Protein AF-A0A1W9UGE3-F1 (afdb_monomer_lite)

Radius of gyration: 29.1 Å; chains: 1; bounding box: 67×54×89 Å

pLDDT: mean 81.11, std 14.68, range [35.31, 98.5]

Sequence (511 aa):
MTEKWYEILIDVPVAAADLLCYHLNDLGSVGVVVEERDLDTFIPPDPDETDGDSFTVKAYFAAGVNMPMLRLQIMDCLRGMSYEFPQLDKVDIRVGEIGQQDWAEDWKQHFSTTHIGSRLIIKPSWEEYTPKADDVVVTLDPGMAFGTGTHGTTHLCLQMLAQLFVAEAGCAAPRRVLDVGTGSGILAIAAAALGAQEVVACDIDPQACVTARENIIQNGCEEVISVTDSLLEELGYDFDVILANILAEENIRLAVPLLERLQSLLCQVAVGDEIILPKEVRHHVKTVLRLAKGSELLLGDGQGSCCRCSLARLDGDVVAVVNECSFNEQTALPVELFQGLPGGDKFELVLQKNTELGVSRFYPLVTERSQFKVPGHKLDRKMERWQRIVNEAARQSQRAWLPCVERPAAVAHGLAQSNAELKLLLWEQGTRPLKTVLPSNTPAGVAVFIGPEGGLTSAEVDVAQKSGFIPVSMGPRILRTETAGLTIAAILQFQYGDFDLLPEHHLTPPI

Foldseek 3Di:
DWKKKKKKKWWAQPVCQVVLQVQLVVLPFPDKDKDDDPDPPPDDDDPPPPPRGTIIIITMGTRPDPVVVSVVSSLVSLVVCCVVPVVSPDIDIDMDIDTPVCVVCVVVVPFAWDDQADAEIEHEPPDDDDHDPRHQYQYDHDDPWPDSCPPPLSSVLLNVLLVQLDPPAFADRWQEEEEEQCTQVPNVLSNVSSPHNAYEYEHLDVVSLVNNVVSCVVSVNVNRYDYDNDDLQPDDAATCYYHYSDDPVVCVVCVVSNVVRHDQSLVRHDQFTKDFDDPVVLCCCCPVVNDDFQDWFWAASLQFKIFIWTFHDNPPTTITGTHDIDGHDAQFAAEEEEAAAAPDCLVLLLLLLLLLLSHAEYAHEPAPPHPDDDPPVCQVVVLVVSQVSQVVSCLVSLPNHGHYYDRYDHLLVRLLPDPWPAAAEEALPQPAAPVVRDDLDATNHYYYHFHYQRTHDPVSVVSNVVSVHHYHYHDDDDDHRSRVSNVVSNVSCVRHGCPPPDDDPDDNRHD

Secondary structure (DSSP, 8-state):
-PPEEEEEEEEEEHHHHHHHHHHHHHTT-SEEEEE-----TTSPPPTT----PEEEEEEEE-TT--HHHHHHHHHHHHHHHTTT-GGGGG--EEEEEEEHHHHHHHHHHH---EEETTTEEEE-TTS-----TT-EEEE----SSS--S-SHHHHHHHHHHHHHTS--TT-PPPSEEEEET-TTSHHHHHHHHHT-SEEEEE-S-HHHHHHHHHHHHHTT-TTTEEEE-S-GGG----BSEEEE-S-HHHHHHHHHHHHHTBPPGGGGPPTTPEEEPPHHHHHIIIIIS-PPTT-EEEEE-SBSEEEEEEEEE-SSS-EEEEEEEEE----S--EEEEEEPPSTTHHHHHHHHHHHTT--EEEEEE-TT------GGGHHHHHHHHHHHHHHHHHHHT-SBPPEEPPPEEHHHHHHT---SEEEEE-TT--EEGGGTS-SSPPS-EEEEE--TT---HHHHHHHHHTTPEEEE-SSS---HHHHHHHHHHHHHHHHSSTTSPPPS-PPPP-

Structure (mmCIF, N/CA/C/O backbone):
data_AF-A0A1W9UGE3-F1
#
_entry.id   AF-A0A1W9UGE3-F1
#
loop_
_atom_site.group_PDB
_atom_site.id
_atom_site.type_symbol
_atom_site.label_atom_id
_atom_site.label_alt_id
_atom_site.label_comp_id
_atom_site.label_asym_id
_atom_site.label_entity_id
_atom_site.label_seq_id
_atom_site.pdbx_PDB_ins_code
_atom_site.Cartn_x
_atom_site.Cartn_y
_atom_site.Cartn_z
_atom_site.occupancy
_atom_site.B_iso_or_equiv
_atom_site.auth_seq_id
_atom_site.auth_comp_id
_atom_site.auth_asym_id
_atom_site.auth_atom_id
_atom_site.pdbx_PDB_model_num
ATOM 1 N N . MET A 1 1 ? 18.060 -26.368 52.704 1.00 38.31 1 MET A N 1
ATOM 2 C CA . MET A 1 1 ? 19.280 -25.788 52.112 1.00 38.31 1 MET A CA 1
ATOM 3 C C . MET A 1 1 ? 18.790 -24.930 50.970 1.00 38.31 1 MET A C 1
ATOM 5 O O . MET A 1 1 ? 18.094 -25.468 50.127 1.00 38.31 1 MET A O 1
ATOM 9 N N . THR A 1 2 ? 18.986 -23.619 51.044 1.00 45.47 2 THR A N 1
ATOM 10 C CA . THR A 1 2 ? 18.568 -22.669 50.007 1.00 45.47 2 THR A CA 1
ATOM 11 C C . THR A 1 2 ? 19.357 -22.956 48.732 1.00 45.47 2 THR A C 1
ATOM 13 O O . THR A 1 2 ? 20.588 -22.982 48.778 1.00 45.47 2 THR A O 1
ATOM 16 N N . GLU A 1 3 ? 18.676 -23.243 47.622 1.00 54.66 3 GLU A N 1
ATOM 17 C CA . GLU A 1 3 ? 19.348 -23.401 46.331 1.00 54.66 3 GLU A CA 1
ATOM 18 C C . GLU A 1 3 ? 19.877 -22.025 45.900 1.00 54.66 3 GLU A C 1
ATOM 20 O O . GLU A 1 3 ? 19.159 -21.026 45.933 1.00 54.66 3 GLU A O 1
ATOM 25 N N . LYS A 1 4 ? 21.173 -21.947 45.592 1.00 65.12 4 LYS A N 1
ATOM 26 C CA . LYS A 1 4 ? 21.853 -20.712 45.187 1.00 65.12 4 LYS A CA 1
ATOM 27 C C . LYS A 1 4 ? 22.042 -20.710 43.679 1.00 65.12 4 LYS A C 1
ATOM 29 O O . LYS A 1 4 ? 22.638 -21.645 43.156 1.00 65.12 4 LYS A O 1
ATOM 34 N N . TRP A 1 5 ? 21.577 -19.669 43.010 1.00 75.50 5 TRP A N 1
ATOM 35 C CA . TRP A 1 5 ? 21.756 -19.475 41.576 1.00 75.50 5 TRP A CA 1
ATOM 36 C C . TRP A 1 5 ? 22.979 -18.603 41.308 1.00 75.50 5 TRP A C 1
ATOM 38 O O . TRP A 1 5 ? 23.393 -17.823 42.169 1.00 75.50 5 TRP A O 1
ATOM 48 N N . TYR A 1 6 ? 23.557 -18.739 40.119 1.00 81.31 6 TYR A N 1
ATOM 49 C CA . TYR A 1 6 ? 24.678 -17.916 39.679 1.00 81.31 6 TYR A CA 1
ATOM 50 C C . TYR A 1 6 ? 24.238 -16.997 38.545 1.00 81.31 6 TYR A C 1
ATOM 52 O O . TYR A 1 6 ? 23.693 -17.467 37.549 1.00 81.31 6 TYR A O 1
ATOM 60 N N . GLU A 1 7 ? 24.506 -15.705 38.692 1.00 85.50 7 GLU A N 1
ATOM 61 C CA . GLU A 1 7 ? 24.389 -14.713 37.625 1.00 85.50 7 GLU A CA 1
ATOM 62 C C . GLU A 1 7 ? 25.773 -14.446 37.045 1.00 85.50 7 GLU A C 1
ATOM 64 O O . GLU A 1 7 ? 26.733 -14.223 37.783 1.00 85.50 7 GLU A O 1
ATOM 69 N N . ILE A 1 8 ? 25.883 -14.474 35.723 1.00 85.06 8 ILE A N 1
ATOM 70 C CA . ILE A 1 8 ? 27.108 -14.161 34.998 1.00 85.06 8 ILE A CA 1
ATOM 71 C C . ILE A 1 8 ? 26.844 -12.949 34.116 1.00 85.06 8 ILE A C 1
ATOM 73 O O . ILE A 1 8 ? 25.938 -12.992 33.291 1.00 85.06 8 ILE A O 1
ATOM 77 N N . LEU A 1 9 ? 27.650 -11.896 34.269 1.00 86.81 9 LEU A N 1
ATOM 78 C CA . LEU A 1 9 ? 27.569 -10.682 33.460 1.00 86.81 9 LEU A CA 1
ATOM 79 C C . LEU A 1 9 ? 28.826 -10.528 32.606 1.00 86.81 9 LEU A C 1
ATOM 81 O O . LEU A 1 9 ? 29.947 -10.603 33.128 1.00 86.81 9 LEU A O 1
ATOM 85 N N . ILE A 1 10 ? 28.627 -10.282 31.313 1.00 87.62 10 ILE A N 1
ATOM 86 C CA . ILE A 1 10 ? 29.692 -10.165 30.316 1.00 87.62 10 ILE A CA 1
ATOM 87 C C . ILE A 1 10 ? 29.394 -8.968 29.413 1.00 87.62 10 ILE A C 1
ATOM 89 O O . ILE A 1 10 ? 28.358 -8.935 28.752 1.00 87.62 10 ILE A O 1
ATOM 93 N N . ASP A 1 11 ? 30.315 -8.006 29.373 1.00 86.12 11 ASP A N 1
ATOM 94 C CA . ASP A 1 11 ? 30.213 -6.849 28.481 1.00 86.12 11 ASP A CA 1
ATOM 95 C C . ASP A 1 11 ? 30.792 -7.220 27.112 1.00 86.12 11 ASP A C 1
ATOM 97 O O . ASP A 1 11 ? 31.959 -7.610 27.009 1.00 86.12 11 ASP A O 1
ATOM 101 N N . VAL A 1 12 ? 29.983 -7.121 26.058 1.00 84.06 12 VAL A N 1
ATOM 102 C CA . VAL A 1 12 ? 30.360 -7.521 24.696 1.00 84.06 12 VAL A CA 1
ATOM 103 C C . VAL A 1 12 ? 29.937 -6.487 23.659 1.00 84.06 12 VAL A C 1
ATOM 105 O O . VAL A 1 12 ? 28.978 -5.755 23.884 1.00 84.06 12 VAL A O 1
ATOM 108 N N . PRO A 1 13 ? 30.612 -6.413 22.500 1.00 82.56 13 PRO A N 1
ATOM 109 C CA . PRO A 1 13 ? 30.131 -5.614 21.375 1.00 82.56 13 PRO A CA 1
ATOM 110 C C . PRO A 1 13 ? 28.727 -6.057 20.952 1.00 82.56 13 PRO A C 1
ATOM 112 O O . PRO A 1 13 ? 28.453 -7.257 20.967 1.00 82.56 13 PRO A O 1
ATOM 115 N N . VAL A 1 14 ? 27.886 -5.120 20.498 1.00 76.12 14 VAL A N 1
ATOM 116 C CA . VAL A 1 14 ? 26.524 -5.407 19.993 1.00 76.12 14 VAL A CA 1
ATOM 117 C C . VAL A 1 14 ? 26.505 -6.603 19.039 1.00 76.12 14 VAL A C 1
ATOM 119 O O . VAL A 1 14 ? 25.786 -7.571 19.259 1.00 76.12 14 VAL A O 1
ATOM 122 N N . ALA A 1 15 ? 27.386 -6.591 18.036 1.00 77.62 15 ALA A N 1
ATOM 123 C CA . ALA A 1 15 ? 27.473 -7.639 17.019 1.00 77.62 15 ALA A CA 1
ATOM 124 C C . ALA A 1 15 ? 27.860 -9.035 17.558 1.00 77.62 15 ALA A C 1
ATOM 126 O O . ALA A 1 15 ? 27.727 -10.023 16.841 1.00 77.62 15 ALA A O 1
ATOM 127 N N . ALA A 1 16 ? 28.353 -9.128 18.796 1.00 79.44 16 ALA A N 1
ATOM 128 C CA . ALA A 1 16 ? 28.727 -10.382 19.445 1.00 79.44 16 ALA A CA 1
ATOM 129 C C . ALA A 1 16 ? 27.695 -10.865 20.483 1.00 79.44 16 ALA A C 1
ATOM 131 O O . ALA A 1 16 ? 27.837 -11.981 20.990 1.00 79.44 16 ALA A O 1
ATOM 132 N N . ALA A 1 17 ? 26.684 -10.051 20.815 1.00 79.81 17 ALA A N 1
ATOM 133 C CA . ALA A 1 17 ? 25.736 -10.332 21.892 1.00 79.81 17 ALA A CA 1
ATOM 134 C C . ALA A 1 17 ? 24.891 -11.584 21.615 1.00 79.81 17 ALA A C 1
ATOM 136 O O . ALA A 1 17 ? 24.880 -12.497 22.442 1.00 79.81 17 ALA A O 1
ATOM 137 N N . ASP A 1 18 ? 24.271 -11.683 20.438 1.00 74.62 18 ASP A N 1
ATOM 138 C CA . ASP A 1 18 ? 23.416 -12.823 20.070 1.00 74.62 18 ASP A CA 1
ATOM 139 C C . ASP A 1 18 ? 24.187 -14.145 20.046 1.00 74.62 18 ASP A C 1
ATOM 141 O O . ASP A 1 18 ? 23.739 -15.164 20.579 1.00 74.62 18 ASP A O 1
ATOM 145 N N . LEU A 1 19 ? 25.395 -14.120 19.475 1.00 79.75 19 LEU A N 1
ATOM 146 C CA . LEU A 1 19 ? 26.259 -15.294 19.400 1.00 79.75 19 LEU A CA 1
ATOM 147 C C . LEU A 1 19 ? 26.691 -15.756 20.799 1.00 79.75 19 LEU A C 1
ATOM 149 O O . LEU A 1 19 ? 26.688 -16.955 21.085 1.00 79.75 19 LEU A O 1
ATOM 153 N N . LEU A 1 20 ? 27.012 -14.819 21.699 1.00 82.38 20 LEU A N 1
ATOM 154 C CA . LEU A 1 20 ? 27.310 -15.150 23.089 1.00 82.38 20 LEU A CA 1
ATOM 155 C C . LEU A 1 20 ? 26.083 -15.742 23.802 1.00 82.38 20 LEU A C 1
ATOM 157 O O . LEU A 1 20 ? 26.227 -16.729 24.522 1.00 82.38 20 LEU A O 1
ATOM 161 N N . CYS A 1 21 ? 24.886 -15.187 23.589 1.00 75.12 21 CYS A N 1
ATOM 162 C CA . CYS A 1 21 ? 23.649 -15.708 24.179 1.00 75.12 21 CYS A CA 1
ATOM 163 C C . CYS A 1 21 ? 23.404 -17.167 23.779 1.00 75.12 21 CYS A C 1
ATOM 165 O O . CYS A 1 21 ? 23.112 -18.004 24.637 1.00 75.12 21 CYS A O 1
ATOM 167 N N . TYR A 1 22 ? 23.596 -17.490 22.496 1.00 74.75 22 TYR A N 1
ATOM 168 C CA . TYR A 1 22 ? 23.497 -18.859 21.990 1.00 74.75 22 TYR A CA 1
ATOM 169 C C . TYR A 1 22 ? 24.460 -19.809 22.716 1.00 74.75 22 TYR A C 1
ATOM 171 O O . TYR A 1 22 ? 24.052 -20.864 23.204 1.00 74.75 22 TYR A O 1
ATOM 179 N N . HIS A 1 23 ? 25.729 -19.421 22.852 1.00 79.81 23 HIS A N 1
ATOM 180 C CA . HIS A 1 23 ? 26.723 -20.245 23.538 1.00 79.81 23 HIS A CA 1
ATOM 181 C C . HIS A 1 23 ? 26.452 -20.399 25.038 1.00 79.81 23 HIS A C 1
ATOM 183 O O . HIS A 1 23 ? 26.661 -21.478 25.588 1.00 79.81 23 HIS A O 1
ATOM 189 N N . LEU A 1 24 ? 25.969 -19.354 25.713 1.00 77.56 24 LEU A N 1
ATOM 190 C CA . LEU A 1 24 ? 25.609 -19.433 27.131 1.00 77.56 24 LEU A CA 1
ATOM 191 C C . LEU A 1 24 ? 24.415 -20.372 27.354 1.00 77.56 24 LEU A C 1
ATOM 193 O O . LEU A 1 24 ? 24.424 -21.133 28.323 1.00 77.56 24 LEU A O 1
ATOM 197 N N . ASN A 1 25 ? 23.443 -20.388 26.439 1.00 71.81 25 ASN A N 1
ATOM 198 C CA . ASN A 1 25 ? 22.359 -21.372 26.446 1.00 71.81 25 ASN A CA 1
ATOM 199 C C . ASN A 1 25 ? 22.875 -22.807 26.242 1.00 71.81 25 ASN A C 1
ATOM 201 O O . ASN A 1 25 ? 22.500 -23.692 27.008 1.00 71.81 25 ASN A O 1
ATOM 205 N N . ASP A 1 26 ? 23.781 -23.040 25.287 1.00 76.38 26 ASP A N 1
ATOM 206 C CA . ASP A 1 26 ? 24.379 -24.369 25.043 1.00 76.38 26 ASP A CA 1
ATOM 207 C C . ASP A 1 26 ? 25.198 -24.880 26.247 1.00 76.38 26 ASP A C 1
ATOM 209 O O . ASP A 1 26 ? 25.223 -26.072 26.554 1.00 76.38 26 ASP A O 1
ATOM 213 N N . LEU A 1 27 ? 25.802 -23.962 27.009 1.00 81.88 27 LEU A N 1
ATOM 214 C CA . LEU A 1 27 ? 26.495 -24.260 28.267 1.00 81.88 27 LEU A CA 1
ATOM 215 C C . LEU A 1 27 ? 25.550 -24.544 29.450 1.00 81.88 27 LEU A C 1
ATOM 217 O O . LEU A 1 27 ? 26.024 -24.825 30.555 1.00 81.88 27 LEU A O 1
ATOM 221 N N . GLY A 1 28 ? 24.233 -24.514 29.233 1.00 76.12 28 GLY A N 1
ATOM 222 C CA . GLY A 1 28 ? 23.220 -24.859 30.228 1.00 76.12 28 GLY A CA 1
ATOM 223 C C . GLY A 1 28 ? 22.688 -23.673 31.031 1.00 76.12 28 GLY A C 1
ATOM 224 O O . GLY A 1 28 ? 22.269 -23.864 32.176 1.00 76.12 28 GLY A O 1
ATOM 225 N N . SER A 1 29 ? 22.722 -22.460 30.466 1.00 76.75 29 SER A N 1
ATOM 226 C CA . SER A 1 29 ? 22.004 -21.315 31.034 1.00 76.75 29 SER A CA 1
ATOM 227 C C . SER A 1 29 ? 20.495 -21.578 31.034 1.00 76.75 29 SER A C 1
ATOM 229 O O . SER A 1 29 ? 19.947 -22.150 30.094 1.00 76.75 29 SER A O 1
ATOM 231 N N . VAL A 1 30 ? 19.818 -21.156 32.098 1.00 67.50 30 VAL A N 1
ATOM 232 C CA . VAL A 1 30 ? 18.358 -21.263 32.259 1.00 67.50 30 VAL A CA 1
ATOM 233 C C . VAL A 1 30 ? 17.646 -20.020 31.710 1.00 67.50 30 VAL A C 1
ATOM 235 O O . VAL A 1 30 ? 16.450 -20.059 31.440 1.00 67.50 30 VAL A O 1
ATOM 238 N N . GLY A 1 31 ? 18.379 -18.924 31.505 1.00 63.72 31 GLY A N 1
ATOM 239 C CA . GLY A 1 31 ? 17.872 -17.707 30.881 1.00 63.72 31 GLY A CA 1
ATOM 240 C C . GLY A 1 31 ? 19.001 -16.734 30.567 1.00 63.72 31 GLY A C 1
ATOM 241 O O . GLY A 1 31 ? 20.010 -16.698 31.276 1.00 63.72 31 GLY A O 1
ATOM 242 N N . VAL A 1 32 ? 18.843 -15.958 29.497 1.00 67.88 32 VAL A N 1
ATOM 243 C CA . VAL A 1 32 ? 19.809 -14.937 29.081 1.00 67.88 32 VAL A CA 1
ATOM 244 C C . VAL A 1 32 ? 19.067 -13.635 28.799 1.00 67.88 32 VAL A C 1
ATOM 246 O O . VAL A 1 32 ? 18.013 -13.652 28.169 1.00 67.88 32 VAL A O 1
ATOM 249 N N . VAL A 1 33 ? 19.602 -12.521 29.291 1.00 70.75 33 VAL A N 1
ATOM 250 C CA . VAL A 1 33 ? 19.056 -11.169 29.124 1.00 70.75 33 VAL A CA 1
ATOM 251 C C . VAL A 1 33 ? 20.155 -10.273 28.568 1.00 70.75 33 VAL A C 1
ATOM 253 O O . VAL A 1 33 ? 21.281 -10.295 29.065 1.00 70.75 33 VAL A O 1
ATOM 256 N N . VAL A 1 34 ? 19.832 -9.477 27.554 1.00 72.31 34 VAL A N 1
ATOM 257 C CA . VAL A 1 34 ? 20.724 -8.449 27.009 1.00 72.31 34 VAL A CA 1
ATOM 258 C C . VAL A 1 34 ? 20.207 -7.097 27.489 1.00 72.31 34 VAL A C 1
ATOM 260 O O . VAL A 1 34 ? 19.076 -6.732 27.185 1.00 72.31 34 VAL A O 1
ATOM 263 N N . GLU A 1 35 ? 20.998 -6.375 28.283 1.00 68.69 35 GLU A N 1
ATOM 264 C CA . GLU A 1 35 ? 20.657 -5.001 28.663 1.00 68.69 35 GLU A CA 1
ATOM 265 C C . GLU A 1 35 ? 21.129 -4.031 27.577 1.00 68.69 35 GLU A C 1
ATOM 267 O O . GLU A 1 35 ? 22.333 -3.807 27.401 1.00 68.69 35 GLU A O 1
ATOM 272 N N . GLU A 1 36 ? 20.161 -3.468 26.857 1.00 60.91 36 GLU A N 1
ATOM 273 C CA . GLU A 1 36 ? 20.351 -2.355 25.927 1.00 60.91 36 GLU A CA 1
ATOM 274 C C . GLU A 1 36 ? 20.434 -1.022 26.698 1.00 60.91 36 GLU A C 1
ATOM 276 O O . GLU A 1 36 ? 19.903 -0.888 27.804 1.00 60.91 36 GLU A O 1
ATOM 281 N N . ARG A 1 37 ? 21.117 -0.014 26.137 1.00 53.97 37 ARG A N 1
ATOM 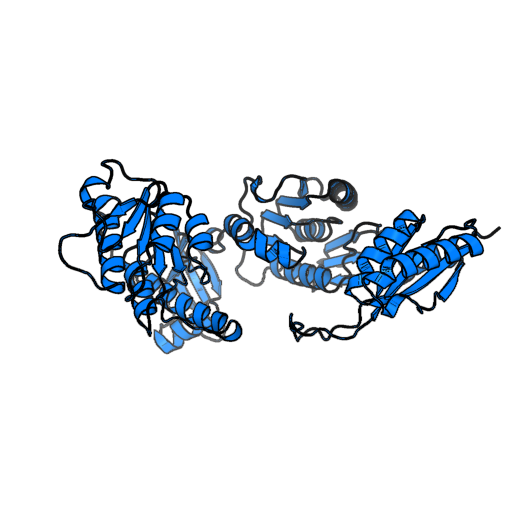282 C CA . ARG A 1 37 ? 21.082 1.353 26.688 1.00 53.97 37 ARG A CA 1
ATOM 283 C C . ARG A 1 37 ? 19.675 1.941 26.562 1.00 53.97 37 ARG A C 1
ATOM 285 O O . ARG A 1 37 ? 18.964 1.643 25.608 1.00 53.97 37 ARG A O 1
ATOM 292 N N . ASP A 1 38 ? 19.339 2.871 27.458 1.00 45.34 38 ASP A N 1
ATOM 293 C CA . ASP A 1 38 ? 18.195 3.771 27.285 1.00 45.34 38 ASP A CA 1
ATOM 294 C C . ASP A 1 38 ? 18.357 4.564 25.974 1.00 45.34 38 ASP A C 1
ATOM 296 O O . ASP A 1 38 ? 19.123 5.528 25.899 1.00 45.34 38 ASP A O 1
ATOM 300 N N . LEU A 1 39 ? 17.659 4.135 24.921 1.00 44.12 39 LEU A N 1
ATOM 301 C CA . LEU A 1 39 ? 17.556 4.856 23.656 1.00 44.12 39 LEU A CA 1
ATOM 302 C C . LEU A 1 39 ? 16.665 6.091 23.843 1.00 44.12 39 LEU A C 1
ATOM 304 O O . LEU A 1 39 ? 15.526 5.995 24.310 1.00 44.12 39 LEU A O 1
ATOM 308 N N . ASP A 1 40 ? 17.164 7.259 23.435 1.00 39.75 40 ASP A N 1
ATOM 309 C CA . ASP A 1 40 ? 16.354 8.474 23.376 1.00 39.75 40 ASP A CA 1
ATOM 310 C C . ASP A 1 40 ? 15.322 8.321 22.241 1.00 39.75 40 ASP A C 1
ATOM 312 O O . ASP A 1 40 ? 15.657 8.163 21.066 1.00 39.75 40 ASP A O 1
ATOM 316 N N . THR A 1 41 ? 14.039 8.307 22.597 1.00 47.22 41 THR A N 1
ATOM 317 C CA . THR A 1 41 ? 12.939 7.650 21.856 1.00 47.22 41 THR A CA 1
ATOM 318 C C . THR A 1 41 ? 12.498 8.359 20.565 1.00 47.22 41 THR A C 1
ATOM 320 O O . THR A 1 41 ? 11.482 8.002 19.971 1.00 47.22 41 THR A O 1
ATOM 323 N N . PHE A 1 42 ? 13.225 9.390 20.126 1.00 43.81 42 PHE A N 1
ATOM 324 C CA . PHE A 1 42 ? 12.792 10.312 19.068 1.00 43.81 42 PHE A CA 1
ATOM 325 C C . PHE A 1 42 ? 13.793 10.508 17.927 1.00 43.81 42 PHE A C 1
ATOM 327 O O . PHE A 1 42 ? 13.517 11.285 17.009 1.00 43.81 42 PHE A O 1
ATOM 334 N N . ILE A 1 43 ? 14.927 9.809 17.945 1.00 44.38 43 ILE A N 1
ATOM 335 C CA . ILE A 1 43 ? 15.901 9.837 16.853 1.00 44.38 43 ILE A CA 1
ATOM 336 C C . ILE A 1 43 ? 16.125 8.388 16.412 1.00 44.38 43 ILE A C 1
ATOM 338 O O . ILE A 1 43 ? 16.688 7.612 17.179 1.00 44.38 43 ILE A O 1
ATOM 342 N N . PRO A 1 44 ? 15.660 7.990 15.213 1.00 42.72 44 PRO A N 1
ATOM 343 C CA . PRO A 1 44 ? 16.033 6.703 14.642 1.00 42.72 44 PRO A CA 1
ATOM 344 C C . PRO A 1 44 ? 17.564 6.648 14.536 1.00 42.72 44 PRO A C 1
ATOM 346 O O . PRO A 1 44 ? 18.129 7.601 13.989 1.00 42.72 44 PRO A O 1
ATOM 349 N N . PRO A 1 45 ? 18.227 5.596 15.047 1.00 44.06 45 PRO A N 1
ATOM 350 C CA . PRO A 1 45 ? 19.671 5.462 14.902 1.00 44.06 45 PRO A CA 1
ATOM 351 C C . PRO A 1 45 ? 20.044 5.446 13.415 1.00 44.06 45 PRO A C 1
ATOM 353 O O . PRO A 1 45 ? 19.314 4.883 12.589 1.00 44.06 45 PRO A O 1
ATOM 356 N N . ASP A 1 46 ? 21.145 6.110 13.060 1.00 48.50 46 ASP A N 1
ATOM 357 C CA . ASP A 1 46 ? 21.661 6.082 11.693 1.00 48.50 46 ASP A CA 1
ATOM 358 C C . ASP A 1 46 ? 22.135 4.645 11.388 1.00 48.50 46 ASP A C 1
ATOM 360 O O . ASP A 1 46 ? 22.948 4.108 12.138 1.00 48.50 46 ASP A O 1
ATOM 364 N N . PRO A 1 47 ? 21.655 3.978 10.322 1.00 45.00 47 PRO A N 1
ATOM 365 C CA . PRO A 1 47 ? 22.104 2.627 9.977 1.00 45.00 47 PRO A CA 1
ATOM 366 C C . PRO A 1 47 ? 23.609 2.536 9.661 1.00 45.00 47 PRO A C 1
ATOM 368 O O . PRO A 1 47 ? 24.151 1.432 9.658 1.00 45.00 47 PRO A O 1
ATOM 371 N N . ASP A 1 48 ? 24.278 3.670 9.410 1.00 44.12 48 ASP A N 1
ATOM 372 C CA . ASP A 1 48 ? 25.732 3.762 9.237 1.00 44.12 48 ASP A CA 1
ATOM 373 C C . ASP A 1 48 ? 26.474 4.245 10.511 1.00 44.12 48 ASP A C 1
ATOM 375 O O . ASP A 1 48 ? 27.711 4.295 10.519 1.00 44.12 48 ASP A O 1
ATOM 379 N N . GLU A 1 49 ? 25.770 4.580 11.605 1.00 46.47 49 GLU A N 1
ATOM 380 C CA . GLU A 1 49 ? 26.395 4.801 12.917 1.00 46.47 49 GLU A CA 1
ATOM 381 C C . GLU A 1 49 ? 26.808 3.451 13.510 1.00 46.47 49 GLU A C 1
ATOM 383 O O . GLU A 1 49 ? 26.034 2.731 14.136 1.00 46.47 49 GLU A O 1
ATOM 388 N N . THR A 1 50 ? 28.087 3.103 13.362 1.00 45.53 50 THR A N 1
ATOM 389 C CA . THR A 1 50 ? 28.718 2.136 14.263 1.00 45.53 50 THR A CA 1
ATOM 390 C C . THR A 1 50 ? 28.948 2.823 15.604 1.00 45.53 50 THR A C 1
ATOM 392 O O . THR A 1 50 ? 30.066 3.266 15.892 1.00 45.53 50 THR A O 1
ATOM 395 N N . ASP A 1 51 ? 27.891 2.960 16.402 1.00 47.66 51 ASP A N 1
ATOM 396 C CA . ASP A 1 51 ? 28.039 3.330 17.802 1.00 47.66 51 ASP A CA 1
ATOM 397 C C . ASP A 1 51 ? 28.936 2.284 18.466 1.00 47.66 51 ASP A C 1
ATOM 399 O O . ASP A 1 51 ? 28.688 1.077 18.431 1.00 47.66 51 ASP A O 1
ATOM 403 N N . GLY A 1 52 ? 30.054 2.748 19.018 1.00 52.75 52 GLY A N 1
ATOM 404 C CA . GLY A 1 52 ? 31.002 1.924 19.758 1.00 52.75 52 GLY A CA 1
ATOM 405 C C . GLY A 1 52 ? 30.460 1.541 21.132 1.00 52.75 52 GLY A C 1
ATOM 406 O O . GLY A 1 52 ? 31.137 1.788 22.127 1.00 52.75 52 GLY A O 1
ATOM 407 N N . ASP A 1 53 ? 29.259 0.971 21.188 1.00 62.75 53 ASP A N 1
ATOM 408 C CA . ASP A 1 53 ? 28.588 0.596 22.423 1.00 62.75 53 ASP A CA 1
ATOM 409 C C . ASP A 1 53 ? 28.662 -0.919 22.659 1.00 62.75 53 ASP A C 1
ATOM 411 O O . ASP A 1 53 ? 28.563 -1.752 21.758 1.00 62.75 53 ASP A O 1
ATOM 415 N N . SER A 1 54 ? 28.916 -1.281 23.912 1.00 70.31 54 SER A N 1
ATOM 416 C CA . SER A 1 54 ? 28.917 -2.656 24.398 1.00 70.31 54 SER A CA 1
ATOM 417 C C . SER A 1 54 ? 27.594 -2.947 25.099 1.00 70.31 54 SER A C 1
ATOM 419 O O . SER A 1 54 ? 27.179 -2.160 25.952 1.00 70.31 54 SER A O 1
ATOM 421 N N . PHE A 1 55 ? 26.976 -4.086 24.813 1.00 78.94 55 PHE A N 1
ATOM 422 C CA . PHE A 1 55 ? 25.859 -4.612 25.591 1.00 78.94 55 PHE A CA 1
ATOM 423 C C . PHE A 1 55 ? 26.361 -5.403 26.796 1.00 78.94 55 PHE A C 1
ATOM 425 O O . PHE A 1 55 ? 27.439 -5.998 26.756 1.00 78.94 55 PHE A O 1
ATOM 432 N N . THR A 1 56 ? 25.564 -5.428 27.866 1.00 80.50 56 THR A N 1
ATOM 433 C CA . THR A 1 56 ? 25.797 -6.331 29.000 1.00 80.50 56 THR A CA 1
ATOM 434 C C . THR A 1 56 ? 24.910 -7.559 28.832 1.00 80.50 56 THR A C 1
ATOM 436 O O . THR A 1 56 ? 23.689 -7.464 28.934 1.00 80.50 56 THR A O 1
ATOM 439 N N . VAL A 1 57 ? 25.515 -8.721 28.589 1.00 79.31 57 VAL A N 1
ATOM 440 C CA . VAL A 1 57 ? 24.808 -10.008 28.555 1.00 79.31 57 VAL A CA 1
ATOM 441 C C . VAL A 1 57 ? 24.797 -10.601 29.961 1.00 79.31 57 VAL A C 1
ATOM 443 O O . VAL A 1 57 ? 25.856 -10.816 30.555 1.00 79.31 57 VAL A O 1
ATOM 446 N N . LYS A 1 58 ? 23.603 -10.879 30.487 1.00 82.56 58 LYS A N 1
ATOM 447 C CA . LYS A 1 58 ? 23.359 -11.540 31.774 1.00 82.56 58 LYS A CA 1
ATOM 448 C C . LYS A 1 58 ? 22.866 -12.961 31.537 1.00 82.56 58 LYS A C 1
ATOM 450 O O . LYS A 1 58 ? 21.876 -13.148 30.842 1.00 82.56 58 LYS A O 1
ATOM 455 N N . ALA A 1 59 ? 23.522 -13.957 32.120 1.00 79.94 59 ALA A N 1
ATOM 456 C CA . ALA A 1 59 ? 23.112 -15.358 32.038 1.00 79.94 59 ALA A CA 1
ATOM 457 C C . ALA A 1 59 ? 22.963 -15.989 33.423 1.00 79.94 59 ALA A C 1
ATOM 459 O O . ALA A 1 59 ? 23.751 -15.708 34.331 1.00 79.94 59 ALA A O 1
ATOM 460 N N . TYR A 1 60 ? 21.975 -16.870 33.565 1.00 79.31 60 TYR A N 1
ATOM 461 C CA . TYR A 1 60 ? 21.582 -17.456 34.844 1.00 79.31 60 TYR A CA 1
ATOM 462 C C . TYR A 1 60 ? 21.793 -18.970 34.860 1.00 79.31 60 TYR A C 1
ATOM 464 O O . TYR A 1 60 ? 21.270 -19.690 34.014 1.00 79.31 60 TYR A O 1
ATOM 472 N N . PHE A 1 61 ? 22.509 -19.474 35.865 1.00 80.75 61 PHE A N 1
ATOM 473 C CA . PHE A 1 61 ? 22.817 -20.898 36.017 1.00 80.75 61 PHE A CA 1
ATOM 474 C C . PHE A 1 61 ? 22.281 -21.460 37.336 1.00 80.75 61 PHE A C 1
ATOM 476 O O . PHE A 1 61 ? 22.356 -20.818 38.388 1.00 80.75 61 PHE A O 1
ATOM 483 N N . ALA A 1 62 ? 21.764 -22.689 37.271 1.00 77.62 62 ALA A N 1
ATOM 484 C CA . ALA A 1 62 ? 21.170 -23.383 38.408 1.00 77.62 62 ALA A CA 1
ATOM 485 C C . ALA A 1 62 ? 22.187 -23.746 39.505 1.00 77.62 62 ALA A C 1
ATOM 487 O O . ALA A 1 62 ? 23.390 -23.908 39.271 1.00 77.62 62 ALA A O 1
ATOM 488 N N . ALA A 1 63 ? 21.673 -23.946 40.720 1.00 66.56 63 ALA A N 1
ATOM 489 C CA . ALA A 1 63 ? 22.451 -24.430 41.853 1.00 66.56 63 ALA A CA 1
ATOM 490 C C . ALA A 1 63 ? 23.049 -25.818 41.559 1.00 66.56 63 ALA A C 1
ATOM 492 O O . ALA A 1 63 ? 22.322 -26.771 41.290 1.00 66.56 63 ALA A O 1
ATOM 493 N N . GLY A 1 64 ? 24.378 -25.947 41.636 1.00 71.44 64 GLY A N 1
ATOM 494 C CA . GLY A 1 64 ? 25.091 -27.216 41.423 1.00 71.44 64 GLY A CA 1
ATOM 495 C C . GLY A 1 64 ? 26.020 -27.246 40.209 1.00 71.44 64 GLY A C 1
ATOM 496 O O . GLY A 1 64 ? 26.778 -28.205 40.053 1.00 71.44 64 GLY A O 1
ATOM 497 N N . VAL A 1 65 ? 26.027 -26.193 39.385 1.00 78.38 65 VAL A N 1
ATOM 498 C CA . VAL A 1 65 ? 27.007 -26.058 38.301 1.00 78.38 65 VAL A CA 1
ATOM 499 C C . VAL A 1 65 ? 28.412 -25.847 38.876 1.00 78.38 65 VAL A C 1
ATOM 501 O O . VAL A 1 65 ? 28.625 -25.103 39.836 1.00 78.38 65 VAL A O 1
ATOM 504 N N . ASN A 1 66 ? 29.404 -26.522 38.291 1.00 84.19 66 ASN A N 1
ATOM 505 C CA . ASN A 1 66 ? 30.805 -26.349 38.662 1.00 84.19 66 ASN A CA 1
ATOM 506 C C . ASN A 1 66 ? 31.320 -25.011 38.108 1.00 84.19 66 ASN A C 1
ATOM 508 O O . ASN A 1 66 ? 31.828 -24.953 36.991 1.00 84.19 66 ASN A O 1
ATOM 512 N N . MET A 1 67 ? 31.186 -23.942 38.896 1.00 82.25 67 MET A N 1
ATOM 513 C CA . MET A 1 67 ? 31.534 -22.577 38.483 1.00 82.25 67 MET A CA 1
ATOM 514 C C . MET A 1 67 ? 32.968 -22.404 37.958 1.00 82.25 67 MET A C 1
ATOM 516 O O . MET A 1 67 ? 33.134 -21.737 36.938 1.00 82.25 67 MET A O 1
ATOM 520 N N . PRO A 1 68 ? 34.014 -23.004 38.565 1.00 84.62 68 PRO A N 1
ATOM 521 C CA . PRO A 1 68 ? 35.351 -22.997 37.975 1.00 84.62 68 PRO A CA 1
ATOM 522 C C . PRO A 1 68 ? 35.406 -23.581 36.559 1.00 84.62 68 PRO A C 1
ATOM 524 O O . PRO A 1 68 ? 36.076 -23.015 35.699 1.00 84.62 68 PRO A O 1
ATOM 527 N N . MET A 1 69 ? 34.701 -24.689 36.308 1.00 84.88 69 MET A N 1
ATOM 528 C CA . MET A 1 69 ? 34.648 -25.314 34.983 1.00 84.88 69 MET A CA 1
ATOM 529 C C . MET A 1 69 ? 33.843 -24.464 33.996 1.00 84.88 69 MET A C 1
ATOM 531 O O . MET A 1 69 ? 34.330 -24.176 32.907 1.00 84.88 69 MET A O 1
ATOM 535 N N . LEU A 1 70 ? 32.662 -23.996 34.405 1.00 86.25 70 LEU A N 1
ATOM 536 C CA . LEU A 1 70 ? 31.802 -23.148 33.582 1.00 86.25 70 LEU A CA 1
ATOM 537 C C . LEU A 1 70 ? 32.528 -21.863 33.167 1.00 86.25 70 LEU A C 1
ATOM 539 O O . LEU A 1 70 ? 32.508 -21.486 32.000 1.00 86.25 70 LEU A O 1
ATOM 543 N N . ARG A 1 71 ? 33.248 -21.222 34.097 1.00 86.94 71 ARG A N 1
ATOM 544 C CA . ARG A 1 71 ? 34.052 -20.033 33.795 1.00 86.94 71 ARG A CA 1
ATOM 545 C C . ARG A 1 71 ? 35.111 -20.320 32.730 1.00 86.94 71 ARG A C 1
ATOM 547 O O . ARG A 1 71 ? 35.300 -19.490 31.849 1.00 86.94 71 ARG A O 1
ATOM 554 N N . LEU A 1 72 ? 35.790 -21.469 32.793 1.00 86.25 72 LEU A N 1
ATOM 555 C CA . LEU A 1 72 ? 36.765 -21.862 31.769 1.00 86.25 72 LEU A CA 1
ATOM 556 C C . LEU A 1 72 ? 36.097 -22.081 30.406 1.00 86.25 72 LEU A C 1
ATOM 558 O O . LEU A 1 72 ? 36.620 -21.604 29.406 1.00 86.25 72 LEU A O 1
ATOM 562 N N . GLN A 1 73 ? 34.928 -22.725 30.371 1.00 88.75 73 GLN A N 1
ATOM 563 C CA . GLN A 1 73 ? 34.174 -22.948 29.133 1.00 88.75 73 GLN A CA 1
ATOM 564 C C . GLN A 1 73 ? 33.707 -21.633 28.494 1.00 88.75 73 GLN A C 1
ATOM 566 O O . GLN A 1 73 ? 33.851 -21.453 27.288 1.00 88.75 73 GLN A O 1
ATOM 571 N N . ILE A 1 74 ? 33.222 -20.685 29.302 1.00 88.88 74 ILE A N 1
ATOM 572 C CA . ILE A 1 74 ? 32.851 -19.343 28.833 1.00 88.88 74 ILE A CA 1
ATOM 573 C C . ILE A 1 74 ? 34.088 -18.593 28.320 1.00 88.88 74 ILE A C 1
ATOM 575 O O . ILE A 1 74 ? 34.034 -17.972 27.264 1.00 88.88 74 ILE A O 1
ATOM 579 N N . MET A 1 75 ? 35.227 -18.676 29.017 1.00 87.31 75 MET A N 1
ATOM 580 C CA . MET A 1 75 ? 36.475 -18.056 28.554 1.00 87.31 75 MET A CA 1
ATOM 581 C C . MET A 1 75 ? 36.966 -18.644 27.226 1.00 87.31 75 MET A C 1
ATOM 583 O O . MET A 1 75 ? 37.423 -17.895 26.365 1.00 87.31 75 MET A O 1
ATOM 587 N N . ASP A 1 76 ? 36.879 -19.962 27.046 1.00 86.44 76 ASP A N 1
ATOM 588 C CA . ASP A 1 76 ? 37.255 -20.608 25.786 1.00 86.44 76 ASP A CA 1
ATOM 589 C C . ASP A 1 76 ? 36.286 -20.243 24.652 1.00 86.44 76 ASP A C 1
ATOM 591 O O . ASP A 1 76 ? 36.733 -20.007 23.530 1.00 86.44 76 ASP A O 1
ATOM 595 N N . CYS A 1 77 ? 34.990 -20.091 24.947 1.00 85.94 77 CYS A N 1
ATOM 596 C CA . CYS A 1 77 ? 34.007 -19.556 24.004 1.00 85.94 77 CYS A CA 1
ATOM 597 C C . CYS A 1 77 ? 34.363 -18.128 23.560 1.00 85.94 77 CYS A C 1
ATOM 599 O O . CYS A 1 77 ? 34.469 -17.858 22.365 1.00 85.94 77 CYS A O 1
ATOM 601 N N . LEU A 1 78 ? 34.622 -17.227 24.513 1.00 87.25 78 LEU A N 1
ATOM 602 C CA . LEU A 1 78 ? 34.993 -15.837 24.228 1.00 87.25 78 LEU A CA 1
ATOM 603 C C . LEU A 1 78 ? 36.291 -15.739 23.411 1.00 87.25 78 LEU A C 1
ATOM 605 O O . LEU A 1 78 ? 36.383 -14.922 22.497 1.00 87.25 78 LEU A O 1
ATOM 609 N N . ARG A 1 79 ? 37.274 -16.611 23.675 1.00 85.62 79 ARG A N 1
ATOM 610 C CA . ARG A 1 79 ? 38.488 -16.733 22.846 1.00 85.62 79 ARG A CA 1
ATOM 611 C C . ARG A 1 79 ? 38.207 -17.276 21.450 1.00 85.62 79 ARG A C 1
ATOM 613 O O . ARG A 1 79 ? 38.851 -16.856 20.498 1.00 85.62 79 ARG A O 1
ATOM 620 N N . GLY A 1 80 ? 37.271 -18.211 21.304 1.00 84.19 80 GLY A N 1
ATOM 621 C CA . GLY A 1 80 ? 36.836 -18.678 19.987 1.00 84.19 80 GLY A CA 1
ATOM 622 C C . GLY A 1 80 ? 36.253 -17.535 19.154 1.00 84.19 80 GLY A C 1
ATOM 623 O O . GLY A 1 80 ? 36.573 -17.390 17.977 1.00 84.19 80 GLY A O 1
ATOM 624 N N . MET A 1 81 ? 35.476 -16.669 19.805 1.00 84.12 81 MET A N 1
ATOM 625 C CA . MET A 1 81 ? 34.861 -15.490 19.195 1.00 84.12 81 MET A CA 1
ATOM 626 C C . MET A 1 81 ? 35.854 -14.339 18.967 1.00 84.12 81 MET A C 1
ATOM 628 O O . MET A 1 81 ? 35.591 -13.454 18.153 1.00 84.12 81 MET A O 1
ATOM 632 N N . SER A 1 82 ? 37.018 -14.336 19.628 1.00 84.31 82 SER A N 1
ATOM 633 C CA . SER A 1 82 ? 37.977 -13.229 19.531 1.00 84.31 82 SER A CA 1
ATOM 634 C C . SER A 1 82 ? 38.653 -13.102 18.162 1.00 84.31 82 SER A C 1
ATOM 636 O O . SER A 1 82 ? 39.271 -12.075 17.885 1.00 84.31 82 SER A O 1
ATOM 638 N N . TYR A 1 83 ? 38.548 -14.124 17.303 1.00 79.50 83 TYR A N 1
ATOM 639 C CA . TYR A 1 83 ? 38.998 -14.048 15.909 1.00 79.50 83 TYR A CA 1
ATOM 640 C C . TYR A 1 83 ? 38.175 -13.037 15.098 1.00 79.50 83 TYR A C 1
ATOM 642 O O . TYR A 1 83 ? 38.741 -12.263 14.328 1.00 79.50 83 TYR A O 1
ATOM 650 N N . GLU A 1 84 ? 36.856 -13.022 15.301 1.00 77.62 84 GLU A N 1
ATOM 651 C CA . GLU A 1 84 ? 35.930 -12.096 14.635 1.00 77.62 84 GLU A CA 1
ATOM 652 C C . GLU A 1 84 ? 35.742 -10.808 15.447 1.00 77.62 84 GLU A C 1
ATOM 654 O O . GLU A 1 84 ? 35.599 -9.727 14.875 1.00 77.62 84 GLU A O 1
ATOM 659 N N . PHE A 1 85 ? 35.847 -10.898 16.777 1.00 82.12 85 PHE A N 1
ATOM 660 C CA . PHE A 1 85 ? 35.667 -9.780 17.702 1.00 82.12 85 PHE A CA 1
ATOM 661 C C . PHE A 1 85 ? 36.889 -9.611 18.623 1.00 82.12 85 PHE A C 1
ATOM 663 O O . PHE A 1 85 ? 36.866 -10.054 19.774 1.00 82.12 85 PHE A O 1
ATOM 670 N N . PRO A 1 86 ? 37.961 -8.919 18.184 1.00 80.25 86 PRO A N 1
ATOM 671 C CA . PRO A 1 86 ? 39.219 -8.812 18.938 1.00 80.25 86 PRO A CA 1
ATOM 672 C C . PRO A 1 86 ? 39.085 -8.246 20.361 1.00 80.25 86 PRO A C 1
ATOM 674 O O . PRO A 1 86 ? 39.943 -8.471 21.211 1.00 80.25 86 PRO A O 1
ATOM 677 N N . GLN A 1 87 ? 38.002 -7.512 20.626 1.00 77.75 87 GLN A N 1
ATOM 678 C CA . GLN A 1 87 ? 37.681 -6.911 21.922 1.00 77.75 87 GLN A CA 1
ATOM 679 C C . GLN A 1 87 ? 37.351 -7.967 22.995 1.00 77.75 87 GLN A C 1
ATOM 681 O O . GLN A 1 87 ? 37.500 -7.687 24.182 1.00 77.75 87 GLN A O 1
ATOM 686 N N . LEU A 1 88 ? 36.981 -9.190 22.590 1.00 80.12 88 LEU A N 1
ATOM 687 C CA . LEU A 1 88 ? 36.606 -10.287 23.488 1.00 80.12 88 LEU A CA 1
ATOM 688 C C . LEU A 1 88 ? 37.797 -11.012 24.138 1.00 80.12 88 LEU A C 1
ATOM 690 O O . LEU A 1 88 ? 37.611 -11.733 25.115 1.00 80.12 88 LEU A O 1
ATOM 694 N N . ASP A 1 89 ? 39.029 -10.795 23.657 1.00 75.00 89 ASP A N 1
ATOM 695 C CA . ASP A 1 89 ? 40.237 -11.474 24.166 1.00 75.00 89 ASP A CA 1
ATOM 696 C C . ASP A 1 89 ? 40.542 -11.139 25.644 1.00 75.00 89 ASP A C 1
ATOM 698 O O . ASP A 1 89 ? 41.218 -11.893 26.348 1.00 75.00 89 ASP A O 1
ATOM 702 N N . LYS A 1 90 ? 40.029 -10.003 26.143 1.00 71.38 90 LYS A N 1
ATOM 703 C CA . LYS A 1 90 ? 40.248 -9.513 27.517 1.00 71.38 90 LYS A CA 1
ATOM 704 C C . LYS A 1 90 ? 38.971 -9.015 28.195 1.00 71.38 90 LYS A C 1
ATOM 706 O O . LYS A 1 90 ? 39.001 -7.993 28.875 1.00 71.38 90 LYS A O 1
ATOM 711 N N . VAL A 1 91 ? 37.860 -9.718 28.007 1.00 81.12 91 VAL A N 1
ATOM 712 C CA . VAL A 1 91 ? 36.603 -9.374 28.686 1.00 81.12 91 VAL A CA 1
ATOM 713 C C . VAL A 1 91 ? 36.571 -9.946 30.101 1.00 81.12 91 VAL A C 1
ATOM 715 O O . VAL A 1 91 ? 36.891 -11.116 30.333 1.00 81.12 91 VAL A O 1
ATOM 718 N N . ASP A 1 92 ? 36.164 -9.110 31.053 1.00 81.38 92 ASP A N 1
ATOM 719 C CA . ASP A 1 92 ? 35.966 -9.513 32.438 1.00 81.38 92 ASP A CA 1
ATOM 720 C C . ASP A 1 92 ? 34.608 -10.202 32.616 1.00 81.38 92 ASP A C 1
ATOM 722 O O . ASP A 1 92 ? 33.551 -9.625 32.378 1.00 81.38 92 ASP A O 1
ATOM 726 N N . ILE A 1 93 ? 34.640 -11.445 33.097 1.00 87.06 93 ILE A N 1
ATOM 727 C CA . ILE A 1 93 ? 33.438 -12.192 33.483 1.00 87.06 93 ILE A CA 1
ATOM 728 C C . ILE A 1 93 ? 33.133 -11.886 34.951 1.00 87.06 93 ILE A C 1
ATOM 730 O O . ILE A 1 93 ? 33.881 -12.321 35.843 1.00 87.06 93 ILE A O 1
ATOM 734 N N . ARG A 1 94 ? 32.031 -11.175 35.205 1.00 88.94 94 ARG A N 1
ATOM 735 C CA . ARG A 1 94 ? 31.521 -10.880 36.553 1.00 88.94 94 ARG A CA 1
ATOM 736 C C . ARG A 1 94 ? 30.537 -11.968 36.977 1.00 88.94 94 ARG A C 1
ATOM 738 O O . ARG A 1 94 ? 29.756 -12.432 36.157 1.00 88.94 94 ARG A O 1
ATOM 745 N N . VAL A 1 95 ? 30.599 -12.394 38.239 1.00 83.94 95 VAL A N 1
ATOM 746 C CA . VAL A 1 95 ? 29.752 -13.469 38.781 1.00 83.94 95 VAL A CA 1
ATOM 747 C C . VAL A 1 95 ? 29.087 -12.999 40.072 1.00 83.94 95 VAL A C 1
ATOM 749 O O . VAL A 1 95 ? 29.790 -12.591 40.997 1.00 83.94 95 VAL A O 1
ATOM 752 N N . GLY A 1 96 ? 27.760 -13.083 40.133 1.00 80.94 96 GLY A N 1
ATOM 753 C CA . GLY A 1 96 ? 26.935 -12.855 41.321 1.00 80.94 96 GLY A CA 1
ATOM 754 C C . GLY A 1 96 ? 26.287 -14.150 41.829 1.00 80.94 96 GLY A C 1
ATOM 755 O O . GLY A 1 96 ? 26.037 -15.071 41.053 1.00 80.94 96 GLY A O 1
ATOM 756 N N . GLU A 1 97 ? 26.024 -14.239 43.136 1.00 76.56 97 GLU A N 1
ATOM 757 C CA . GLU A 1 97 ? 25.168 -15.287 43.720 1.00 76.56 97 GLU A CA 1
ATOM 758 C C . GLU A 1 97 ? 23.774 -14.704 43.976 1.00 76.56 97 GLU A C 1
ATOM 760 O O . GLU A 1 97 ? 23.661 -13.687 44.659 1.00 76.56 97 GLU A O 1
ATOM 765 N N . ILE A 1 98 ? 22.727 -15.367 43.480 1.00 67.75 98 ILE A N 1
ATOM 766 C CA . ILE A 1 98 ? 21.323 -14.979 43.682 1.00 67.75 98 ILE A CA 1
ATOM 767 C C . ILE A 1 98 ? 20.627 -16.032 44.557 1.00 67.75 98 ILE A C 1
ATOM 769 O O . ILE A 1 98 ? 20.768 -17.242 44.343 1.00 67.75 98 ILE A O 1
ATOM 773 N N . GLY A 1 99 ? 19.885 -15.595 45.576 1.00 57.97 99 GLY A N 1
ATOM 774 C CA . GLY A 1 99 ? 19.076 -16.483 46.413 1.00 57.97 99 GLY A CA 1
ATOM 775 C C . GLY A 1 99 ? 17.757 -16.878 45.738 1.00 57.97 99 GLY A C 1
ATOM 776 O O . GLY A 1 99 ? 17.105 -16.053 45.111 1.00 57.97 99 GLY A O 1
ATOM 777 N N . GLN A 1 100 ? 17.303 -18.125 45.913 1.00 46.16 100 GLN A N 1
ATOM 778 C CA . GLN A 1 100 ? 16.016 -18.616 45.379 1.00 46.16 100 GLN A CA 1
ATOM 779 C C . GLN A 1 100 ? 14.782 -17.819 45.860 1.00 46.16 100 GLN A C 1
ATOM 781 O O . GLN A 1 100 ? 13.764 -17.811 45.174 1.00 46.16 100 GLN A O 1
ATOM 786 N N . GLN A 1 101 ? 14.864 -17.154 47.022 1.00 43.88 101 GLN A N 1
ATOM 787 C CA . GLN A 1 101 ? 13.798 -16.268 47.516 1.00 43.88 101 GLN A CA 1
ATOM 788 C C . GLN A 1 101 ? 13.730 -14.938 46.756 1.00 43.88 101 GLN A C 1
ATOM 790 O O . GLN A 1 101 ? 12.625 -14.452 46.555 1.00 43.88 101 GLN A O 1
ATOM 795 N N . ASP A 1 102 ? 14.855 -14.426 46.249 1.00 44.38 102 ASP A N 1
ATOM 796 C CA . ASP A 1 102 ? 14.858 -13.254 45.366 1.00 44.38 102 ASP A CA 1
ATOM 797 C C . ASP A 1 102 ? 14.384 -13.652 43.963 1.00 44.38 102 ASP A C 1
ATOM 799 O O . ASP A 1 102 ? 13.583 -12.958 43.363 1.00 44.38 102 ASP A O 1
ATOM 803 N N . TRP A 1 103 ? 14.738 -14.836 43.450 1.00 40.34 103 TRP A N 1
ATOM 804 C CA . TRP A 1 103 ? 14.364 -15.217 42.077 1.00 40.34 103 TRP A CA 1
ATOM 805 C C . TRP A 1 103 ? 12.861 -15.470 41.858 1.00 40.34 103 TRP A C 1
ATOM 807 O O . TRP A 1 103 ? 12.355 -15.214 40.773 1.00 40.34 103 TRP A O 1
ATOM 817 N N . ALA A 1 104 ? 12.124 -15.978 42.854 1.00 40.31 104 ALA A N 1
ATOM 818 C CA . ALA A 1 104 ? 10.681 -16.230 42.724 1.00 40.31 104 ALA A CA 1
ATOM 819 C C . ALA A 1 104 ? 9.797 -15.040 43.155 1.00 40.31 104 ALA A C 1
ATOM 821 O O . ALA A 1 104 ? 8.612 -15.015 42.808 1.00 40.31 104 ALA A O 1
ATOM 822 N N . GLU A 1 105 ? 10.349 -14.082 43.910 1.00 43.34 105 GLU A N 1
ATOM 823 C CA . GLU A 1 105 ? 9.639 -12.877 44.353 1.00 43.34 105 GLU A CA 1
ATOM 824 C C . GLU A 1 105 ? 10.055 -11.601 43.599 1.00 43.34 105 GLU A C 1
ATOM 826 O O . GLU A 1 105 ? 9.187 -10.757 43.390 1.00 43.34 105 GLU A O 1
ATOM 831 N N . ASP A 1 106 ? 11.289 -11.455 43.097 1.00 41.47 106 ASP A N 1
ATOM 832 C CA . ASP A 1 106 ? 11.752 -10.204 42.461 1.00 41.47 106 ASP A CA 1
ATOM 833 C C . ASP A 1 106 ? 11.003 -9.871 41.169 1.00 41.47 106 ASP A C 1
ATOM 835 O O . ASP A 1 106 ? 10.711 -8.702 40.920 1.00 41.47 106 ASP A O 1
ATOM 839 N N . TRP A 1 107 ? 10.610 -10.857 40.354 1.00 46.62 107 TRP A N 1
ATOM 840 C CA . TRP A 1 107 ? 9.786 -10.567 39.169 1.00 46.62 107 TRP A CA 1
ATOM 841 C C . TRP A 1 107 ? 8.344 -10.202 39.539 1.00 46.62 107 TRP A C 1
ATOM 843 O O . TRP A 1 107 ? 7.722 -9.391 38.855 1.00 46.62 107 TRP A O 1
ATOM 853 N N . LYS A 1 108 ? 7.817 -10.741 40.648 1.00 44.03 108 LYS A N 1
ATOM 854 C CA . LYS A 1 108 ? 6.481 -10.389 41.156 1.00 44.03 108 LYS A CA 1
ATOM 855 C C . LYS A 1 108 ? 6.451 -8.992 41.767 1.00 44.03 108 LYS A C 1
ATOM 857 O O . LYS A 1 108 ? 5.424 -8.332 41.683 1.00 44.03 108 LYS A O 1
ATOM 862 N N . GLN A 1 109 ? 7.560 -8.531 42.348 1.00 39.31 109 GLN A N 1
ATOM 863 C CA . GLN A 1 109 ? 7.653 -7.210 42.978 1.00 39.31 109 GLN A CA 1
ATOM 864 C C . GLN A 1 109 ? 7.644 -6.041 41.976 1.00 39.31 109 GLN A C 1
ATOM 866 O O . GLN A 1 109 ? 7.353 -4.915 42.374 1.00 39.31 109 GLN A O 1
ATOM 871 N N . HIS A 1 110 ? 7.905 -6.292 40.687 1.00 47.00 110 HIS A N 1
ATOM 872 C CA . HIS A 1 110 ? 7.922 -5.257 39.643 1.00 47.00 110 HIS A CA 1
ATOM 873 C C . HIS A 1 110 ? 6.675 -5.250 38.740 1.00 47.00 110 HIS A C 1
ATOM 875 O O . HIS A 1 110 ? 6.469 -4.287 38.002 1.00 47.00 110 HIS A O 1
ATOM 881 N N . PHE A 1 111 ? 5.818 -6.277 38.809 1.00 53.62 111 PHE A N 1
ATOM 882 C CA . PHE A 1 111 ? 4.553 -6.326 38.071 1.00 53.62 111 PHE A CA 1
ATOM 883 C C . PHE A 1 111 ? 3.387 -5.950 38.969 1.00 53.62 111 PHE A C 1
ATOM 885 O O . PHE A 1 111 ? 2.870 -6.774 39.718 1.00 53.62 111 PHE A O 1
ATOM 892 N N . SER A 1 112 ? 2.971 -4.693 38.845 1.00 64.69 112 SER A N 1
ATOM 893 C CA . SER A 1 112 ? 1.767 -4.168 39.480 1.00 64.69 112 SER A CA 1
ATOM 894 C C . SER A 1 112 ? 0.679 -3.915 38.445 1.00 64.69 112 SER A C 1
ATOM 896 O O . SER A 1 112 ? 0.948 -3.727 37.253 1.00 64.69 112 SER A O 1
ATOM 898 N N . THR A 1 113 ? -0.565 -3.910 38.912 1.00 77.31 113 THR A N 1
ATOM 899 C CA . THR A 1 113 ? -1.731 -3.554 38.109 1.00 77.31 113 THR A CA 1
ATOM 900 C C . THR A 1 113 ? -1.491 -2.232 37.375 1.00 77.31 113 THR A C 1
ATOM 902 O O . THR A 1 113 ? -1.309 -1.178 37.987 1.00 77.31 113 THR A O 1
ATOM 905 N N . THR A 1 114 ? -1.498 -2.290 36.046 1.00 77.94 114 THR A N 1
ATOM 906 C CA . THR A 1 114 ? -1.189 -1.166 35.164 1.00 77.94 114 THR A CA 1
ATOM 907 C C . THR A 1 114 ? -2.457 -0.670 34.483 1.00 77.94 114 THR A C 1
ATOM 909 O O . THR A 1 114 ? -3.238 -1.443 33.928 1.00 77.94 114 THR A O 1
ATOM 912 N N . HIS A 1 115 ? -2.651 0.645 34.514 1.00 80.88 115 HIS A N 1
ATOM 913 C CA . HIS A 1 115 ? -3.749 1.319 33.834 1.00 80.88 115 HIS A CA 1
ATOM 914 C C . HIS A 1 115 ? -3.314 1.750 32.433 1.00 80.88 115 HIS A C 1
ATOM 916 O O . HIS A 1 115 ? -2.407 2.568 32.292 1.00 80.88 115 HIS A O 1
ATOM 922 N N . ILE A 1 116 ? -4.000 1.245 31.410 1.00 79.62 116 ILE A N 1
ATOM 923 C CA . ILE A 1 116 ? -3.784 1.604 30.013 1.00 79.62 116 ILE A CA 1
ATOM 924 C C . ILE A 1 116 ? -4.962 2.443 29.510 1.00 79.62 116 ILE A C 1
ATOM 926 O O . ILE A 1 116 ? -6.089 1.973 29.335 1.00 79.62 116 ILE A O 1
ATOM 930 N N . GLY A 1 117 ? -4.699 3.723 29.255 1.00 72.69 117 GLY A N 1
ATOM 931 C CA . GLY A 1 117 ? -5.740 4.657 28.833 1.00 72.69 117 GLY A CA 1
ATOM 932 C C . GLY A 1 117 ? -6.816 4.856 29.908 1.00 72.69 117 GLY A C 1
ATOM 933 O O . GLY A 1 117 ? -6.516 4.927 31.098 1.00 72.69 117 GLY A O 1
ATOM 934 N N . SER A 1 118 ? -8.073 5.010 29.485 1.00 72.00 118 SER A N 1
ATOM 935 C CA . SER A 1 118 ? -9.190 5.337 30.384 1.00 72.00 118 SER A CA 1
ATOM 936 C C . SER A 1 118 ? -9.918 4.124 30.963 1.00 72.00 118 SER A C 1
ATOM 938 O O . SER A 1 118 ? -10.596 4.284 31.975 1.00 72.00 118 SER A O 1
ATOM 940 N N . ARG A 1 119 ? -9.815 2.950 30.324 1.00 81.88 119 ARG A N 1
ATOM 941 C CA . ARG A 1 119 ? -10.648 1.774 30.633 1.00 81.88 119 ARG A CA 1
ATOM 942 C C . ARG A 1 119 ? -9.886 0.455 30.717 1.00 81.88 119 ARG A C 1
ATOM 944 O O . ARG A 1 119 ? -10.360 -0.438 31.398 1.00 81.88 119 ARG A O 1
ATOM 951 N N . LEU A 1 120 ? -8.750 0.286 30.041 1.00 87.62 120 LEU A N 1
ATOM 952 C CA . LEU A 1 120 ? -8.063 -1.008 29.998 1.00 87.62 120 LEU A CA 1
ATOM 953 C C . LEU A 1 120 ? -7.132 -1.159 31.208 1.00 87.62 120 LEU A C 1
ATOM 955 O O . LEU A 1 120 ? -6.303 -0.294 31.475 1.00 87.62 120 LEU A O 1
ATOM 959 N N . ILE A 1 121 ? -7.262 -2.262 31.938 1.00 88.31 121 ILE A N 1
ATOM 960 C CA . ILE A 1 121 ? -6.481 -2.592 33.131 1.00 88.31 121 ILE A CA 1
ATOM 961 C C . ILE A 1 121 ? -5.765 -3.910 32.879 1.00 88.31 121 ILE A C 1
ATOM 963 O O . ILE A 1 121 ? -6.415 -4.907 32.581 1.00 88.31 121 ILE A O 1
ATOM 967 N N . ILE A 1 122 ? -4.446 -3.935 33.040 1.00 86.19 122 ILE A N 1
ATOM 968 C CA . ILE A 1 122 ? -3.658 -5.169 32.982 1.00 86.19 122 ILE A CA 1
ATOM 969 C C . ILE A 1 122 ? -3.209 -5.496 34.392 1.00 86.19 122 ILE A C 1
ATOM 971 O O . ILE A 1 122 ? -2.536 -4.686 35.028 1.00 86.19 122 ILE A O 1
ATOM 975 N N . LYS A 1 123 ? -3.578 -6.675 34.888 1.00 86.00 123 LYS A N 1
ATOM 976 C CA . LYS A 1 123 ? -3.185 -7.133 36.220 1.00 86.00 123 LYS A CA 1
ATOM 977 C C . LYS A 1 123 ? -2.594 -8.541 36.175 1.00 86.00 123 LYS A C 1
ATOM 979 O O . LYS A 1 123 ? -3.028 -9.350 35.357 1.00 86.00 123 LYS A O 1
ATOM 984 N N . PRO A 1 124 ? -1.684 -8.884 37.091 1.00 80.88 124 PRO A N 1
ATOM 985 C CA . PRO A 1 124 ? -1.318 -10.275 37.305 1.00 80.88 124 PRO A CA 1
ATOM 986 C C . PRO A 1 124 ? -2.424 -11.044 38.054 1.00 80.88 124 PRO A C 1
ATOM 988 O O . PRO A 1 124 ? -3.318 -10.459 38.684 1.00 80.88 124 PRO A O 1
ATOM 991 N N . SER A 1 125 ? -2.388 -12.376 38.010 1.00 78.19 125 SER A N 1
ATOM 992 C CA . SER A 1 125 ? -3.376 -13.238 38.680 1.00 78.19 125 SER A CA 1
ATOM 993 C C . SER A 1 125 ? -3.341 -13.132 40.204 1.00 78.19 125 SER A C 1
ATOM 995 O O . SER A 1 125 ? -4.376 -13.304 40.846 1.00 78.19 125 SER A O 1
ATOM 997 N N . TRP A 1 126 ? -2.181 -12.811 40.785 1.00 74.69 126 TRP A N 1
ATOM 998 C CA . TRP A 1 126 ? -1.979 -12.730 42.235 1.00 74.69 126 TRP A CA 1
ATOM 999 C C . TRP A 1 126 ? -2.336 -11.372 42.854 1.00 74.69 126 TRP A C 1
ATOM 1001 O O . TRP A 1 126 ? -2.371 -11.272 44.080 1.00 74.69 126 TRP A O 1
ATOM 1011 N N . GLU A 1 127 ? -2.603 -10.336 42.051 1.00 77.94 127 GLU A N 1
ATOM 1012 C CA . GLU A 1 127 ? -3.116 -9.057 42.554 1.00 77.94 127 GLU A CA 1
ATOM 1013 C C . GLU A 1 127 ? -4.645 -9.005 42.482 1.00 77.94 127 GLU A C 1
ATOM 1015 O O . GLU A 1 127 ? -5.270 -9.271 41.444 1.00 77.94 127 GLU A O 1
ATOM 1020 N N . GLU A 1 128 ? -5.260 -8.622 43.601 1.00 79.50 128 GLU A N 1
ATOM 1021 C CA . GLU A 1 128 ? -6.683 -8.309 43.646 1.00 79.50 128 GLU A CA 1
ATOM 1022 C C . GLU A 1 128 ? -6.928 -6.890 43.129 1.00 79.50 128 GLU A C 1
ATOM 1024 O O . GLU A 1 128 ? -6.339 -5.918 43.602 1.00 79.50 128 GLU A O 1
ATOM 1029 N N . TYR A 1 129 ? -7.855 -6.767 42.183 1.00 83.69 129 TYR A N 1
ATOM 1030 C CA . TYR A 1 129 ? -8.315 -5.491 41.655 1.00 83.69 129 TYR A CA 1
ATOM 1031 C C . TYR A 1 129 ? -9.838 -5.451 41.701 1.00 83.69 129 TYR A C 1
ATOM 1033 O O . TYR A 1 129 ? -10.496 -6.406 41.293 1.00 83.69 129 TYR A O 1
ATOM 1041 N N . THR A 1 130 ? -10.403 -4.350 42.200 1.00 84.25 130 THR A N 1
ATOM 1042 C CA . THR A 1 130 ? -11.854 -4.121 42.186 1.00 84.25 130 THR A CA 1
ATOM 1043 C C . THR A 1 130 ? -12.196 -3.224 40.993 1.00 84.25 130 THR A C 1
ATOM 1045 O O . THR A 1 130 ? -11.876 -2.034 41.054 1.00 84.25 130 THR A O 1
ATOM 1048 N N . PRO A 1 131 ? -12.831 -3.751 39.927 1.00 83.31 131 PRO A N 1
ATOM 1049 C CA . PRO A 1 131 ? -13.121 -2.978 38.723 1.00 83.31 131 PRO A CA 1
ATOM 1050 C C . PRO A 1 131 ? -14.111 -1.843 38.996 1.00 83.31 131 PRO A C 1
ATOM 1052 O O . PRO A 1 131 ? -15.110 -2.030 39.698 1.00 83.31 131 PRO A O 1
ATOM 1055 N N . LYS A 1 132 ? -13.866 -0.665 38.420 1.00 85.94 132 LYS A N 1
ATOM 1056 C CA . LYS A 1 132 ? -14.872 0.396 38.287 1.00 85.94 132 LYS A CA 1
ATOM 1057 C C . LYS A 1 132 ? -15.820 0.061 37.133 1.00 85.94 132 LYS A C 1
ATOM 1059 O O . LYS A 1 132 ? -15.553 -0.827 36.333 1.00 85.94 132 LYS A O 1
ATOM 1064 N N . ALA A 1 133 ? -16.937 0.785 37.045 1.00 74.06 133 ALA A N 1
ATOM 1065 C CA . ALA A 1 133 ? -18.034 0.477 36.119 1.00 74.06 133 ALA A CA 1
ATOM 1066 C C . ALA A 1 133 ? -17.619 0.361 34.637 1.00 74.06 133 ALA A C 1
ATOM 1068 O O . ALA A 1 133 ? -18.243 -0.404 33.908 1.00 74.06 133 ALA A O 1
ATOM 1069 N N . ASP A 1 134 ? -16.576 1.082 34.217 1.00 80.69 134 ASP A N 1
ATOM 1070 C CA . ASP A 1 134 ? -16.107 1.115 32.828 1.00 80.69 134 ASP A CA 1
ATOM 1071 C C . ASP A 1 134 ? -14.789 0.358 32.602 1.00 80.69 134 ASP A C 1
ATOM 1073 O O . ASP A 1 134 ? -14.313 0.320 31.463 1.00 80.69 134 ASP A O 1
ATOM 1077 N N . ASP A 1 135 ? -14.203 -0.229 33.652 1.00 85.81 135 ASP A N 1
ATOM 1078 C CA . ASP A 1 135 ? -12.908 -0.901 33.568 1.00 85.81 135 ASP A CA 1
ATOM 1079 C C . ASP A 1 135 ? -13.032 -2.248 32.841 1.00 85.81 135 ASP A C 1
ATOM 1081 O O . ASP A 1 135 ? -13.899 -3.073 33.128 1.00 85.81 135 ASP A O 1
ATOM 1085 N N . VAL A 1 136 ? -12.106 -2.477 31.919 1.00 86.12 136 VAL A N 1
ATOM 1086 C CA . VAL A 1 136 ? -11.891 -3.711 31.172 1.00 86.12 136 VAL A CA 1
ATOM 1087 C C . VAL A 1 136 ? -10.623 -4.343 31.721 1.00 86.12 136 VAL A C 1
ATOM 1089 O O . VAL A 1 136 ? -9.533 -3.806 31.535 1.00 86.12 136 VAL A O 1
ATOM 1092 N N . VAL A 1 137 ? -10.759 -5.462 32.427 1.00 88.88 137 VAL A N 1
ATOM 1093 C CA . VAL A 1 137 ? -9.640 -6.095 33.133 1.00 88.88 137 VAL A CA 1
ATOM 1094 C C . VAL A 1 137 ? -9.119 -7.282 32.339 1.00 88.88 137 VAL A C 1
ATOM 1096 O O . VAL A 1 137 ? -9.844 -8.245 32.115 1.00 88.88 137 VAL A O 1
ATOM 1099 N N . VAL A 1 138 ? -7.843 -7.220 31.980 1.00 88.25 138 VAL A N 1
ATOM 1100 C CA . VAL A 1 138 ? -7.071 -8.315 31.401 1.00 88.25 138 VAL A CA 1
ATOM 1101 C C . VAL A 1 138 ? -6.135 -8.856 32.472 1.00 88.25 138 VAL A C 1
ATOM 1103 O O . VAL A 1 138 ? -5.340 -8.120 33.059 1.00 88.25 138 VAL A O 1
ATOM 1106 N N . THR A 1 139 ? -6.244 -10.150 32.743 1.00 85.69 139 THR A N 1
ATOM 1107 C CA . THR A 1 139 ? -5.340 -10.862 33.642 1.00 85.69 139 THR A CA 1
ATOM 1108 C C . THR A 1 139 ? -4.234 -11.502 32.820 1.00 85.69 139 THR A C 1
ATOM 1110 O O . THR A 1 139 ? -4.506 -12.374 32.003 1.00 85.69 139 THR A O 1
ATOM 1113 N N . LEU A 1 140 ? -2.989 -11.090 33.032 1.00 78.56 140 LEU A N 1
ATOM 1114 C CA . LEU A 1 140 ? -1.842 -11.694 32.367 1.00 78.56 140 LEU A CA 1
ATOM 1115 C C . LEU A 1 140 ? -0.748 -11.951 33.394 1.00 78.56 140 LEU A C 1
ATOM 1117 O O . LEU A 1 140 ? -0.247 -11.020 34.026 1.00 78.56 140 LEU A O 1
ATOM 1121 N N . ASP A 1 141 ? -0.380 -13.217 33.547 1.00 71.00 141 ASP A N 1
ATOM 1122 C CA . ASP A 1 141 ? 0.785 -13.585 34.331 1.00 71.00 141 ASP A CA 1
ATOM 1123 C C . ASP A 1 141 ? 2.039 -13.446 33.455 1.00 71.00 141 ASP A C 1
ATOM 1125 O O . ASP A 1 141 ? 2.056 -13.922 32.318 1.00 71.00 141 ASP A O 1
ATOM 1129 N N . PRO A 1 142 ? 3.104 -12.790 33.933 1.00 57.03 142 PRO A N 1
ATOM 1130 C CA . PRO A 1 142 ? 4.368 -12.764 33.227 1.00 57.03 142 PRO A CA 1
ATOM 1131 C C . PRO A 1 142 ? 4.912 -14.196 33.153 1.00 57.03 142 PRO A C 1
ATOM 1133 O O . PRO A 1 142 ? 5.072 -14.887 34.162 1.00 57.03 142 PRO A O 1
ATOM 1136 N N . GLY A 1 143 ? 5.154 -14.641 31.924 1.00 53.59 143 GLY A N 1
ATOM 1137 C CA . GLY A 1 143 ? 5.687 -15.957 31.593 1.00 53.59 143 GLY A CA 1
ATOM 1138 C C . GLY A 1 143 ? 6.982 -15.854 30.787 1.00 53.59 143 GLY A C 1
ATOM 1139 O O . GLY A 1 143 ? 7.463 -14.763 30.498 1.00 53.59 143 GLY A O 1
ATOM 1140 N N . MET A 1 144 ? 7.542 -17.006 30.403 1.00 42.25 144 MET A N 1
ATOM 1141 C CA . MET A 1 144 ? 8.772 -17.081 29.591 1.00 42.25 144 MET A CA 1
ATOM 1142 C C . MET A 1 144 ? 8.587 -16.606 28.136 1.00 42.25 144 MET A C 1
ATOM 1144 O O . MET A 1 144 ? 9.574 -16.443 27.424 1.00 42.25 144 MET A O 1
ATOM 1148 N N . ALA A 1 145 ? 7.347 -16.399 27.684 1.00 39.06 145 ALA A N 1
ATOM 1149 C CA . ALA A 1 145 ? 7.047 -15.847 26.368 1.00 39.06 145 ALA A CA 1
ATOM 1150 C C . ALA A 1 145 ? 7.026 -14.311 26.427 1.00 39.06 145 ALA A C 1
ATOM 1152 O O . ALA A 1 145 ? 6.374 -13.722 27.291 1.00 39.06 145 ALA A O 1
ATOM 1153 N N . PHE A 1 146 ? 7.741 -13.671 25.500 1.00 45.16 146 PHE A N 1
ATOM 1154 C CA . PHE A 1 146 ? 7.779 -12.219 25.309 1.00 45.16 146 PHE A CA 1
ATOM 1155 C C . PHE A 1 146 ? 6.367 -11.590 25.297 1.00 45.16 146 PHE A C 1
ATOM 1157 O O . PHE A 1 146 ? 5.433 -12.146 24.721 1.00 45.16 146 PHE A O 1
ATOM 1164 N N . GLY A 1 147 ? 6.227 -10.395 25.890 1.00 51.66 147 GLY A N 1
ATOM 1165 C CA . GLY A 1 147 ? 4.997 -9.589 25.829 1.00 51.66 147 GLY A CA 1
ATOM 1166 C C . GLY A 1 147 ? 4.203 -9.541 27.135 1.00 51.66 147 GLY A C 1
ATOM 1167 O O . GLY A 1 147 ? 3.052 -9.961 27.195 1.00 51.66 147 GLY A O 1
ATOM 1168 N N . THR A 1 148 ? 4.790 -8.977 28.186 1.00 48.56 148 THR A N 1
ATOM 1169 C CA . THR A 1 148 ? 4.163 -8.793 29.507 1.00 48.56 148 THR A CA 1
ATOM 1170 C C . THR A 1 148 ? 3.213 -7.587 29.598 1.00 48.56 148 THR A C 1
ATOM 1172 O O . THR A 1 148 ? 2.717 -7.263 30.674 1.00 48.56 148 THR A O 1
ATOM 1175 N N . GLY A 1 149 ? 3.004 -6.851 28.501 1.00 46.31 149 GLY A N 1
ATOM 1176 C CA . GLY A 1 149 ? 2.213 -5.611 28.478 1.00 46.31 149 GLY A CA 1
ATOM 1177 C C . GLY A 1 149 ? 2.947 -4.355 28.973 1.00 46.31 149 GLY A C 1
ATOM 1178 O O . GLY A 1 149 ? 2.492 -3.248 28.702 1.00 46.31 149 GLY A O 1
ATOM 1179 N N . THR A 1 150 ? 4.095 -4.502 29.641 1.00 43.53 150 THR A N 1
ATOM 1180 C CA . THR A 1 150 ? 4.879 -3.394 30.227 1.00 43.53 150 THR A CA 1
ATOM 1181 C C . THR A 1 150 ? 6.044 -2.918 29.359 1.00 43.53 150 THR A C 1
ATOM 1183 O O . THR A 1 150 ? 6.614 -1.864 29.630 1.00 43.53 150 THR A O 1
ATOM 1186 N N . HIS A 1 151 ? 6.389 -3.653 28.297 1.00 62.59 151 HIS A N 1
ATOM 1187 C CA . HIS A 1 151 ? 7.370 -3.201 27.311 1.00 62.59 151 HIS A CA 1
ATOM 1188 C C . HIS A 1 151 ? 6.821 -1.981 26.555 1.00 62.59 151 HIS A C 1
ATOM 1190 O O . HIS A 1 151 ? 5.649 -1.977 26.169 1.00 62.59 151 HIS A O 1
ATOM 1196 N N . GLY A 1 152 ? 7.647 -0.952 26.326 1.00 60.50 152 GLY A N 1
ATOM 1197 C CA . GLY A 1 152 ? 7.187 0.342 25.796 1.00 60.50 152 GLY A CA 1
ATOM 1198 C C . GLY A 1 152 ? 6.384 0.226 24.495 1.00 60.50 152 GLY A C 1
ATOM 1199 O O . GLY A 1 152 ? 5.362 0.889 24.332 1.00 60.50 152 GLY A O 1
ATOM 1200 N N . THR A 1 153 ? 6.781 -0.687 23.608 1.00 67.44 153 THR A N 1
ATOM 1201 C CA . THR A 1 153 ? 6.083 -0.969 22.343 1.00 67.44 153 THR A CA 1
ATOM 1202 C C . THR A 1 153 ? 4.701 -1.596 22.553 1.00 67.44 153 THR A C 1
ATOM 1204 O O . THR A 1 153 ? 3.719 -1.133 21.969 1.00 67.44 153 THR A O 1
ATOM 1207 N N . THR A 1 154 ? 4.583 -2.589 23.440 1.00 76.31 154 THR A N 1
ATOM 1208 C CA . THR A 1 154 ? 3.301 -3.228 23.772 1.00 76.31 154 THR A CA 1
ATOM 1209 C C . THR A 1 154 ? 2.366 -2.252 24.482 1.00 76.31 154 THR A C 1
ATOM 1211 O O . THR A 1 154 ? 1.191 -2.175 24.129 1.00 76.31 154 THR A O 1
ATOM 1214 N N . HIS A 1 155 ? 2.878 -1.451 25.420 1.00 75.62 155 HIS A N 1
ATOM 1215 C CA . HIS A 1 155 ? 2.093 -0.430 26.116 1.00 75.62 155 HIS A CA 1
ATOM 1216 C C . HIS A 1 155 ? 1.516 0.611 25.141 1.00 75.62 155 HIS A C 1
ATOM 1218 O O . HIS A 1 155 ? 0.341 0.967 25.239 1.00 75.62 155 HIS A O 1
ATOM 1224 N N . LEU A 1 156 ? 2.308 1.076 24.164 1.00 80.69 156 LEU A N 1
ATOM 1225 C CA . LEU A 1 156 ? 1.835 1.990 23.116 1.00 80.69 156 LEU A CA 1
ATOM 1226 C C . LEU A 1 156 ? 0.727 1.361 22.260 1.00 80.69 156 LEU A C 1
ATOM 1228 O O . LEU A 1 156 ? -0.287 2.014 22.002 1.00 80.69 156 LEU A O 1
ATOM 1232 N N . CYS A 1 157 ? 0.882 0.092 21.867 1.00 86.00 157 CYS A N 1
ATOM 1233 C CA . CYS A 1 157 ? -0.142 -0.634 21.112 1.00 86.00 157 CYS A CA 1
ATOM 1234 C C . CYS A 1 157 ? -1.441 -0.775 21.912 1.00 86.00 157 CYS A C 1
ATOM 1236 O O . CYS A 1 157 ? -2.514 -0.484 21.391 1.00 86.00 157 CYS A O 1
ATOM 1238 N N . LEU A 1 158 ? -1.355 -1.152 23.190 1.00 85.19 158 LEU A N 1
ATOM 1239 C CA . LEU A 1 158 ? -2.514 -1.281 24.076 1.00 85.19 158 LEU A CA 1
ATOM 1240 C C . LEU A 1 158 ? -3.219 0.062 24.302 1.00 85.19 158 LEU A C 1
ATOM 1242 O O . LEU A 1 158 ? -4.445 0.116 24.342 1.00 85.19 158 LEU A O 1
ATOM 1246 N N . GLN A 1 159 ? -2.463 1.156 24.419 1.00 82.69 159 GLN A N 1
ATOM 1247 C CA . GLN A 1 159 ? -3.028 2.495 24.559 1.00 82.69 159 GLN A CA 1
ATOM 1248 C C . GLN A 1 159 ? -3.770 2.929 23.291 1.00 82.69 159 GLN A C 1
ATOM 1250 O O . GLN A 1 159 ? -4.874 3.465 23.389 1.00 82.69 159 GLN A O 1
ATOM 1255 N N . MET A 1 160 ? -3.191 2.680 22.114 1.00 83.88 160 MET A N 1
ATOM 1256 C CA . MET A 1 160 ? -3.841 2.964 20.833 1.00 83.88 160 MET A CA 1
ATOM 1257 C C . MET A 1 160 ? -5.093 2.101 20.647 1.00 83.88 160 MET A C 1
ATOM 1259 O O . MET A 1 160 ? -6.154 2.607 20.293 1.00 83.88 160 MET A O 1
ATOM 1263 N N . LEU A 1 161 ? -4.998 0.808 20.958 1.00 86.38 161 LEU A N 1
ATOM 1264 C CA . LEU A 1 161 ? -6.118 -0.123 20.903 1.00 86.38 161 LEU A CA 1
ATOM 1265 C C . LEU A 1 161 ? -7.257 0.319 21.829 1.00 86.38 161 LEU A C 1
ATOM 1267 O O . LEU A 1 161 ? -8.401 0.397 21.397 1.00 86.38 161 LEU A O 1
ATOM 1271 N N . ALA A 1 162 ? -6.952 0.700 23.072 1.00 83.75 162 ALA A N 1
ATOM 1272 C CA . ALA A 1 162 ? -7.950 1.232 23.994 1.00 83.75 162 ALA A CA 1
ATOM 1273 C C . ALA A 1 162 ? -8.652 2.478 23.429 1.00 83.75 162 ALA A C 1
ATOM 1275 O O . ALA A 1 162 ? -9.857 2.613 23.606 1.00 83.75 162 ALA A O 1
ATOM 1276 N N . GLN A 1 163 ? -7.937 3.359 22.719 1.00 78.12 163 GLN A N 1
ATOM 1277 C CA . GLN A 1 163 ? -8.535 4.529 22.063 1.00 78.12 163 GLN A CA 1
ATOM 1278 C C . GLN A 1 163 ? -9.462 4.148 20.903 1.00 78.12 163 GLN A C 1
ATOM 1280 O O . GLN A 1 163 ? -10.535 4.734 20.790 1.00 78.12 163 GLN A O 1
ATOM 1285 N N . LEU A 1 164 ? -9.100 3.153 20.085 1.00 76.69 164 LEU A N 1
ATOM 1286 C CA . LEU A 1 164 ? -9.926 2.694 18.957 1.00 76.69 164 LEU A CA 1
ATOM 1287 C C . LEU A 1 164 ? -11.301 2.163 19.392 1.00 76.69 164 LEU A C 1
ATOM 1289 O O . LEU A 1 164 ? -12.268 2.267 18.643 1.00 76.69 164 LEU A O 1
ATOM 1293 N N . PHE A 1 165 ? -11.394 1.610 20.602 1.00 77.50 165 PHE A N 1
ATOM 1294 C CA . PHE A 1 165 ? -12.637 1.077 21.168 1.00 77.50 165 PHE A CA 1
ATOM 1295 C C . PHE A 1 165 ? -13.406 2.091 22.034 1.00 77.50 165 PHE A C 1
ATOM 1297 O O . PHE A 1 165 ? -14.485 1.782 22.550 1.00 77.50 165 PHE A O 1
ATOM 1304 N N . VAL A 1 166 ? -12.900 3.319 22.191 1.00 69.38 166 VAL A N 1
ATOM 1305 C CA . VAL A 1 166 ? -13.682 4.415 22.773 1.00 69.38 166 VAL A CA 1
ATOM 1306 C C . VAL A 1 166 ? -14.553 5.011 21.673 1.00 69.38 166 VAL A C 1
ATOM 1308 O O . VAL A 1 166 ? -14.059 5.543 20.685 1.00 69.38 166 VAL A O 1
ATOM 1311 N N . ALA A 1 167 ? -15.871 4.958 21.871 1.00 51.88 167 ALA A N 1
ATOM 1312 C CA . ALA A 1 167 ? -16.849 5.614 21.013 1.00 51.88 167 ALA A CA 1
ATOM 1313 C C . ALA A 1 167 ? -16.764 7.148 21.154 1.00 51.88 167 ALA A C 1
ATOM 1315 O O . ALA A 1 167 ? -17.632 7.786 21.752 1.00 51.88 167 ALA A O 1
ATOM 1316 N N . GLU A 1 168 ? -15.718 7.767 20.610 1.00 44.78 168 GLU A N 1
ATOM 1317 C CA . GLU A 1 168 ? -15.737 9.198 20.328 1.00 44.78 168 GLU A CA 1
ATOM 1318 C C . GLU A 1 168 ? -16.584 9.420 19.067 1.00 44.78 168 GLU A C 1
ATOM 1320 O O . GLU A 1 168 ? -16.140 9.214 17.944 1.00 44.78 168 GLU A O 1
ATOM 1325 N N . ALA A 1 169 ? -17.859 9.753 19.294 1.00 35.31 169 ALA A N 1
ATOM 1326 C CA . ALA A 1 169 ? -18.842 10.297 18.351 1.00 35.31 169 ALA A CA 1
ATOM 1327 C C . ALA A 1 169 ? -18.593 10.018 16.848 1.00 35.31 169 ALA A C 1
ATOM 1329 O O . ALA A 1 169 ? -18.188 10.917 16.112 1.00 35.31 169 ALA A O 1
ATOM 1330 N N . GLY A 1 170 ? -18.922 8.802 16.389 1.00 41.12 170 GLY A N 1
ATOM 1331 C CA . GLY A 1 170 ? -19.219 8.545 14.970 1.00 41.12 170 GLY A CA 1
ATOM 1332 C C . GLY A 1 170 ? -18.600 7.298 14.335 1.00 41.12 170 GLY A C 1
ATOM 1333 O O . GLY A 1 170 ? -19.046 6.921 13.260 1.00 41.12 170 GLY A O 1
ATOM 1334 N N . CYS A 1 171 ? -17.628 6.632 14.968 1.00 46.09 171 CYS A N 1
ATOM 1335 C CA . CYS A 1 171 ? -17.043 5.393 14.432 1.00 46.09 171 CYS A CA 1
ATOM 1336 C C . CYS A 1 171 ? -17.556 4.165 15.198 1.00 46.09 171 CYS A C 1
ATOM 1338 O O . CYS A 1 171 ? -17.584 4.163 16.432 1.00 46.09 171 CYS A O 1
ATOM 1340 N N . ALA A 1 172 ? -17.981 3.126 14.474 1.00 57.50 172 ALA A N 1
ATOM 1341 C CA . ALA A 1 172 ? -18.312 1.837 15.073 1.00 57.50 172 ALA A CA 1
ATOM 1342 C C . ALA A 1 172 ? -17.041 1.182 15.640 1.00 57.50 172 ALA A C 1
ATOM 1344 O O . ALA A 1 172 ? -15.967 1.303 15.056 1.00 57.50 172 ALA A O 1
ATOM 1345 N N . ALA A 1 173 ? -17.161 0.492 16.778 1.00 68.69 173 ALA A N 1
ATOM 1346 C CA . ALA A 1 173 ? -16.041 -0.260 17.336 1.00 68.69 173 ALA A CA 1
ATOM 1347 C C . ALA A 1 173 ? -15.587 -1.358 16.348 1.00 68.69 173 ALA A C 1
ATOM 1349 O O . ALA A 1 173 ? -16.454 -1.970 15.706 1.00 68.69 173 ALA A O 1
ATOM 1350 N N . PRO A 1 174 ? -14.273 -1.639 16.247 1.00 78.94 174 PRO A N 1
ATOM 1351 C CA . PRO A 1 174 ? -13.763 -2.712 15.399 1.00 78.94 174 PRO A CA 1
ATOM 1352 C C . PRO A 1 174 ? -14.426 -4.049 15.748 1.00 78.94 174 PRO A C 1
ATOM 1354 O O . PRO A 1 174 ? -14.485 -4.434 16.917 1.00 78.94 174 PRO A O 1
ATOM 1357 N N . ARG A 1 175 ? -14.931 -4.771 14.746 1.00 86.31 175 ARG A N 1
ATOM 1358 C CA . ARG A 1 175 ? -15.544 -6.093 14.927 1.00 86.31 175 ARG A CA 1
ATOM 1359 C C . ARG A 1 175 ? -14.508 -7.195 14.781 1.00 86.31 175 ARG A C 1
ATOM 1361 O O . ARG A 1 175 ? -14.467 -8.079 15.629 1.00 86.31 175 ARG A O 1
ATOM 1368 N N . ARG A 1 176 ? -13.696 -7.137 13.726 1.00 89.62 176 ARG A N 1
ATOM 1369 C CA . ARG A 1 176 ? -12.684 -8.133 13.364 1.00 89.62 176 ARG A CA 1
ATOM 1370 C C . ARG A 1 176 ? -11.285 -7.587 13.575 1.00 89.62 176 ARG A C 1
ATOM 1372 O O . ARG A 1 176 ? -10.911 -6.609 12.935 1.00 89.62 176 ARG A O 1
ATOM 1379 N N . VAL A 1 177 ? -10.505 -8.234 14.431 1.00 93.69 177 VAL A N 1
ATOM 1380 C CA . VAL A 1 177 ? -9.129 -7.821 14.737 1.00 93.69 177 VAL A CA 1
ATOM 1381 C C . VAL A 1 177 ? -8.156 -8.947 14.406 1.00 93.69 177 VAL A C 1
ATOM 1383 O O . VAL A 1 177 ? -8.411 -10.104 14.728 1.00 93.69 177 VAL A O 1
ATOM 1386 N N . LEU A 1 178 ? -7.036 -8.615 13.775 1.00 94.94 178 LEU A N 1
ATOM 1387 C CA . LEU A 1 178 ? -5.904 -9.522 13.597 1.00 94.94 178 LEU A CA 1
ATOM 1388 C C . LEU A 1 178 ? -4.767 -9.102 14.528 1.00 94.94 178 LEU A C 1
ATOM 1390 O O . LEU A 1 178 ? -4.424 -7.925 14.570 1.00 94.94 178 LEU A O 1
ATOM 1394 N N . ASP A 1 179 ? -4.168 -10.057 15.227 1.00 95.50 179 ASP A N 1
ATOM 1395 C CA . ASP A 1 179 ? -2.955 -9.890 16.027 1.00 95.50 179 ASP A CA 1
ATOM 1396 C C . ASP A 1 179 ? -1.834 -10.749 15.426 1.00 95.50 179 ASP A C 1
ATOM 1398 O O . ASP A 1 179 ? -1.867 -11.977 15.512 1.00 95.50 179 ASP A O 1
ATOM 1402 N N . VAL A 1 180 ? -0.885 -10.106 14.745 1.00 93.62 180 VAL A N 1
ATOM 1403 C CA . VAL A 1 180 ? 0.239 -10.736 14.041 1.00 93.62 180 VAL A CA 1
ATOM 1404 C C . VAL A 1 180 ? 1.456 -10.774 14.954 1.00 93.62 180 VAL A C 1
ATOM 1406 O O . VAL A 1 180 ? 1.884 -9.735 15.455 1.00 93.62 180 VAL A O 1
ATOM 1409 N N . GLY A 1 181 ? 2.034 -11.965 15.121 1.00 90.38 181 GLY A N 1
ATOM 1410 C CA . GLY A 1 181 ? 3.080 -12.219 16.112 1.00 90.38 181 GLY A CA 1
ATOM 1411 C C . GLY A 1 181 ? 2.516 -12.145 17.525 1.00 90.38 181 GLY A C 1
ATOM 1412 O O . GLY A 1 181 ? 3.005 -11.375 18.350 1.00 90.38 181 GLY A O 1
ATOM 1413 N N . THR A 1 182 ? 1.429 -12.885 17.770 1.00 91.00 182 THR A N 1
ATOM 1414 C CA . THR A 1 182 ? 0.614 -12.730 18.980 1.00 91.00 182 THR A CA 1
ATOM 1415 C C . THR A 1 182 ? 1.390 -12.967 20.283 1.00 91.00 182 THR A C 1
ATOM 1417 O O . THR A 1 182 ? 1.033 -12.397 21.318 1.00 91.00 182 THR A O 1
ATOM 1420 N N . GLY A 1 183 ? 2.472 -13.757 20.265 1.00 88.75 183 GLY A N 1
ATOM 1421 C CA . GLY A 1 183 ? 3.304 -14.008 21.440 1.00 88.75 183 GLY A CA 1
ATOM 1422 C C . GLY A 1 183 ? 2.494 -14.542 22.625 1.00 88.75 183 GLY A C 1
ATOM 1423 O O . GLY A 1 183 ? 1.918 -15.626 22.572 1.00 88.75 183 GLY A O 1
ATOM 1424 N N . SER A 1 184 ? 2.429 -13.765 23.711 1.00 85.75 184 SER A N 1
ATOM 1425 C CA . SER A 1 184 ? 1.618 -14.073 24.899 1.00 85.75 184 SER A CA 1
ATOM 1426 C C . SER A 1 184 ? 0.100 -13.960 24.685 1.00 85.75 184 SER A C 1
ATOM 1428 O O . SER A 1 184 ? -0.666 -14.372 25.555 1.00 85.75 184 SER A O 1
ATOM 1430 N N . GLY A 1 185 ? -0.357 -13.387 23.570 1.00 90.44 185 GLY A N 1
ATOM 1431 C CA . GLY A 1 185 ? -1.769 -13.119 23.295 1.00 90.44 185 GLY A CA 1
ATOM 1432 C C . GLY A 1 185 ? -2.301 -11.821 23.903 1.00 90.44 185 GLY A C 1
ATOM 1433 O O . GLY A 1 185 ? -3.497 -11.560 23.815 1.00 90.44 185 GLY A O 1
ATOM 1434 N N . ILE A 1 186 ? -1.458 -10.991 24.528 1.00 91.12 186 ILE A N 1
ATOM 1435 C CA . ILE A 1 186 ? -1.915 -9.809 25.281 1.00 91.12 186 ILE A CA 1
ATOM 1436 C C . ILE A 1 186 ? -2.716 -8.810 24.431 1.00 91.12 186 ILE A C 1
ATOM 1438 O O . ILE A 1 186 ? -3.732 -8.290 24.892 1.00 91.12 186 ILE A O 1
ATOM 1442 N N . LEU A 1 187 ? -2.300 -8.555 23.188 1.00 93.19 187 LEU A N 1
ATOM 1443 C CA . LEU A 1 187 ? -2.999 -7.635 22.288 1.00 93.19 187 LEU A CA 1
ATOM 1444 C C . LEU A 1 187 ? -4.334 -8.224 21.814 1.00 93.19 187 LEU A C 1
ATOM 1446 O O . LEU A 1 187 ? -5.353 -7.532 21.866 1.00 93.19 187 LEU A O 1
ATOM 1450 N N . ALA A 1 188 ? -4.356 -9.508 21.448 1.00 95.38 188 ALA A N 1
ATOM 1451 C CA . ALA A 1 188 ? -5.584 -10.226 21.115 1.00 95.38 188 ALA A CA 1
ATOM 1452 C C . ALA A 1 188 ? -6.597 -10.249 22.277 1.00 95.38 188 ALA A C 1
ATOM 1454 O O . ALA A 1 188 ? -7.779 -9.955 22.083 1.00 95.38 188 ALA A O 1
ATOM 1455 N N . ILE A 1 189 ? -6.136 -10.542 23.498 1.00 94.75 189 ILE A N 1
ATOM 1456 C CA . ILE A 1 189 ? -6.972 -10.568 24.707 1.00 94.75 189 ILE A CA 1
ATOM 1457 C C . ILE A 1 189 ? -7.513 -9.175 25.016 1.00 94.75 189 ILE A C 1
ATOM 1459 O O . ILE A 1 189 ? -8.705 -9.032 25.287 1.00 94.75 189 ILE A O 1
ATOM 1463 N N . ALA A 1 190 ? -6.673 -8.141 24.928 1.00 92.94 190 ALA A N 1
ATOM 1464 C CA . ALA A 1 190 ? -7.108 -6.763 25.117 1.00 92.94 190 ALA A CA 1
ATOM 1465 C C . ALA A 1 190 ? -8.166 -6.349 24.085 1.00 92.94 190 ALA A C 1
ATOM 1467 O O . ALA A 1 190 ? -9.160 -5.734 24.461 1.00 92.94 190 ALA A O 1
ATOM 1468 N N . ALA A 1 191 ? -8.001 -6.718 22.810 1.00 93.06 191 ALA A N 1
ATOM 1469 C CA . ALA A 1 191 ? -8.975 -6.417 21.761 1.00 93.06 191 ALA A CA 1
ATOM 1470 C C . ALA A 1 191 ? -10.334 -7.075 22.041 1.00 93.06 191 ALA A C 1
ATOM 1472 O O . ALA A 1 191 ? -11.369 -6.408 21.982 1.00 93.06 191 ALA A O 1
ATOM 1473 N N . ALA A 1 192 ? -10.337 -8.360 22.409 1.00 93.94 192 ALA A N 1
ATOM 1474 C CA . ALA A 1 192 ? -11.557 -9.071 22.785 1.00 93.94 192 ALA A CA 1
ATOM 1475 C C . ALA A 1 192 ? -12.224 -8.442 24.017 1.00 93.94 192 ALA A C 1
ATOM 1477 O O . ALA A 1 192 ? -13.420 -8.161 24.000 1.00 93.94 192 ALA A O 1
ATOM 1478 N N . ALA A 1 193 ? -11.443 -8.141 25.058 1.00 90.88 193 ALA A N 1
ATOM 1479 C CA . ALA A 1 193 ? -11.950 -7.551 26.292 1.00 90.88 193 ALA A CA 1
ATOM 1480 C C . ALA A 1 193 ? -12.529 -6.137 26.074 1.00 90.88 193 ALA A C 1
ATOM 1482 O O . ALA A 1 193 ? -13.497 -5.749 26.729 1.00 90.88 193 ALA A O 1
ATOM 1483 N N . LEU A 1 194 ? -11.971 -5.371 25.130 1.00 89.06 194 LEU A N 1
ATOM 1484 C CA . LEU A 1 194 ? -12.472 -4.052 24.733 1.00 89.06 194 LEU A CA 1
ATOM 1485 C C . LEU A 1 194 ? -13.743 -4.110 23.866 1.00 89.06 194 LEU A C 1
ATOM 1487 O O . LEU A 1 194 ? -14.405 -3.082 23.705 1.00 89.06 194 LEU A O 1
ATOM 1491 N N . GLY A 1 195 ? -14.116 -5.291 23.361 1.00 88.56 195 GLY A N 1
ATOM 1492 C CA . GLY A 1 195 ? -15.383 -5.526 22.668 1.00 88.56 195 GLY A CA 1
ATOM 1493 C C . GLY A 1 195 ? -15.272 -5.923 21.196 1.00 88.56 195 GLY A C 1
ATOM 1494 O O . GLY A 1 195 ? -16.265 -5.791 20.477 1.00 88.56 195 GLY A O 1
ATOM 1495 N N . ALA A 1 196 ? -14.110 -6.395 20.729 1.00 90.75 196 ALA A N 1
ATOM 1496 C CA . ALA A 1 196 ? -14.017 -7.031 19.414 1.00 90.75 196 ALA A CA 1
ATOM 1497 C C . ALA A 1 196 ? -14.958 -8.249 19.343 1.00 90.75 196 ALA A C 1
ATOM 1499 O O . ALA A 1 196 ? -15.124 -8.974 20.322 1.00 90.75 196 ALA A O 1
ATOM 1500 N N . GLN A 1 197 ? -15.586 -8.474 18.187 1.00 90.00 197 GLN A N 1
ATOM 1501 C CA . GLN A 1 197 ? -16.506 -9.602 17.975 1.00 90.00 197 GLN A CA 1
ATOM 1502 C C . GLN A 1 197 ? -15.774 -10.874 17.550 1.00 90.00 197 GLN A C 1
ATOM 1504 O O . GLN A 1 197 ? -16.233 -11.973 17.843 1.00 90.00 197 GLN A O 1
ATOM 1509 N N . GLU A 1 198 ? -14.659 -10.720 16.843 1.00 93.38 198 GLU A N 1
ATOM 1510 C CA . GLU A 1 198 ? -13.843 -11.812 16.331 1.00 93.38 198 GLU A CA 1
ATOM 1511 C C . GLU A 1 198 ? -12.383 -11.355 16.303 1.00 93.38 198 GLU A C 1
ATOM 1513 O O . GLU A 1 198 ? -12.060 -10.286 15.779 1.00 93.38 198 GLU A O 1
ATOM 1518 N N . VAL A 1 199 ? -11.492 -12.157 16.879 1.00 96.25 199 VAL A N 1
ATOM 1519 C CA . VAL A 1 199 ? -10.055 -11.887 16.898 1.00 96.25 199 VAL A CA 1
ATOM 1520 C C . VAL A 1 199 ? -9.312 -13.104 16.363 1.00 96.25 199 VAL A C 1
ATOM 1522 O O . VAL A 1 199 ? -9.568 -14.238 16.769 1.00 96.25 199 VAL A O 1
ATOM 1525 N N . VAL A 1 200 ? -8.371 -12.878 15.455 1.00 96.19 200 VAL A N 1
ATOM 1526 C CA . VAL A 1 200 ? -7.438 -13.905 14.985 1.00 96.19 200 VAL A CA 1
ATOM 1527 C C . VAL A 1 200 ? -6.063 -13.567 15.540 1.00 96.19 200 VAL A C 1
ATOM 1529 O O . VAL A 1 200 ? -5.497 -12.533 15.210 1.00 96.19 200 VAL A O 1
ATOM 1532 N N . ALA A 1 201 ? -5.537 -14.434 16.393 1.00 95.94 201 ALA A N 1
ATOM 1533 C CA . ALA A 1 201 ? -4.196 -14.365 16.947 1.00 95.94 201 ALA A CA 1
ATOM 1534 C C . ALA A 1 201 ? -3.288 -15.315 16.158 1.00 95.94 201 ALA A C 1
ATOM 1536 O O . ALA A 1 201 ? -3.509 -16.527 16.132 1.00 95.94 201 ALA A O 1
ATOM 1537 N N . CYS A 1 202 ? -2.295 -14.762 15.473 1.00 93.75 202 CYS A N 1
ATOM 1538 C CA . CYS A 1 202 ? -1.429 -15.486 14.556 1.00 93.75 202 CYS A CA 1
ATOM 1539 C C . CYS A 1 202 ? 0.017 -15.423 15.039 1.00 93.75 202 CYS A C 1
ATOM 1541 O O . CYS A 1 202 ? 0.542 -14.333 15.266 1.00 93.75 202 CYS A O 1
ATOM 1543 N N . ASP A 1 203 ? 0.685 -16.567 15.147 1.00 91.94 203 ASP A N 1
ATOM 1544 C CA . ASP A 1 203 ? 2.122 -16.614 15.421 1.00 91.94 203 ASP A CA 1
ATOM 1545 C C . ASP A 1 203 ? 2.767 -17.804 14.717 1.00 91.94 203 ASP A C 1
ATOM 1547 O O . ASP A 1 203 ? 2.262 -18.917 14.791 1.00 91.94 203 ASP A O 1
ATOM 1551 N N . ILE A 1 204 ? 3.891 -17.576 14.041 1.00 87.06 204 ILE A N 1
ATOM 1552 C CA . ILE A 1 204 ? 4.616 -18.645 13.345 1.00 87.06 204 ILE A CA 1
ATOM 1553 C C . ILE A 1 204 ? 5.332 -19.593 14.315 1.00 87.06 204 ILE A C 1
ATOM 1555 O O . ILE A 1 204 ? 5.747 -20.674 13.900 1.00 87.06 204 ILE A O 1
ATOM 1559 N N . ASP A 1 205 ? 5.503 -19.199 15.584 1.00 83.56 205 ASP A N 1
ATOM 1560 C CA . ASP A 1 205 ? 6.012 -20.066 16.642 1.00 83.56 205 ASP A CA 1
ATOM 1561 C C . ASP A 1 205 ? 4.859 -20.858 17.302 1.00 83.56 205 ASP A C 1
ATOM 1563 O O . ASP A 1 205 ? 4.015 -20.286 18.008 1.00 83.56 205 ASP A O 1
ATOM 1567 N N . PRO A 1 206 ? 4.822 -22.200 17.160 1.00 84.75 206 PRO A N 1
ATOM 1568 C CA . PRO A 1 206 ? 3.810 -23.029 17.806 1.00 84.75 206 PRO A CA 1
ATOM 1569 C C . PRO A 1 206 ? 3.799 -22.902 19.337 1.00 84.75 206 PRO A C 1
ATOM 1571 O O . PRO A 1 206 ? 2.744 -23.073 19.954 1.00 84.75 206 PRO A O 1
ATOM 1574 N N . GLN A 1 207 ? 4.940 -22.600 19.968 1.00 82.88 207 GLN A N 1
ATOM 1575 C CA . GLN A 1 207 ? 5.030 -22.442 21.421 1.00 82.88 207 GLN A CA 1
ATOM 1576 C C . GLN A 1 207 ? 4.375 -21.136 21.893 1.00 82.88 207 GLN A C 1
ATOM 1578 O O . GLN A 1 207 ? 3.692 -21.126 22.926 1.00 82.88 207 GLN A O 1
ATOM 1583 N N . ALA A 1 208 ? 4.519 -20.056 21.120 1.00 84.88 208 ALA A N 1
ATOM 1584 C CA . ALA A 1 208 ? 3.772 -18.819 21.332 1.00 84.88 208 ALA A CA 1
ATOM 1585 C C . ALA A 1 208 ? 2.263 -19.077 21.211 1.00 84.88 208 ALA A C 1
ATOM 1587 O O . ALA A 1 208 ? 1.506 -18.730 22.113 1.00 84.88 208 ALA A O 1
ATOM 1588 N N . CYS A 1 209 ? 1.827 -19.824 20.191 1.00 90.00 209 CYS A N 1
ATOM 1589 C CA . CYS A 1 209 ? 0.422 -20.212 20.037 1.00 90.00 209 CYS A CA 1
ATOM 1590 C C . CYS A 1 209 ? -0.135 -21.010 21.231 1.00 90.00 209 CYS A C 1
ATOM 1592 O O . CYS A 1 209 ? -1.299 -20.845 21.597 1.00 90.00 209 CYS A O 1
ATOM 1594 N N . VAL A 1 210 ? 0.652 -21.905 21.837 1.00 88.00 210 VAL A N 1
ATOM 1595 C CA . VAL A 1 210 ? 0.238 -22.622 23.060 1.00 88.00 210 VAL A CA 1
ATOM 1596 C C . VAL A 1 210 ? 0.056 -21.640 24.217 1.00 88.00 210 VAL A C 1
ATOM 1598 O O . VAL A 1 210 ? -0.995 -21.644 24.854 1.00 88.00 210 VAL A O 1
ATOM 1601 N N . THR A 1 211 ? 1.033 -20.756 24.424 1.00 86.50 211 THR A N 1
ATOM 1602 C CA . THR A 1 211 ? 1.012 -19.762 25.507 1.00 86.50 211 THR A CA 1
ATOM 1603 C C . THR A 1 211 ? -0.158 -18.785 25.358 1.00 86.50 211 THR A C 1
ATOM 1605 O O . THR A 1 211 ? -0.890 -18.535 26.315 1.00 86.50 211 THR A O 1
ATOM 1608 N N . ALA A 1 212 ? -0.396 -18.285 24.142 1.00 90.56 212 ALA A N 1
ATOM 1609 C CA . ALA A 1 212 ? -1.532 -17.427 23.835 1.00 90.56 212 ALA A CA 1
ATOM 1610 C C . ALA A 1 212 ? -2.861 -18.116 24.176 1.00 90.56 212 ALA A C 1
ATOM 1612 O O . ALA A 1 212 ? -3.703 -17.512 24.833 1.00 90.56 212 ALA A O 1
ATOM 1613 N N . ARG A 1 213 ? -3.050 -19.394 23.806 1.00 94.25 213 ARG A N 1
ATOM 1614 C CA . ARG A 1 213 ? -4.282 -20.141 24.134 1.00 94.25 213 ARG A CA 1
ATOM 1615 C C . ARG A 1 213 ? -4.515 -20.256 25.638 1.00 94.25 213 ARG A C 1
ATOM 1617 O O . ARG A 1 213 ? -5.648 -20.086 26.078 1.00 94.25 213 ARG A O 1
ATOM 1624 N N . GLU A 1 214 ? -3.473 -20.528 26.419 1.00 90.81 214 GLU A N 1
ATOM 1625 C CA . GLU A 1 214 ? -3.577 -20.610 27.882 1.00 90.81 214 GLU A CA 1
ATOM 1626 C C . GLU A 1 214 ? -4.025 -19.270 28.485 1.00 90.81 214 GLU A C 1
ATOM 1628 O O . GLU A 1 214 ? -4.986 -19.232 29.259 1.00 90.81 214 GLU A O 1
ATOM 1633 N N . ASN A 1 215 ? -3.412 -18.166 28.052 1.00 90.00 215 ASN A N 1
ATOM 1634 C CA . ASN A 1 215 ? -3.776 -16.821 28.501 1.00 90.00 215 ASN A CA 1
ATOM 1635 C C . ASN A 1 215 ? -5.185 -16.409 28.042 1.00 90.00 215 ASN A C 1
ATOM 1637 O O . ASN A 1 215 ? -5.922 -15.767 28.792 1.00 90.00 215 ASN A O 1
ATOM 1641 N N . ILE A 1 216 ? -5.599 -16.796 26.834 1.00 94.31 216 ILE A N 1
ATOM 1642 C CA . ILE A 1 216 ? -6.947 -16.537 26.306 1.00 94.31 216 ILE A CA 1
ATOM 1643 C C . ILE A 1 216 ? -8.006 -17.223 27.171 1.00 94.31 216 ILE A C 1
ATOM 1645 O O . ILE A 1 216 ? -8.979 -16.577 27.561 1.00 94.31 216 ILE A O 1
ATOM 1649 N N . ILE A 1 217 ? -7.787 -18.494 27.525 1.00 93.75 217 ILE A N 1
ATOM 1650 C CA . ILE A 1 217 ? -8.685 -19.262 28.400 1.00 93.75 217 ILE A CA 1
ATOM 1651 C C . ILE A 1 217 ? -8.732 -18.643 29.801 1.00 93.75 217 ILE A C 1
ATOM 1653 O O . ILE A 1 217 ? -9.802 -18.525 30.394 1.00 93.75 217 ILE A O 1
ATOM 1657 N N . GLN A 1 218 ? -7.590 -18.200 30.337 1.00 90.19 218 GLN A N 1
ATOM 1658 C CA . GLN A 1 218 ? -7.537 -17.534 31.644 1.00 90.19 218 GLN A CA 1
ATOM 1659 C C . GLN A 1 218 ? -8.392 -16.255 31.689 1.00 90.19 218 GLN A C 1
ATOM 1661 O O . GLN A 1 218 ? -8.907 -15.901 32.751 1.00 90.19 218 GLN A O 1
ATOM 1666 N N . ASN A 1 219 ? -8.567 -15.585 30.548 1.00 92.31 219 ASN A N 1
ATOM 1667 C CA . ASN A 1 219 ? -9.381 -14.377 30.414 1.00 92.31 219 ASN A CA 1
ATOM 1668 C C . ASN A 1 219 ? -10.820 -14.641 29.939 1.00 92.31 219 ASN A C 1
ATOM 1670 O O . ASN A 1 219 ? -11.598 -13.694 29.853 1.00 92.31 219 ASN A O 1
ATOM 1674 N N . GLY A 1 220 ? -11.196 -15.895 29.662 1.00 93.50 220 GLY A N 1
ATOM 1675 C CA . GLY A 1 220 ? -12.534 -16.249 29.176 1.00 93.50 220 GLY A CA 1
ATOM 1676 C C . GLY A 1 220 ? -12.838 -15.723 27.769 1.00 93.50 220 GLY A C 1
ATOM 1677 O O . GLY A 1 220 ? -13.988 -15.404 27.468 1.00 93.50 220 GLY A O 1
ATOM 1678 N N . CYS A 1 221 ? -11.811 -15.561 26.928 1.00 94.62 221 CYS A N 1
ATOM 1679 C CA . CYS A 1 221 ? -11.930 -14.973 25.591 1.00 94.62 221 CYS A CA 1
ATOM 1680 C C . CYS A 1 221 ? -11.938 -16.020 24.457 1.00 94.62 221 CYS A C 1
ATOM 1682 O O . CYS A 1 221 ? -11.856 -15.653 23.285 1.00 94.62 221 CYS A O 1
ATOM 1684 N N . GLU A 1 222 ? -12.035 -17.316 24.764 1.00 94.75 222 GLU A N 1
ATOM 1685 C CA . GLU A 1 222 ? -11.933 -18.418 23.794 1.00 94.75 222 GLU A CA 1
ATOM 1686 C C . GLU A 1 222 ? -13.068 -18.479 22.757 1.00 94.75 222 GLU A C 1
ATOM 1688 O O . GLU A 1 222 ? -12.894 -19.076 21.697 1.00 94.75 222 GLU A O 1
ATOM 1693 N N . GLU A 1 223 ? -14.221 -17.862 23.032 1.00 93.88 223 GLU A N 1
ATOM 1694 C CA . GLU A 1 223 ? -15.326 -17.768 22.063 1.00 93.88 223 GLU A CA 1
ATOM 1695 C C . GLU A 1 223 ? -15.105 -16.664 21.017 1.00 93.88 223 GLU A C 1
ATOM 1697 O O . GLU A 1 223 ? -15.720 -16.691 19.952 1.00 93.88 223 GLU A O 1
ATOM 1702 N N . VAL A 1 224 ? -14.233 -15.698 21.322 1.00 94.81 224 VAL A N 1
ATOM 1703 C CA . VAL A 1 224 ? -13.969 -14.513 20.493 1.00 94.81 224 VAL A CA 1
ATOM 1704 C C . VAL A 1 224 ? -12.633 -14.635 19.762 1.00 94.81 224 VAL A C 1
ATOM 1706 O O . VAL A 1 224 ? -12.509 -14.171 18.629 1.00 94.81 224 VAL A O 1
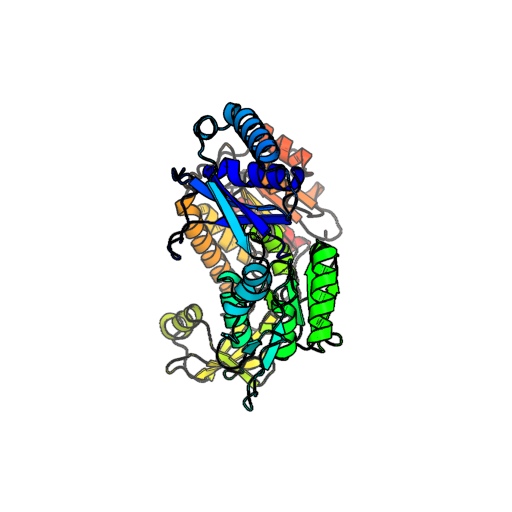ATOM 1709 N N . ILE A 1 225 ? -11.630 -15.250 20.397 1.00 97.06 225 ILE A N 1
ATOM 1710 C CA . ILE A 1 225 ? -10.259 -15.314 19.887 1.00 97.06 225 ILE A CA 1
ATOM 1711 C C . ILE A 1 225 ? -9.951 -16.708 19.341 1.00 97.06 225 ILE A C 1
ATOM 1713 O O . ILE A 1 225 ? -9.996 -17.706 20.059 1.00 97.06 225 ILE A O 1
ATOM 1717 N N . SER A 1 226 ? -9.540 -16.764 18.077 1.00 96.00 226 SER A N 1
ATOM 1718 C CA . SER A 1 226 ? -8.970 -17.956 17.448 1.00 96.00 226 SER A CA 1
ATOM 1719 C C . SER A 1 226 ? -7.450 -17.829 17.345 1.00 96.00 226 SER A C 1
ATOM 1721 O O . SER A 1 226 ? -6.943 -16.764 17.009 1.00 96.00 226 SER A O 1
ATOM 1723 N N . VAL A 1 227 ? -6.716 -18.909 17.638 1.00 96.19 227 VAL A N 1
ATOM 1724 C CA . VAL A 1 227 ? -5.242 -18.931 17.570 1.00 96.19 227 VAL A CA 1
ATOM 1725 C C . VAL A 1 227 ? -4.776 -19.866 16.466 1.00 96.19 227 VAL A C 1
ATOM 1727 O O . VAL A 1 227 ? -5.136 -21.051 16.477 1.00 96.19 227 VAL A O 1
ATOM 17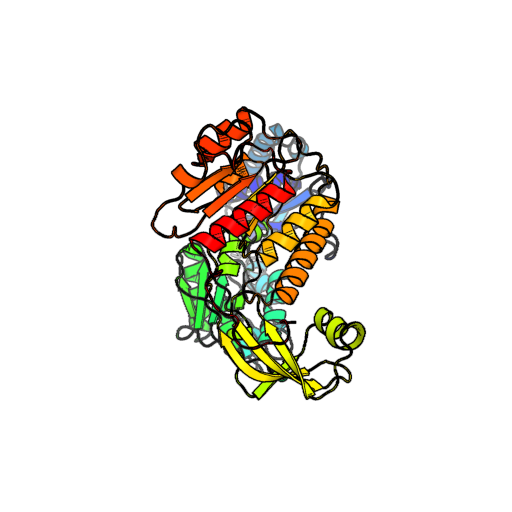30 N N . THR A 1 228 ? -3.933 -19.361 15.570 1.00 92.88 228 THR A N 1
ATOM 1731 C CA . THR A 1 228 ? -3.407 -20.089 14.411 1.00 92.88 228 THR A CA 1
ATOM 1732 C C . THR A 1 228 ? -1.897 -19.916 14.256 1.00 92.88 228 THR A C 1
ATOM 1734 O O . THR A 1 228 ? -1.355 -18.858 14.562 1.00 92.88 228 THR A O 1
ATOM 1737 N N . ASP A 1 229 ? -1.242 -20.962 13.757 1.00 89.56 229 ASP A N 1
ATOM 1738 C CA . ASP A 1 229 ? 0.168 -20.982 13.352 1.00 89.56 229 ASP A CA 1
ATOM 1739 C C . ASP A 1 229 ? 0.354 -20.881 11.827 1.00 89.56 229 ASP A C 1
ATOM 1741 O O . ASP A 1 229 ? 1.460 -21.027 11.306 1.00 89.56 229 ASP A O 1
ATOM 1745 N N . SER A 1 230 ? -0.739 -20.639 11.094 1.00 86.44 230 SER A N 1
ATOM 1746 C CA . SER A 1 230 ? -0.710 -20.441 9.641 1.00 86.44 230 SER A CA 1
ATOM 1747 C C . SER A 1 230 ? 0.014 -19.150 9.267 1.00 86.44 230 SER A C 1
ATOM 1749 O O . SER A 1 230 ? 0.021 -18.182 10.026 1.00 86.44 230 SER A O 1
ATOM 1751 N N . LEU A 1 231 ? 0.583 -19.107 8.063 1.00 83.56 231 LEU A N 1
ATOM 1752 C CA . LEU A 1 231 ? 1.201 -17.883 7.559 1.00 83.56 231 LEU A CA 1
ATOM 1753 C C . LEU A 1 231 ? 0.146 -16.796 7.330 1.00 83.56 231 LEU A C 1
ATOM 1755 O O . LEU A 1 231 ? -1.003 -17.090 6.986 1.00 83.56 231 LEU A O 1
ATOM 1759 N N . LEU A 1 232 ? 0.552 -15.528 7.465 1.00 80.06 232 LEU A N 1
ATOM 1760 C CA . LEU A 1 232 ? -0.333 -14.386 7.241 1.00 80.06 232 LEU A CA 1
ATOM 1761 C C . LEU A 1 232 ? -1.009 -14.491 5.874 1.00 80.06 232 LEU A C 1
ATOM 1763 O O . LEU A 1 232 ? -2.197 -14.240 5.773 1.00 80.06 232 LEU A O 1
ATOM 1767 N N . GLU A 1 233 ? -0.286 -14.892 4.833 1.00 78.44 233 GLU A N 1
ATOM 1768 C CA . GLU A 1 233 ? -0.740 -15.036 3.447 1.00 78.44 233 GLU A CA 1
ATOM 1769 C C . GLU A 1 233 ? -1.829 -16.111 3.261 1.00 78.44 233 GLU A C 1
ATOM 1771 O O . GLU A 1 233 ? -2.583 -16.056 2.293 1.00 78.44 233 GLU A O 1
ATOM 1776 N N . GLU A 1 234 ? -1.979 -17.042 4.203 1.00 78.75 234 GLU A N 1
ATOM 1777 C CA . GLU A 1 234 ? -2.956 -18.138 4.139 1.00 78.75 234 GLU A CA 1
ATOM 1778 C C . GLU A 1 234 ? -4.292 -17.798 4.807 1.00 78.75 234 GLU A C 1
ATOM 1780 O O . GLU A 1 234 ? -5.283 -18.510 4.625 1.00 78.75 234 GLU A O 1
ATOM 1785 N N . LEU A 1 235 ? -4.354 -16.700 5.567 1.00 79.62 235 LEU A N 1
ATOM 1786 C CA . LEU A 1 235 ? -5.604 -16.254 6.175 1.00 79.62 235 LEU A CA 1
ATOM 1787 C C . LEU A 1 235 ? -6.606 -15.840 5.077 1.00 79.62 235 LEU A C 1
ATOM 1789 O O . LEU A 1 235 ? -6.236 -15.327 4.023 1.00 79.62 235 LEU A O 1
ATOM 1793 N N . GLY A 1 236 ? -7.899 -16.082 5.282 1.00 63.72 236 GLY A N 1
ATOM 1794 C CA . GLY A 1 236 ? -8.935 -15.834 4.265 1.00 63.72 236 GLY A CA 1
ATOM 1795 C C . GLY A 1 236 ? -9.800 -14.598 4.512 1.00 63.72 236 GLY A C 1
ATOM 1796 O O . GLY A 1 236 ? -10.800 -14.424 3.822 1.00 63.72 236 GLY A O 1
ATOM 1797 N N . TYR A 1 237 ? -9.480 -13.796 5.529 1.00 68.62 237 TYR A N 1
ATOM 1798 C CA . TYR A 1 237 ? -10.391 -12.790 6.077 1.00 68.62 237 TYR A CA 1
ATOM 1799 C C . TYR A 1 237 ? -9.808 -11.379 5.995 1.00 68.62 237 TYR A C 1
ATOM 1801 O O . TYR A 1 237 ? -8.600 -11.202 6.168 1.00 68.62 237 TYR A O 1
ATOM 1809 N N . ASP A 1 238 ? -10.699 -10.405 5.797 1.00 80.44 238 ASP A N 1
ATOM 1810 C CA . ASP A 1 238 ? -10.414 -8.981 5.962 1.00 80.44 238 ASP A CA 1
ATOM 1811 C C . ASP A 1 238 ? -10.752 -8.543 7.397 1.00 80.44 238 ASP A C 1
ATOM 1813 O O . ASP A 1 238 ? -11.799 -8.920 7.944 1.00 80.44 238 ASP A O 1
ATOM 1817 N N . PHE A 1 239 ? -9.894 -7.714 7.985 1.00 87.00 239 PHE A N 1
ATOM 1818 C CA . PHE A 1 239 ? -9.929 -7.260 9.373 1.00 87.00 239 PHE A CA 1
ATOM 1819 C C . PHE A 1 239 ? -10.134 -5.751 9.463 1.00 87.00 239 PHE A C 1
ATOM 1821 O O . PHE A 1 239 ? -9.593 -4.998 8.666 1.00 87.00 239 PHE A O 1
ATOM 1828 N N . ASP A 1 240 ? -10.864 -5.294 10.471 1.00 84.56 240 ASP A N 1
ATOM 1829 C CA . ASP A 1 240 ? -11.103 -3.868 10.716 1.00 84.56 240 ASP A CA 1
ATOM 1830 C C . ASP A 1 240 ? -9.864 -3.186 11.309 1.00 84.56 240 ASP A C 1
ATOM 1832 O O . ASP A 1 240 ? -9.606 -2.007 11.075 1.00 84.56 240 ASP A O 1
ATOM 1836 N N . VAL A 1 241 ? -9.103 -3.945 12.100 1.00 88.75 241 VAL A N 1
ATOM 1837 C CA . VAL A 1 241 ? -7.856 -3.517 12.735 1.00 88.75 241 VAL A CA 1
ATOM 1838 C C . VAL A 1 241 ? -6.848 -4.652 12.652 1.00 88.75 241 VAL A C 1
ATOM 1840 O O . VAL A 1 241 ? -7.174 -5.808 12.920 1.00 88.75 241 VAL A O 1
ATOM 1843 N N . ILE A 1 242 ? -5.605 -4.305 12.329 1.00 92.69 242 ILE A N 1
ATOM 1844 C CA . ILE A 1 242 ? -4.476 -5.228 12.363 1.00 92.69 242 ILE A CA 1
ATOM 1845 C C . ILE A 1 242 ? -3.443 -4.691 13.351 1.00 92.69 242 ILE A C 1
ATOM 1847 O O . ILE A 1 242 ? -2.991 -3.551 13.244 1.00 92.69 242 ILE A O 1
ATOM 1851 N N . LEU A 1 243 ? -3.087 -5.523 14.321 1.00 93.00 243 LEU A N 1
ATOM 1852 C CA . LEU A 1 243 ? -2.044 -5.303 15.309 1.00 93.00 243 LEU A CA 1
ATOM 1853 C C . LEU A 1 243 ? -0.822 -6.103 14.852 1.00 93.00 243 LEU A C 1
ATOM 1855 O O . LEU A 1 243 ? -0.911 -7.311 14.675 1.00 93.00 243 LEU A O 1
ATOM 1859 N N . ALA A 1 244 ? 0.301 -5.430 14.608 1.00 91.56 244 ALA A N 1
ATOM 1860 C CA . ALA A 1 244 ? 1.532 -6.059 14.124 1.00 91.56 244 ALA A CA 1
ATOM 1861 C C . ALA A 1 244 ? 2.731 -5.585 14.956 1.00 91.56 244 ALA A C 1
ATOM 1863 O O . ALA A 1 244 ? 3.603 -4.842 14.497 1.00 91.56 244 ALA A O 1
ATOM 1864 N N . ASN A 1 245 ? 2.753 -5.993 16.227 1.00 90.75 245 ASN A N 1
ATOM 1865 C CA . ASN A 1 245 ? 3.850 -5.692 17.148 1.00 90.75 245 ASN A CA 1
ATOM 1866 C C . ASN A 1 245 ? 4.996 -6.708 16.981 1.00 90.75 245 ASN A C 1
ATOM 1868 O O . ASN A 1 245 ? 5.351 -7.429 17.910 1.00 90.75 245 ASN A O 1
ATOM 1872 N N . ILE A 1 246 ? 5.542 -6.760 15.766 1.00 86.31 246 ILE A N 1
ATOM 1873 C CA . ILE A 1 246 ? 6.626 -7.649 15.329 1.00 86.31 246 ILE A CA 1
ATOM 1874 C C . ILE A 1 246 ? 7.886 -6.848 14.982 1.00 86.31 246 ILE A C 1
ATOM 1876 O O . ILE A 1 246 ? 7.879 -5.614 14.981 1.00 86.31 246 ILE A O 1
ATOM 1880 N N . LEU A 1 247 ? 8.975 -7.552 14.661 1.00 81.50 247 LEU A N 1
ATOM 1881 C CA . LEU A 1 247 ? 10.231 -6.936 14.228 1.00 81.50 247 LEU A CA 1
ATOM 1882 C C . LEU A 1 247 ? 10.013 -5.972 13.050 1.00 81.50 247 LEU A C 1
ATOM 1884 O O . LEU A 1 247 ? 9.199 -6.219 12.159 1.00 81.50 247 LEU A O 1
ATOM 1888 N N . ALA A 1 248 ? 10.768 -4.871 13.027 1.00 77.38 248 ALA A N 1
ATOM 1889 C CA . ALA A 1 248 ? 10.616 -3.821 12.018 1.00 77.38 248 ALA A CA 1
ATOM 1890 C C . ALA A 1 248 ? 10.816 -4.339 10.581 1.00 77.38 248 ALA A C 1
ATOM 1892 O O . ALA A 1 248 ? 10.072 -3.962 9.677 1.00 77.38 248 ALA A O 1
ATOM 1893 N N . GLU A 1 249 ? 11.782 -5.235 10.374 1.00 67.62 249 GLU A N 1
ATOM 1894 C CA . GLU A 1 249 ? 12.060 -5.856 9.073 1.00 67.62 249 GLU A CA 1
ATOM 1895 C C . GLU A 1 249 ? 10.883 -6.707 8.581 1.00 67.62 249 GLU A C 1
ATOM 1897 O O . GLU A 1 249 ? 10.511 -6.640 7.408 1.00 67.62 249 GLU A O 1
ATOM 1902 N N . GLU A 1 250 ? 10.234 -7.433 9.494 1.00 81.00 250 GLU A N 1
ATOM 1903 C CA . GLU A 1 250 ? 9.050 -8.233 9.186 1.00 81.00 250 GLU A CA 1
ATOM 1904 C C . GLU A 1 250 ? 7.840 -7.350 8.886 1.00 81.00 250 GLU A C 1
ATOM 1906 O O . GLU A 1 250 ? 7.114 -7.613 7.932 1.00 81.00 250 GLU A O 1
ATOM 1911 N N . ASN A 1 251 ? 7.670 -6.244 9.613 1.00 81.69 251 ASN A N 1
ATOM 1912 C CA . ASN A 1 251 ? 6.657 -5.240 9.289 1.00 81.69 251 ASN A CA 1
ATOM 1913 C C . ASN A 1 251 ? 6.843 -4.664 7.873 1.00 81.69 251 ASN A C 1
ATOM 1915 O O . ASN A 1 251 ? 5.870 -4.501 7.138 1.00 81.69 251 ASN A O 1
ATOM 1919 N N . ILE A 1 252 ? 8.084 -4.397 7.448 1.00 77.88 252 ILE A N 1
ATOM 1920 C CA . ILE A 1 252 ? 8.378 -3.936 6.080 1.00 77.88 252 ILE A CA 1
ATOM 1921 C C . ILE A 1 252 ? 8.066 -5.036 5.058 1.00 77.88 252 ILE A C 1
ATOM 1923 O O . ILE A 1 252 ? 7.442 -4.759 4.032 1.00 77.88 252 ILE A O 1
ATOM 1927 N N . ARG A 1 253 ? 8.479 -6.278 5.334 1.00 81.75 253 ARG A N 1
ATOM 1928 C CA . ARG A 1 253 ? 8.248 -7.431 4.452 1.00 81.75 253 ARG A CA 1
ATOM 1929 C C . ARG A 1 253 ? 6.757 -7.716 4.262 1.00 81.75 253 ARG A C 1
ATOM 1931 O O . ARG A 1 253 ? 6.334 -8.017 3.148 1.00 81.75 253 ARG A O 1
ATOM 1938 N N . LEU A 1 254 ? 5.976 -7.608 5.334 1.00 83.00 254 LEU A N 1
ATOM 1939 C CA . LEU A 1 254 ? 4.552 -7.937 5.368 1.00 83.00 254 LEU A CA 1
ATOM 1940 C C . LEU A 1 254 ? 3.638 -6.743 5.068 1.00 83.00 254 LEU A C 1
ATOM 1942 O O . LEU A 1 254 ? 2.426 -6.917 5.038 1.00 83.00 254 LEU A O 1
ATOM 1946 N N . ALA A 1 255 ? 4.174 -5.550 4.794 1.00 82.56 255 ALA A N 1
ATOM 1947 C CA . ALA A 1 255 ? 3.372 -4.339 4.608 1.00 82.56 255 ALA A CA 1
ATOM 1948 C C . ALA A 1 255 ? 2.250 -4.495 3.563 1.00 82.56 255 ALA A C 1
ATOM 1950 O O . ALA A 1 255 ? 1.112 -4.115 3.827 1.00 82.56 255 ALA A O 1
ATOM 1951 N N . VAL A 1 256 ? 2.548 -5.074 2.392 1.00 77.88 256 VAL A N 1
ATOM 1952 C CA . VAL A 1 256 ? 1.538 -5.296 1.340 1.00 77.88 256 VAL A CA 1
ATOM 1953 C C . VAL A 1 256 ? 0.502 -6.349 1.768 1.00 77.88 256 VAL A C 1
ATOM 1955 O O . VAL A 1 256 ? -0.675 -5.997 1.786 1.00 77.88 256 VAL A O 1
ATOM 1958 N N . PRO A 1 257 ? 0.888 -7.567 2.205 1.00 79.50 257 PRO A N 1
ATOM 1959 C CA . PRO A 1 257 ? -0.062 -8.546 2.741 1.00 79.50 257 PRO A CA 1
ATOM 1960 C C . PRO A 1 257 ? -0.933 -8.037 3.898 1.00 79.50 257 PRO A C 1
ATOM 1962 O O . PRO A 1 257 ? -2.100 -8.400 3.989 1.00 79.50 257 PRO A O 1
ATOM 1965 N N . LEU A 1 258 ? -0.393 -7.205 4.795 1.00 84.94 258 LEU A N 1
ATOM 1966 C CA . LEU A 1 258 ? -1.159 -6.602 5.891 1.00 84.94 258 LEU A CA 1
ATOM 1967 C C . LEU A 1 258 ? -2.205 -5.622 5.346 1.00 84.94 258 LEU A C 1
ATOM 1969 O O . LEU A 1 258 ? -3.359 -5.667 5.759 1.00 84.94 258 LEU A O 1
ATOM 1973 N N . LEU A 1 259 ? -1.825 -4.764 4.396 1.00 81.50 259 LEU A N 1
ATOM 1974 C CA . LEU A 1 259 ? -2.746 -3.804 3.781 1.00 81.50 259 LEU A CA 1
ATOM 1975 C C . LEU A 1 259 ? -3.849 -4.485 2.968 1.00 81.50 259 LEU A C 1
ATOM 1977 O O . LEU A 1 259 ? -4.991 -4.047 3.036 1.00 81.50 259 LEU A O 1
ATOM 1981 N N . GLU A 1 260 ? -3.534 -5.565 2.250 1.00 75.94 260 GLU A N 1
ATOM 1982 C CA . GLU A 1 260 ? -4.520 -6.355 1.496 1.00 75.94 260 GLU A CA 1
ATOM 1983 C C . GLU A 1 260 ? -5.595 -6.982 2.392 1.00 75.94 260 GLU A C 1
ATOM 1985 O O . GLU A 1 260 ? -6.671 -7.315 1.910 1.00 75.94 260 GLU A O 1
ATOM 1990 N N . ARG A 1 261 ? -5.314 -7.122 3.691 1.00 81.25 261 ARG A N 1
ATOM 1991 C CA . ARG A 1 261 ? -6.216 -7.702 4.690 1.00 81.25 261 ARG A CA 1
ATOM 1992 C C . ARG A 1 261 ? -6.949 -6.673 5.528 1.00 81.25 261 ARG A C 1
ATOM 1994 O O . ARG A 1 261 ? -7.757 -7.061 6.367 1.00 81.25 261 ARG A O 1
ATOM 2001 N N . LEU A 1 262 ? -6.650 -5.386 5.381 1.00 83.44 262 LEU A N 1
ATOM 2002 C CA . LEU A 1 262 ? -7.311 -4.342 6.152 1.00 83.44 262 LEU A CA 1
ATOM 2003 C C . LEU A 1 262 ? -8.596 -3.916 5.429 1.00 83.44 262 LEU A C 1
ATOM 2005 O O . LEU A 1 262 ? -8.545 -3.405 4.312 1.00 83.44 262 LEU A O 1
ATOM 2009 N N . GLN A 1 263 ? -9.753 -4.088 6.071 1.00 69.75 263 GLN A N 1
ATOM 2010 C CA . GLN A 1 263 ? -11.021 -3.574 5.561 1.00 69.75 263 GLN A CA 1
ATOM 2011 C C . GLN A 1 263 ? -10.963 -2.054 5.440 1.00 69.75 263 GLN A C 1
ATOM 2013 O O . GLN A 1 263 ? -10.473 -1.344 6.321 1.00 69.75 263 GLN A O 1
ATOM 2018 N N . SER A 1 264 ? -11.523 -1.534 4.352 1.00 60.50 264 SER A N 1
ATOM 2019 C CA . SER A 1 264 ? -11.676 -0.095 4.196 1.00 60.50 264 SER A CA 1
ATOM 2020 C C . SER A 1 264 ? -12.579 0.497 5.285 1.00 60.50 264 SER A C 1
ATOM 2022 O O . SER A 1 264 ? -13.707 0.049 5.493 1.00 60.50 264 SER A O 1
ATOM 2024 N N . LEU A 1 265 ? -12.118 1.583 5.912 1.00 57.22 265 LEU A N 1
ATOM 2025 C CA . LEU A 1 265 ? -12.877 2.347 6.908 1.00 57.22 265 LEU A CA 1
ATOM 2026 C C . LEU A 1 265 ? -14.212 2.897 6.367 1.00 57.22 265 LEU A C 1
ATOM 2028 O O . LEU A 1 265 ? -15.137 3.097 7.149 1.00 57.22 265 LEU A O 1
ATOM 2032 N N . LEU A 1 266 ? -14.353 3.125 5.051 1.00 56.56 266 LEU A N 1
ATOM 2033 C CA . LEU A 1 266 ? -15.627 3.570 4.462 1.00 56.56 266 LEU A CA 1
ATOM 2034 C C . LEU A 1 266 ? -16.648 2.436 4.287 1.00 56.56 266 LEU A C 1
ATOM 2036 O O . LEU A 1 266 ? -17.843 2.722 4.232 1.00 56.56 266 LEU A O 1
ATOM 2040 N N . CYS A 1 267 ? -16.225 1.166 4.267 1.00 54.53 267 CYS A N 1
ATOM 2041 C CA . CYS A 1 267 ? -17.142 0.019 4.208 1.00 54.53 267 CYS A CA 1
ATOM 2042 C C . CYS A 1 267 ? -17.992 -0.137 5.479 1.00 54.53 267 CYS A C 1
ATOM 2044 O O . CYS A 1 267 ? -19.024 -0.806 5.453 1.00 54.53 267 CYS A O 1
ATOM 2046 N N . GLN A 1 268 ? -17.571 0.471 6.591 1.00 60.16 268 GLN A N 1
ATOM 2047 C CA . GLN A 1 268 ? -18.259 0.388 7.883 1.00 60.16 268 GLN A CA 1
ATOM 2048 C C . GLN A 1 268 ? -19.229 1.547 8.140 1.00 60.16 268 GLN A C 1
ATOM 2050 O O . GLN A 1 268 ? -19.907 1.556 9.166 1.00 60.16 268 GLN A O 1
ATOM 2055 N N . VAL A 1 269 ? -19.300 2.519 7.227 1.00 68.88 269 VAL A N 1
ATOM 2056 C CA . VAL A 1 269 ? -20.111 3.724 7.398 1.00 68.88 269 VAL A CA 1
ATOM 2057 C C . VAL A 1 269 ? -21.527 3.501 6.870 1.00 68.88 269 VAL A C 1
ATOM 2059 O O . VAL A 1 269 ? -21.726 3.073 5.731 1.00 68.88 269 VAL A O 1
ATOM 2062 N N . ALA A 1 270 ? -22.525 3.830 7.685 1.00 77.25 270 ALA A N 1
ATOM 2063 C CA . ALA A 1 270 ? -23.934 3.779 7.331 1.00 77.25 270 ALA A CA 1
ATOM 2064 C C . ALA A 1 270 ? -24.497 5.168 6.990 1.00 77.25 270 ALA A C 1
ATOM 2066 O O . ALA A 1 270 ? -23.991 6.215 7.394 1.00 77.25 270 ALA A O 1
ATOM 2067 N N . VAL A 1 271 ? -25.611 5.175 6.255 1.00 84.75 271 VAL A N 1
ATOM 2068 C CA . VAL A 1 271 ? -26.388 6.397 6.024 1.00 84.75 271 VAL A CA 1
ATOM 2069 C C . VAL A 1 271 ? -26.818 6.992 7.367 1.00 84.75 271 VAL A C 1
ATOM 2071 O O . VAL A 1 271 ? -27.462 6.321 8.171 1.00 84.75 271 VAL A O 1
ATOM 2074 N N . GLY A 1 272 ? -26.501 8.269 7.575 1.00 84.25 272 GLY A N 1
ATOM 2075 C CA . GLY A 1 272 ? -26.746 9.005 8.814 1.00 84.25 272 GLY A CA 1
ATOM 2076 C C . GLY A 1 272 ? -25.516 9.182 9.705 1.00 84.25 272 GLY A C 1
ATOM 2077 O O . GLY A 1 272 ? -25.563 10.037 10.590 1.00 84.25 272 GLY A O 1
ATOM 2078 N N . ASP A 1 273 ? -24.426 8.453 9.462 1.00 86.00 273 ASP A N 1
ATOM 2079 C CA . ASP A 1 273 ? -23.205 8.578 10.260 1.00 86.00 273 ASP A CA 1
ATOM 2080 C C . ASP A 1 273 ? -22.501 9.923 10.026 1.00 86.00 273 ASP A C 1
ATOM 2082 O O . ASP A 1 273 ? -22.539 10.504 8.935 1.00 86.00 273 ASP A O 1
ATOM 2086 N N . GLU A 1 274 ? -21.839 10.423 11.071 1.00 89.38 274 GLU A N 1
ATOM 2087 C CA . GLU A 1 274 ? -21.016 11.631 11.030 1.00 89.38 274 GLU A CA 1
ATOM 2088 C C . GLU A 1 274 ? -19.538 11.265 10.846 1.00 89.38 274 GLU A C 1
ATOM 2090 O O . GLU A 1 274 ? -18.928 10.635 11.705 1.00 89.38 274 GLU A O 1
ATOM 2095 N N . ILE A 1 275 ? -18.934 11.723 9.748 1.00 85.38 275 ILE A N 1
ATOM 2096 C CA . ILE A 1 275 ? -17.506 11.566 9.465 1.00 85.38 275 ILE A CA 1
ATOM 2097 C C . ILE A 1 275 ? -16.776 12.866 9.799 1.00 85.38 275 ILE A C 1
ATOM 2099 O O . ILE A 1 275 ? -17.043 13.921 9.211 1.00 85.38 275 ILE A O 1
ATOM 2103 N N . ILE A 1 276 ? -15.790 12.786 10.694 1.00 87.00 276 ILE A N 1
ATOM 2104 C CA . ILE A 1 276 ? -14.849 13.879 10.957 1.00 87.00 276 ILE A CA 1
ATOM 2105 C C . ILE A 1 276 ? -13.766 13.871 9.873 1.00 87.00 276 ILE A C 1
ATOM 2107 O O . ILE A 1 276 ? -12.994 12.924 9.750 1.00 87.00 276 ILE A O 1
ATOM 2111 N N . LEU A 1 277 ? -13.676 14.946 9.085 1.00 82.94 277 LEU A N 1
ATOM 2112 C CA . LEU A 1 277 ? -12.716 15.012 7.985 1.00 82.94 277 LEU A CA 1
ATOM 2113 C C . LEU A 1 277 ? -11.273 15.196 8.502 1.00 82.94 277 LEU A C 1
ATOM 2115 O O . LEU A 1 277 ? -11.023 16.093 9.325 1.00 82.94 277 LEU A O 1
ATOM 2119 N N . PRO A 1 278 ? -10.290 14.447 7.959 1.00 78.75 278 PRO A N 1
ATOM 2120 C CA . PRO A 1 278 ? -8.877 14.608 8.289 1.00 78.75 278 PRO A CA 1
ATOM 2121 C C . PRO A 1 278 ? -8.377 16.037 8.060 1.00 78.75 278 PRO A C 1
ATOM 2123 O O . PRO A 1 278 ? -8.859 16.761 7.186 1.00 78.75 278 PRO A O 1
ATOM 2126 N N . LYS A 1 279 ? -7.357 16.463 8.817 1.00 75.75 279 LYS A N 1
ATOM 2127 C CA . LYS A 1 279 ? -6.783 17.826 8.755 1.00 75.75 279 LYS A CA 1
ATOM 2128 C C . LYS A 1 279 ? -6.437 18.285 7.333 1.00 75.75 279 LYS A C 1
ATOM 2130 O O . LYS A 1 279 ? -6.682 19.442 6.991 1.00 75.75 279 LYS A O 1
ATOM 2135 N N . GLU A 1 280 ? -5.909 17.385 6.517 1.00 71.56 280 GLU A N 1
ATOM 2136 C CA . GLU A 1 280 ? -5.523 17.646 5.128 1.00 71.56 280 GLU A CA 1
ATOM 2137 C C . GLU A 1 280 ? -6.739 17.970 4.248 1.00 71.56 280 GLU A C 1
ATOM 2139 O O . GLU A 1 280 ? -6.732 18.944 3.491 1.00 71.56 280 GLU A O 1
ATOM 2144 N N . VAL A 1 281 ? -7.833 17.229 4.434 1.00 77.31 281 VAL A N 1
ATOM 2145 C CA . VAL A 1 281 ? -9.109 17.441 3.742 1.00 77.31 281 VAL A CA 1
ATOM 2146 C C . VAL A 1 281 ? -9.800 18.718 4.232 1.00 77.31 281 VAL A C 1
ATOM 2148 O O . VAL A 1 281 ? -10.346 19.476 3.428 1.00 77.31 281 VAL A O 1
ATOM 2151 N N . ARG A 1 282 ? -9.711 19.035 5.533 1.00 82.88 282 ARG A N 1
ATOM 2152 C CA . ARG A 1 282 ? -10.290 20.263 6.115 1.00 82.88 282 ARG A CA 1
ATOM 2153 C C . ARG A 1 282 ? -9.790 21.530 5.430 1.00 82.88 282 ARG A C 1
ATOM 2155 O O . ARG A 1 282 ? -10.589 22.428 5.156 1.00 82.88 282 ARG A O 1
ATOM 2162 N N . HIS A 1 283 ? -8.485 21.615 5.162 1.00 79.56 283 HIS A N 1
ATOM 2163 C CA . HIS A 1 283 ? -7.906 22.762 4.462 1.00 79.56 283 HIS A CA 1
ATOM 2164 C C . HIS A 1 283 ? -8.435 22.868 3.027 1.00 79.56 283 HIS A C 1
ATOM 2166 O O . HIS A 1 283 ? -8.813 23.956 2.587 1.00 79.56 283 HIS A O 1
ATOM 2172 N N . HIS A 1 284 ? -8.532 21.739 2.322 1.00 79.81 284 HIS A N 1
ATOM 2173 C CA . HIS A 1 284 ? -9.060 21.698 0.962 1.00 79.81 284 HIS A CA 1
ATOM 2174 C C . HIS A 1 284 ? -10.525 22.166 0.904 1.00 79.81 284 HIS A C 1
ATOM 2176 O O . HIS A 1 284 ? -10.857 23.074 0.143 1.00 79.81 284 HIS A O 1
ATOM 2182 N N . VAL A 1 285 ? -11.381 21.646 1.787 1.00 83.44 285 VAL A N 1
ATOM 2183 C CA . VAL A 1 285 ? -12.806 22.009 1.870 1.00 83.44 285 VAL A CA 1
ATOM 2184 C C . VAL A 1 285 ? -13.006 23.488 2.224 1.00 83.44 285 VAL A C 1
ATOM 2186 O O . VAL A 1 285 ? -13.771 24.187 1.558 1.00 83.44 285 VAL A O 1
ATOM 2189 N N . LYS A 1 286 ? -12.309 23.996 3.250 1.00 83.44 286 LYS A N 1
ATOM 2190 C CA . LYS A 1 286 ? -12.514 25.365 3.760 1.00 83.44 286 LYS A CA 1
ATOM 2191 C C . LYS A 1 286 ? -11.820 26.442 2.939 1.00 83.44 286 LYS A C 1
ATOM 2193 O O . LYS A 1 286 ? -12.387 27.507 2.715 1.00 83.44 286 LYS A O 1
ATOM 2198 N N . THR A 1 287 ? -10.564 26.221 2.568 1.00 81.81 287 THR A N 1
ATOM 2199 C CA . THR A 1 287 ? -9.704 27.281 2.027 1.00 81.81 287 THR A CA 1
ATOM 2200 C C . THR A 1 287 ? -9.666 27.255 0.506 1.00 81.81 287 THR A C 1
ATOM 2202 O O . THR A 1 287 ? -9.737 28.318 -0.118 1.00 81.81 287 THR A O 1
ATOM 2205 N N . VAL A 1 288 ? -9.581 26.056 -0.080 1.00 81.62 288 VAL A N 1
ATOM 2206 C CA . VAL A 1 288 ? -9.471 25.875 -1.533 1.00 81.62 288 VAL A CA 1
ATOM 2207 C C . VAL A 1 288 ? -10.855 25.916 -2.178 1.00 81.62 288 VAL A C 1
ATOM 2209 O O . VAL A 1 288 ? -11.126 26.818 -2.966 1.00 81.62 288 VAL A O 1
ATOM 2212 N N . LEU A 1 289 ? -11.748 25.000 -1.794 1.00 82.25 289 LEU A N 1
ATOM 2213 C CA . LEU A 1 289 ? -13.100 24.897 -2.357 1.00 82.25 289 LEU A CA 1
ATOM 2214 C C . LEU A 1 289 ? -14.090 25.891 -1.737 1.00 82.25 289 LEU A C 1
ATOM 2216 O O . LEU A 1 289 ? -15.071 26.257 -2.378 1.00 82.25 289 LEU A O 1
ATOM 2220 N N . ARG A 1 290 ? -13.818 26.354 -0.508 1.00 87.38 290 ARG A N 1
ATOM 2221 C CA . ARG A 1 290 ? -14.652 27.314 0.242 1.00 87.38 290 ARG A CA 1
ATOM 2222 C C . ARG A 1 290 ? -16.110 26.867 0.353 1.00 87.38 290 ARG A C 1
ATOM 2224 O O . ARG A 1 290 ? -17.028 27.674 0.211 1.00 87.38 290 ARG A O 1
ATOM 2231 N N . LEU A 1 291 ? -16.310 25.574 0.597 1.00 87.50 291 LEU A N 1
ATOM 2232 C CA . LEU A 1 291 ? -17.642 24.989 0.696 1.00 87.50 291 LEU A CA 1
ATOM 2233 C C . LEU A 1 291 ? -18.375 25.503 1.941 1.00 87.50 291 LEU A C 1
ATOM 2235 O O . LEU A 1 291 ? -17.779 25.709 3.001 1.00 87.50 291 LEU A O 1
ATOM 2239 N N . ALA A 1 292 ? -19.685 25.691 1.805 1.00 89.38 292 ALA A N 1
ATOM 2240 C CA . ALA A 1 292 ? -20.567 26.102 2.891 1.00 89.38 292 ALA A CA 1
ATOM 2241 C C . ALA A 1 292 ? -21.229 24.888 3.560 1.00 89.38 292 ALA A C 1
ATOM 2243 O O . ALA A 1 292 ? -21.277 23.792 2.994 1.00 89.38 292 ALA A O 1
ATOM 2244 N N . LYS A 1 293 ? -21.793 25.089 4.755 1.00 91.69 293 LYS A N 1
ATOM 2245 C CA . LYS A 1 293 ? -22.645 24.084 5.402 1.00 91.69 293 LYS A CA 1
ATOM 2246 C C . LYS A 1 293 ? -23.786 23.695 4.452 1.00 91.69 293 LYS A C 1
ATOM 2248 O O . LYS A 1 293 ? -24.391 24.564 3.830 1.00 91.69 293 LYS A O 1
ATOM 2253 N N . GLY A 1 294 ? -24.062 22.401 4.354 1.00 89.44 294 GLY A N 1
ATOM 2254 C CA . GLY A 1 294 ? -25.031 21.813 3.435 1.00 89.44 294 GLY A CA 1
ATOM 2255 C C . GLY A 1 294 ? -24.473 21.483 2.049 1.00 89.44 294 GLY A C 1
ATOM 2256 O O . GLY A 1 294 ? -25.184 20.856 1.275 1.00 89.44 294 GLY A O 1
ATOM 2257 N N . SER A 1 295 ? -23.227 21.860 1.726 1.00 90.31 295 SER A N 1
ATOM 2258 C CA . SER A 1 295 ? -22.620 21.457 0.448 1.00 90.31 295 SER A CA 1
ATOM 2259 C C . SER A 1 295 ? -22.437 19.945 0.404 1.00 90.31 295 SER A C 1
ATOM 2261 O O . SER A 1 295 ? -22.026 19.343 1.400 1.00 90.31 295 SER A O 1
ATOM 2263 N N . GLU A 1 296 ? -22.712 19.357 -0.755 1.00 89.50 296 GLU A N 1
ATOM 2264 C CA . GLU A 1 296 ? -22.454 17.946 -1.009 1.00 89.50 296 GLU A CA 1
ATOM 2265 C C . GLU A 1 296 ? -20.990 17.719 -1.391 1.00 89.50 296 GLU A C 1
ATOM 2267 O O . GLU A 1 296 ? -20.386 18.507 -2.124 1.00 89.50 296 GLU A O 1
ATOM 2272 N N . LEU A 1 297 ? -20.435 16.618 -0.902 1.00 87.19 297 LEU A N 1
ATOM 2273 C CA . LEU A 1 297 ? -19.149 16.082 -1.317 1.00 87.19 297 LEU A CA 1
ATOM 2274 C C . LEU A 1 297 ? -19.244 14.564 -1.461 1.00 87.19 297 LEU A C 1
ATOM 2276 O O . LEU A 1 297 ? -20.103 13.923 -0.857 1.00 87.19 297 LEU A O 1
ATOM 2280 N N . LEU A 1 298 ? -18.339 14.002 -2.248 1.00 85.94 298 LEU A N 1
ATOM 2281 C CA . LEU A 1 298 ? -18.135 12.566 -2.345 1.00 85.94 298 LEU A CA 1
ATOM 2282 C C . LEU A 1 298 ? -16.831 12.245 -1.607 1.00 85.94 298 LEU A C 1
ATOM 2284 O O . LEU A 1 298 ? -15.824 12.889 -1.872 1.00 85.94 298 LEU A O 1
ATOM 2288 N N . LEU A 1 299 ? -16.853 11.322 -0.653 1.00 85.50 299 LEU A N 1
ATOM 2289 C CA . LEU A 1 299 ? -15.662 10.818 0.035 1.00 85.50 299 LEU A CA 1
ATOM 2290 C C . LEU A 1 299 ? -15.331 9.440 -0.521 1.00 85.50 299 LEU A C 1
ATOM 2292 O O . LEU A 1 299 ? -16.239 8.625 -0.651 1.00 85.50 299 LEU A O 1
ATOM 2296 N N . GLY A 1 300 ? -14.061 9.187 -0.830 1.00 82.06 300 GLY A N 1
ATOM 2297 C CA . GLY A 1 300 ? -13.580 7.888 -1.305 1.00 82.06 300 GLY A CA 1
ATOM 2298 C C . GLY A 1 300 ? -12.442 7.351 -0.439 1.00 82.06 300 GLY A C 1
ATOM 2299 O O . GLY A 1 300 ? -11.652 8.123 0.101 1.00 82.06 300 GLY A O 1
ATOM 2300 N N . ASP A 1 301 ? -12.353 6.031 -0.318 1.00 78.31 301 ASP A N 1
ATOM 2301 C CA . ASP A 1 301 ? -11.295 5.318 0.417 1.00 78.31 301 ASP A CA 1
ATOM 2302 C C . ASP A 1 301 ? -10.088 4.965 -0.464 1.00 78.31 301 ASP A C 1
ATOM 2304 O O . ASP A 1 301 ? -9.065 4.495 0.031 1.00 78.31 301 ASP A O 1
ATOM 2308 N N . GLY A 1 302 ? -10.212 5.172 -1.776 1.00 79.19 302 GLY A N 1
ATOM 2309 C CA . GLY A 1 302 ? -9.225 4.752 -2.760 1.00 79.19 302 GLY A CA 1
ATOM 2310 C C . GLY A 1 302 ? -9.223 3.251 -3.055 1.00 79.19 302 GLY A C 1
ATOM 2311 O O . GLY A 1 302 ? -8.350 2.790 -3.786 1.00 79.19 302 GLY A O 1
ATOM 2312 N N . GLN A 1 303 ? -10.191 2.510 -2.526 1.00 77.88 303 GLN A N 1
ATOM 2313 C CA . GLN A 1 303 ? -10.361 1.061 -2.633 1.00 77.88 303 GLN A CA 1
ATOM 2314 C C . GLN A 1 303 ? -11.774 0.697 -3.129 1.00 77.88 303 GLN A C 1
ATOM 2316 O O . GLN A 1 303 ? -12.267 -0.399 -2.886 1.00 77.88 303 GLN A O 1
ATOM 2321 N N . GLY A 1 304 ? -12.440 1.629 -3.820 1.00 75.12 304 GLY A N 1
ATOM 2322 C CA . GLY A 1 304 ? -13.746 1.420 -4.449 1.00 75.12 304 GLY A CA 1
ATOM 2323 C C . GLY A 1 304 ? -14.942 1.949 -3.656 1.00 75.12 304 GLY A C 1
ATOM 2324 O O . GLY A 1 304 ? -15.955 2.304 -4.272 1.00 75.12 304 GLY A O 1
ATOM 2325 N N . SER A 1 305 ? -14.852 2.086 -2.331 1.00 80.88 305 SER A N 1
ATOM 2326 C CA . SER A 1 305 ? -15.980 2.573 -1.526 1.00 80.88 305 SER A CA 1
ATOM 2327 C C . SER A 1 305 ? -16.083 4.087 -1.592 1.00 80.88 305 SER A C 1
ATOM 2329 O O . SER A 1 305 ? -15.101 4.818 -1.448 1.00 80.88 305 SER A O 1
ATOM 2331 N N . CYS A 1 306 ? -17.300 4.574 -1.805 1.00 85.00 306 CYS A N 1
ATOM 2332 C CA . CYS A 1 306 ? -17.593 5.991 -1.928 1.00 85.00 306 CYS A CA 1
ATOM 2333 C C . CYS A 1 306 ? -18.857 6.356 -1.149 1.00 85.00 306 CYS A C 1
ATOM 2335 O O . CYS A 1 306 ? -19.903 5.724 -1.313 1.00 85.00 306 CYS A O 1
ATOM 2337 N N . CYS A 1 307 ? -18.786 7.430 -0.368 1.00 86.88 307 CYS A N 1
ATOM 2338 C CA . CYS A 1 307 ? -19.909 7.952 0.402 1.00 86.88 307 CYS A CA 1
ATOM 2339 C C . CYS A 1 307 ? -20.255 9.366 -0.063 1.00 86.88 307 CYS A C 1
ATOM 2341 O O . CYS A 1 307 ? -19.404 10.259 -0.051 1.00 86.88 307 CYS A O 1
ATOM 2343 N N . ARG A 1 308 ? -21.509 9.599 -0.459 1.00 89.44 308 ARG A N 1
ATOM 2344 C CA . ARG A 1 308 ? -22.016 10.953 -0.694 1.00 89.44 308 ARG A CA 1
ATOM 2345 C C . ARG A 1 308 ? -22.425 11.545 0.642 1.00 89.44 308 ARG A C 1
ATOM 2347 O O . ARG A 1 308 ? -23.264 10.979 1.338 1.00 89.44 308 ARG A O 1
ATOM 2354 N N . CYS A 1 309 ? -21.868 12.700 0.976 1.00 91.62 309 CYS A N 1
ATOM 2355 C CA . CYS A 1 309 ? -22.057 13.329 2.273 1.00 91.62 309 CYS A CA 1
ATOM 2356 C C . CYS A 1 309 ? -22.449 14.803 2.140 1.00 91.62 309 CYS A C 1
ATOM 2358 O O . CYS A 1 309 ? -22.042 15.488 1.202 1.00 91.62 309 CYS A O 1
ATOM 2360 N N . SER A 1 310 ? -23.180 15.324 3.124 1.00 93.31 310 SER A N 1
ATOM 2361 C CA . SER A 1 310 ? -23.444 16.759 3.275 1.00 93.31 310 SER A CA 1
ATOM 2362 C C . SER A 1 310 ? -22.617 17.347 4.415 1.00 93.31 310 SER A C 1
ATOM 2364 O O . SER A 1 310 ? -22.602 16.815 5.524 1.00 93.31 310 SER A O 1
ATOM 2366 N N . LEU A 1 311 ? -21.960 18.488 4.185 1.00 92.56 311 LEU A N 1
ATOM 2367 C CA . LEU A 1 311 ? -21.218 19.188 5.242 1.00 92.56 311 LEU A CA 1
ATOM 2368 C C . LEU A 1 311 ? -22.161 19.678 6.344 1.00 92.56 311 LEU A C 1
ATOM 2370 O O . LEU A 1 311 ? -22.944 20.605 6.136 1.00 92.56 311 LEU A O 1
ATOM 2374 N N . ALA A 1 312 ? -22.049 19.113 7.542 1.00 90.50 312 ALA A N 1
ATOM 2375 C CA . ALA A 1 312 ? -22.899 19.446 8.681 1.00 90.50 312 ALA A CA 1
ATOM 2376 C C . ALA A 1 312 ? -22.285 20.527 9.580 1.00 90.50 312 ALA A C 1
ATOM 2378 O O . ALA A 1 312 ? -22.996 21.424 10.059 1.00 90.50 312 ALA A O 1
ATOM 2379 N N . ARG A 1 313 ? -20.962 20.478 9.783 1.00 90.00 313 ARG A N 1
ATOM 2380 C CA . ARG A 1 313 ? -20.225 21.402 10.656 1.00 90.00 313 ARG A CA 1
ATOM 2381 C C . ARG A 1 313 ? -18.926 21.858 10.007 1.00 90.00 313 ARG A C 1
ATOM 2383 O O . ARG A 1 313 ? -18.202 21.061 9.421 1.00 90.00 313 ARG A O 1
ATOM 2390 N N . LEU A 1 314 ? -18.642 23.154 10.128 1.00 85.62 314 LEU A N 1
ATOM 2391 C CA . LEU A 1 314 ? -17.414 23.787 9.639 1.00 85.62 314 LEU A CA 1
ATOM 2392 C C . LEU A 1 314 ? -16.659 24.536 10.746 1.00 85.62 314 LEU A C 1
ATOM 2394 O O . LEU A 1 314 ? -15.516 24.918 10.528 1.00 85.62 314 LEU A O 1
ATOM 2398 N N . ASP A 1 315 ? -17.230 24.732 11.930 1.00 81.25 315 ASP A N 1
ATOM 2399 C CA . ASP A 1 315 ? -16.539 25.387 13.043 1.00 81.25 315 ASP A CA 1
ATOM 2400 C C . ASP A 1 315 ? -15.747 24.349 13.849 1.00 81.25 315 ASP A C 1
ATOM 2402 O O . ASP A 1 315 ? -16.301 23.342 14.284 1.00 81.25 315 ASP A O 1
ATOM 2406 N N . GLY A 1 316 ? -14.437 24.569 14.013 1.00 81.75 316 GLY A N 1
ATOM 2407 C CA . GLY A 1 316 ? -13.526 23.565 14.575 1.00 81.75 316 GLY A CA 1
ATOM 2408 C C . GLY A 1 316 ? -13.308 22.385 13.620 1.00 81.75 316 GLY A C 1
ATOM 2409 O O . GLY A 1 316 ? -12.800 22.570 12.501 1.00 81.75 316 GLY A O 1
ATOM 2410 N N . ASP A 1 317 ? -13.687 21.185 14.062 1.00 82.94 317 ASP A N 1
ATOM 2411 C CA . ASP A 1 317 ? -13.692 19.980 13.234 1.00 82.94 317 ASP A CA 1
ATOM 2412 C C . ASP A 1 317 ? -14.738 20.074 12.124 1.00 82.94 317 ASP A C 1
ATOM 2414 O O . ASP A 1 317 ? -15.873 20.508 12.339 1.00 82.94 317 ASP A O 1
ATOM 2418 N N . VAL A 1 318 ? -14.330 19.678 10.915 1.00 85.00 318 VAL A N 1
ATOM 2419 C CA . VAL A 1 318 ? -15.237 19.622 9.768 1.00 85.00 318 VAL A CA 1
ATOM 2420 C C . VAL A 1 318 ? -15.902 18.266 9.777 1.00 85.00 318 VAL A C 1
ATOM 2422 O O . VAL A 1 318 ? -15.202 17.259 9.749 1.00 85.00 318 VAL A O 1
ATOM 2425 N N . VAL A 1 319 ? -17.229 18.263 9.811 1.00 89.25 319 VAL A N 1
ATOM 2426 C CA . VAL A 1 319 ? -18.030 17.040 9.872 1.00 89.25 319 VAL A CA 1
ATOM 2427 C C . VAL A 1 319 ? -18.918 16.957 8.648 1.00 89.25 319 VAL A C 1
ATOM 2429 O O . VAL A 1 319 ? -19.591 17.936 8.301 1.00 89.25 319 VAL A O 1
ATOM 2432 N N . ALA A 1 320 ? -18.921 15.793 8.015 1.00 90.94 320 ALA A N 1
ATOM 2433 C CA . ALA A 1 320 ? -19.804 15.447 6.916 1.00 90.94 320 ALA A CA 1
ATOM 2434 C C . ALA A 1 320 ? -20.766 14.341 7.374 1.00 90.94 320 ALA A C 1
ATOM 2436 O O . ALA A 1 320 ? -20.330 13.375 7.984 1.00 90.94 320 ALA A O 1
ATOM 2437 N N . VAL A 1 321 ? -22.061 14.494 7.101 1.00 92.19 321 VAL A N 1
ATOM 2438 C CA . VAL A 1 321 ? -23.081 13.467 7.371 1.00 92.19 321 VAL A CA 1
ATOM 2439 C C . VAL A 1 321 ? -23.276 12.638 6.116 1.00 92.19 321 VAL A C 1
ATOM 2441 O O . VAL A 1 321 ? -23.413 13.207 5.032 1.00 92.19 321 VAL A O 1
ATOM 2444 N N . VAL A 1 322 ? -23.293 11.320 6.260 1.00 91.12 322 VAL A N 1
ATOM 2445 C CA . VAL A 1 322 ? -23.411 10.381 5.143 1.00 91.12 322 VAL A CA 1
ATOM 2446 C C . VAL A 1 322 ? -24.860 10.290 4.678 1.00 91.12 322 VAL A C 1
ATOM 2448 O O . VAL A 1 322 ? -25.755 9.956 5.449 1.00 91.12 322 VAL A O 1
ATOM 2451 N N . ASN A 1 323 ? -25.090 10.567 3.399 1.00 90.06 323 ASN A N 1
ATOM 2452 C CA . ASN A 1 323 ? -26.408 10.505 2.771 1.00 90.06 323 ASN A CA 1
ATOM 2453 C C . ASN A 1 323 ? -26.609 9.192 2.006 1.00 90.06 323 ASN A C 1
ATOM 2455 O O . ASN A 1 323 ? -27.721 8.673 1.951 1.00 90.06 323 ASN A O 1
ATOM 2459 N N . GLU A 1 324 ? -25.543 8.679 1.393 1.00 88.44 324 GLU A N 1
ATOM 2460 C CA . GLU A 1 324 ? -25.561 7.503 0.524 1.00 88.44 324 GLU A CA 1
ATOM 2461 C C . GLU A 1 324 ? -24.181 6.839 0.541 1.00 88.44 324 GLU A C 1
ATOM 2463 O O . GLU A 1 324 ? -23.167 7.538 0.483 1.00 88.44 324 GLU A O 1
ATOM 2468 N N . CYS A 1 325 ? -24.146 5.508 0.584 1.00 84.88 325 CYS A N 1
ATOM 2469 C CA . CYS A 1 325 ? -22.929 4.711 0.440 1.00 84.88 325 CYS A CA 1
ATOM 2470 C C . CYS A 1 325 ? -23.033 3.873 -0.832 1.00 84.88 325 CYS A C 1
ATOM 2472 O O . CYS A 1 325 ? -24.083 3.303 -1.128 1.00 84.88 325 CYS A O 1
ATOM 2474 N N . SER A 1 326 ? -21.933 3.784 -1.565 1.00 81.31 326 SER A N 1
ATOM 2475 C CA . SER A 1 326 ? -21.825 3.028 -2.808 1.00 81.31 326 SER A CA 1
ATOM 2476 C C . SER A 1 326 ? -20.466 2.346 -2.878 1.00 81.31 326 SER A C 1
ATOM 2478 O O . SER A 1 326 ? -19.488 2.832 -2.309 1.00 81.31 326 SER A O 1
ATOM 2480 N N . PHE A 1 327 ? -20.405 1.228 -3.590 1.00 77.19 327 PHE A N 1
ATOM 2481 C CA . PHE A 1 327 ? -19.159 0.555 -3.916 1.00 77.19 327 PHE A CA 1
ATOM 2482 C C . PHE A 1 327 ? -19.017 0.517 -5.432 1.00 77.19 327 PHE A C 1
ATOM 2484 O O . PHE A 1 327 ? -19.927 0.072 -6.131 1.00 77.19 327 PHE A O 1
ATOM 2491 N N . ASN A 1 328 ? -17.892 1.017 -5.929 1.00 77.00 328 ASN A N 1
ATOM 2492 C CA . ASN A 1 328 ? -17.579 1.038 -7.347 1.00 77.00 328 ASN A CA 1
ATOM 2493 C C . ASN A 1 328 ? -16.707 -0.172 -7.657 1.00 77.00 328 ASN A C 1
ATOM 2495 O O . ASN A 1 328 ? -15.560 -0.240 -7.210 1.00 77.00 328 ASN A O 1
ATOM 2499 N N . GLU A 1 329 ? -17.232 -1.113 -8.436 1.00 71.69 329 GLU A N 1
ATOM 2500 C CA . GLU A 1 329 ? -16.419 -2.210 -8.958 1.00 71.69 329 GLU A CA 1
ATOM 2501 C C . GLU A 1 329 ? -15.272 -1.659 -9.818 1.00 71.69 329 GLU A C 1
ATOM 2503 O O . GLU A 1 329 ? -15.394 -0.611 -10.458 1.00 71.69 329 GLU A O 1
ATOM 2508 N N . GLN A 1 330 ? -14.132 -2.351 -9.829 1.00 75.88 330 GLN A N 1
ATOM 2509 C CA . GLN A 1 330 ? -13.037 -1.984 -10.719 1.00 75.88 330 GLN A CA 1
ATOM 2510 C C . GLN A 1 330 ? -13.418 -2.344 -12.160 1.00 75.88 330 GLN A C 1
ATOM 2512 O O . GLN A 1 330 ? -13.333 -3.504 -12.559 1.00 75.88 330 GLN A O 1
ATOM 2517 N N . THR A 1 331 ? -13.825 -1.345 -12.939 1.00 77.62 331 THR A N 1
ATOM 2518 C CA . THR A 1 331 ? -14.208 -1.507 -14.350 1.00 77.62 331 THR A CA 1
ATOM 2519 C C . THR A 1 331 ? -13.036 -1.328 -15.310 1.00 77.62 331 THR A C 1
ATOM 2521 O O . THR A 1 331 ? -13.028 -1.915 -16.391 1.00 77.62 331 THR A O 1
ATOM 2524 N N . ALA A 1 332 ? -12.031 -0.538 -14.926 1.00 81.69 332 ALA A N 1
ATOM 2525 C CA . ALA A 1 332 ? -10.827 -0.336 -15.721 1.00 81.69 332 ALA A CA 1
ATOM 2526 C C . ALA A 1 332 ? -9.976 -1.614 -15.768 1.00 81.69 332 ALA A C 1
ATOM 2528 O O . ALA A 1 332 ? -9.808 -2.307 -14.761 1.00 81.69 332 ALA A O 1
ATOM 2529 N N . LEU A 1 333 ? -9.351 -1.882 -16.918 1.00 90.81 333 LEU A N 1
ATOM 2530 C CA . LEU A 1 333 ? -8.373 -2.959 -17.039 1.00 90.81 333 LEU A CA 1
ATOM 2531 C C . LEU A 1 333 ? -7.217 -2.705 -16.052 1.00 90.81 333 LEU A C 1
ATOM 2533 O O . LEU A 1 333 ? -6.636 -1.6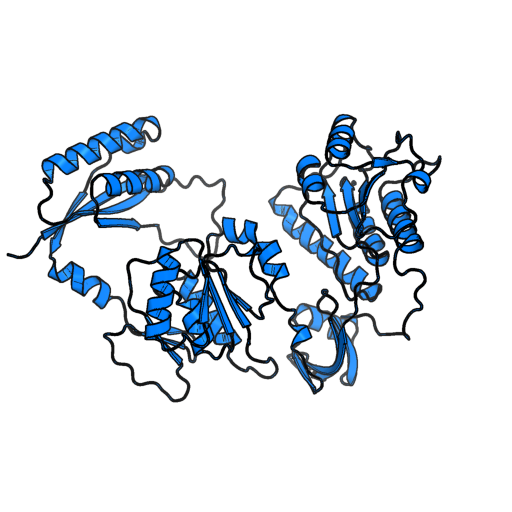12 -16.089 1.00 90.81 333 LEU A O 1
ATOM 2537 N N . PRO A 1 334 ? -6.818 -3.690 -15.224 1.00 91.12 334 PRO A N 1
ATOM 2538 C CA . PRO A 1 334 ? -5.634 -3.562 -14.385 1.00 91.12 334 PRO A CA 1
ATOM 2539 C C . PRO A 1 334 ? -4.376 -3.418 -15.249 1.00 91.12 334 PRO A C 1
ATOM 2541 O O . PRO A 1 334 ? -3.929 -4.368 -15.898 1.00 91.12 334 PRO A O 1
ATOM 2544 N N . VAL A 1 335 ? -3.806 -2.211 -15.269 1.00 96.38 335 VAL A N 1
ATOM 2545 C CA . VAL A 1 335 ? -2.572 -1.900 -15.999 1.00 96.38 335 VAL A CA 1
ATOM 2546 C C . VAL A 1 335 ? -1.470 -1.526 -15.015 1.00 96.38 335 VAL A C 1
ATOM 2548 O O . VAL A 1 335 ? -1.567 -0.518 -14.314 1.00 96.38 335 VAL A O 1
ATOM 2551 N N . GLU A 1 336 ? -0.395 -2.309 -15.013 1.00 97.62 336 GLU A N 1
ATOM 2552 C CA . GLU A 1 336 ? 0.843 -2.033 -14.284 1.00 97.62 336 GLU A CA 1
ATOM 2553 C C . GLU A 1 336 ? 1.829 -1.316 -15.215 1.00 97.62 336 GLU A C 1
ATOM 2555 O O . GLU A 1 336 ? 2.264 -1.868 -16.230 1.00 97.62 336 GLU A O 1
ATOM 2560 N N . LEU A 1 337 ? 2.205 -0.081 -14.886 1.00 98.12 337 LEU A N 1
ATOM 2561 C CA . LEU A 1 337 ? 3.130 0.711 -15.691 1.00 98.12 337 LEU A CA 1
ATOM 2562 C C . LEU A 1 337 ? 4.532 0.715 -15.076 1.00 98.12 337 LEU A C 1
ATOM 2564 O O . LEU A 1 337 ? 4.816 1.442 -14.123 1.00 98.12 337 LEU A O 1
ATOM 2568 N N . PHE A 1 338 ? 5.430 -0.054 -15.682 1.00 98.19 338 PHE A N 1
ATOM 2569 C CA . PHE A 1 338 ? 6.861 -0.040 -15.414 1.00 98.19 338 PHE A CA 1
ATOM 2570 C C . PHE A 1 338 ? 7.505 1.083 -16.219 1.00 98.19 338 PHE A C 1
ATOM 2572 O O . PHE A 1 338 ? 7.597 1.031 -17.446 1.00 98.19 338 PHE A O 1
ATOM 2579 N N . GLN A 1 339 ? 7.957 2.119 -15.525 1.00 97.50 339 GLN A N 1
ATOM 2580 C CA . GLN A 1 339 ? 8.454 3.335 -16.149 1.00 97.50 339 GLN A CA 1
ATOM 2581 C C . GLN A 1 339 ? 9.913 3.553 -15.766 1.00 97.50 339 GLN A C 1
ATOM 2583 O O . GLN A 1 339 ? 10.230 3.936 -14.641 1.00 97.50 339 GLN A O 1
ATOM 2588 N N . GLY A 1 340 ? 10.809 3.375 -16.735 1.00 96.06 340 GLY A N 1
ATOM 2589 C CA . GLY A 1 340 ? 12.184 3.838 -16.639 1.00 96.06 340 GLY A CA 1
ATOM 2590 C C . GLY A 1 340 ? 12.190 5.336 -16.360 1.00 96.06 340 GLY A C 1
ATOM 2591 O O . GLY A 1 340 ? 11.616 6.113 -17.128 1.00 96.06 340 GLY A O 1
ATOM 2592 N N . LEU A 1 341 ? 12.788 5.728 -15.235 1.00 93.56 341 LEU A N 1
ATOM 2593 C CA . LEU A 1 341 ? 12.636 7.064 -14.672 1.00 93.56 341 LEU A CA 1
ATOM 2594 C C . LEU A 1 341 ? 13.221 8.132 -15.610 1.00 93.56 341 LEU A C 1
ATOM 2596 O O . LEU A 1 341 ? 14.442 8.127 -15.834 1.00 93.56 341 LEU A O 1
ATOM 2600 N N . PRO A 1 342 ? 12.382 9.044 -16.141 1.00 90.44 342 PRO A N 1
ATOM 2601 C CA . PRO A 1 342 ? 12.836 10.114 -17.014 1.00 90.44 342 PRO A CA 1
ATOM 2602 C C . PRO A 1 342 ? 13.471 11.271 -16.233 1.00 90.44 342 PRO A C 1
ATOM 2604 O O . PRO A 1 342 ? 13.362 11.371 -15.006 1.00 90.44 342 PRO A O 1
ATOM 2607 N N . GLY A 1 343 ? 14.136 12.173 -16.954 1.00 82.69 343 GLY A N 1
ATOM 2608 C CA . GLY A 1 343 ? 14.697 13.396 -16.377 1.00 82.69 343 GLY A CA 1
ATOM 2609 C C . GLY A 1 343 ? 13.639 14.474 -16.087 1.00 82.69 343 GLY A C 1
ATOM 2610 O O . GLY A 1 343 ? 12.658 14.623 -16.819 1.00 82.69 343 GLY A O 1
ATOM 2611 N N . GLY A 1 344 ? 13.878 15.285 -15.051 1.00 79.06 344 GLY A N 1
ATOM 2612 C CA . GLY A 1 344 ? 13.028 16.431 -14.695 1.00 79.06 344 GLY A CA 1
ATOM 2613 C C . GLY A 1 344 ? 11.628 16.039 -14.207 1.00 79.06 344 GLY A C 1
ATOM 2614 O O . GLY A 1 344 ? 11.460 15.012 -13.551 1.00 79.06 344 GLY A O 1
ATOM 2615 N N . ASP A 1 345 ? 10.627 16.857 -14.546 1.00 83.06 345 ASP A N 1
ATOM 2616 C CA . ASP A 1 345 ? 9.235 16.699 -14.086 1.00 83.06 345 ASP A CA 1
ATOM 2617 C C . ASP A 1 345 ? 8.396 15.774 -14.991 1.00 83.06 345 ASP A C 1
ATOM 2619 O O . ASP A 1 345 ? 7.191 15.622 -14.812 1.00 83.06 345 ASP A O 1
ATOM 2623 N N . LYS A 1 346 ? 9.006 15.118 -15.986 1.00 90.12 346 LYS A N 1
ATOM 2624 C CA . LYS A 1 346 ? 8.269 14.276 -16.947 1.00 90.12 346 LYS A CA 1
ATOM 2625 C C . LYS A 1 346 ? 7.580 13.086 -16.295 1.00 90.12 346 LYS A C 1
ATOM 2627 O O . LYS A 1 346 ? 6.514 12.681 -16.743 1.00 90.12 346 LYS A O 1
ATOM 2632 N N . PHE A 1 347 ? 8.175 12.534 -15.240 1.00 92.75 347 PHE A N 1
ATOM 2633 C CA . PHE A 1 347 ? 7.558 11.431 -14.515 1.00 92.75 347 PHE A CA 1
ATOM 2634 C C . PHE A 1 347 ? 6.261 11.862 -13.819 1.00 92.75 347 PHE A C 1
ATOM 2636 O O . PHE A 1 347 ? 5.318 11.090 -13.752 1.00 92.75 347 PHE A O 1
ATOM 2643 N N . GLU A 1 348 ? 6.170 13.118 -13.382 1.00 94.88 348 GLU A N 1
ATOM 2644 C CA . GLU A 1 348 ? 4.955 13.668 -12.772 1.00 94.88 348 GLU A CA 1
ATOM 2645 C C . GLU A 1 348 ? 3.813 13.742 -13.787 1.00 94.88 348 GLU A C 1
ATOM 2647 O O . GLU A 1 348 ? 2.681 13.389 -13.465 1.00 94.88 348 GLU A O 1
ATOM 2652 N N . LEU A 1 349 ? 4.121 14.101 -15.039 1.00 95.19 349 LEU A N 1
ATOM 2653 C CA . LEU A 1 349 ? 3.157 14.035 -16.139 1.00 95.19 349 LEU A CA 1
ATOM 2654 C C . LEU A 1 349 ? 2.713 12.591 -16.419 1.00 95.19 349 LEU A C 1
ATOM 2656 O O . LEU A 1 349 ? 1.529 12.359 -16.661 1.00 95.19 349 LEU A O 1
ATOM 2660 N N . VAL A 1 350 ? 3.644 11.626 -16.376 1.00 96.38 350 VAL A N 1
ATOM 2661 C CA . VAL A 1 350 ? 3.320 10.197 -16.522 1.00 96.38 350 VAL A CA 1
ATOM 2662 C C . VAL A 1 350 ? 2.351 9.769 -15.428 1.00 96.38 350 VAL A C 1
ATOM 2664 O O . VAL A 1 350 ? 1.301 9.234 -15.764 1.00 96.38 350 VAL A O 1
ATOM 2667 N N . LEU A 1 351 ? 2.651 10.055 -14.159 1.00 96.38 351 LEU A N 1
ATOM 2668 C CA . LEU A 1 351 ? 1.784 9.722 -13.028 1.00 96.38 351 LEU A CA 1
ATOM 2669 C C . LEU A 1 351 ? 0.395 10.346 -13.182 1.00 96.38 351 LEU A C 1
ATOM 2671 O O . LEU A 1 351 ? -0.605 9.632 -13.148 1.00 96.38 351 LEU A O 1
ATOM 2675 N N . GLN A 1 352 ? 0.331 11.660 -13.416 1.00 96.94 352 GLN A N 1
ATOM 2676 C CA . GLN A 1 352 ? -0.929 12.391 -13.535 1.00 96.94 352 GLN A CA 1
ATOM 2677 C C . GLN A 1 352 ? -1.810 11.813 -14.649 1.00 96.94 352 GLN A C 1
ATOM 2679 O O . GLN A 1 352 ? -2.948 11.418 -14.412 1.00 96.94 352 GLN A O 1
ATOM 2684 N N . LYS A 1 353 ? -1.277 11.720 -15.870 1.00 97.25 353 LYS A N 1
ATOM 2685 C CA . LYS A 1 353 ? -2.081 11.364 -17.043 1.00 97.25 353 LYS A CA 1
ATOM 2686 C C . LYS A 1 353 ? -2.401 9.887 -17.132 1.00 97.25 353 LYS A C 1
ATOM 2688 O O . LYS A 1 353 ? -3.470 9.539 -17.607 1.00 97.25 353 LYS A O 1
ATOM 2693 N N . ASN A 1 354 ? -1.533 9.014 -16.642 1.00 97.31 354 ASN A N 1
ATOM 2694 C CA . ASN A 1 354 ? -1.859 7.593 -16.605 1.00 97.31 354 ASN A CA 1
ATOM 2695 C C . ASN A 1 354 ? -2.822 7.248 -15.462 1.00 97.31 354 ASN A C 1
ATOM 2697 O O . ASN A 1 354 ? -3.592 6.304 -15.609 1.00 97.31 354 ASN A O 1
ATOM 2701 N N . THR A 1 355 ? -2.846 8.035 -14.379 1.00 95.06 355 THR A N 1
ATOM 2702 C CA . THR A 1 355 ? -3.894 7.920 -13.350 1.00 95.06 355 THR A CA 1
ATOM 2703 C C . THR A 1 355 ? -5.267 8.223 -13.949 1.00 95.06 355 THR A C 1
ATOM 2705 O O . THR A 1 355 ? -6.189 7.432 -13.753 1.00 95.06 355 THR A O 1
ATOM 2708 N N . GLU A 1 356 ? -5.373 9.308 -14.732 1.00 94.31 356 GLU A N 1
ATOM 2709 C CA . GLU A 1 356 ? -6.583 9.675 -15.493 1.00 94.31 356 GLU A CA 1
ATOM 2710 C C . GLU A 1 356 ? -6.984 8.588 -16.512 1.00 94.31 356 GLU A C 1
ATOM 2712 O O . GLU A 1 356 ? -8.165 8.373 -16.752 1.00 94.31 356 GLU A O 1
ATOM 2717 N N . LEU A 1 357 ? -6.008 7.885 -17.099 1.00 95.19 357 LEU A N 1
ATOM 2718 C CA . LEU A 1 357 ? -6.215 6.814 -18.085 1.00 95.19 357 LEU A CA 1
ATOM 2719 C C . LEU A 1 357 ? -6.374 5.416 -17.458 1.00 95.19 357 LEU A C 1
ATOM 2721 O O . LEU A 1 357 ? -6.188 4.416 -18.146 1.00 95.19 357 LEU A O 1
ATOM 2725 N N . GLY A 1 358 ? -6.650 5.308 -16.159 1.00 91.50 358 GLY A N 1
ATOM 2726 C CA . GLY A 1 358 ? -6.994 4.022 -15.545 1.00 91.50 358 GLY A CA 1
ATOM 2727 C C . GLY A 1 358 ? -5.816 3.114 -15.159 1.00 91.50 358 GLY A C 1
ATOM 2728 O O . GLY A 1 358 ? -6.052 2.006 -14.686 1.00 91.50 358 GLY A O 1
ATOM 2729 N N . VAL A 1 359 ? -4.549 3.542 -15.267 1.00 95.69 359 VAL A N 1
ATOM 2730 C CA . VAL A 1 359 ? -3.398 2.737 -14.785 1.00 95.69 359 VAL A CA 1
ATOM 2731 C C . VAL A 1 359 ? -3.535 2.469 -13.292 1.00 95.69 359 VAL A C 1
ATOM 2733 O O . VAL A 1 359 ? -3.790 3.407 -12.545 1.00 95.69 359 VAL A O 1
ATOM 2736 N N . SER A 1 360 ? -3.410 1.213 -12.862 1.00 89.88 360 SER A N 1
ATOM 2737 C CA . SER A 1 360 ? -3.675 0.779 -11.482 1.00 89.88 360 SER A CA 1
ATOM 2738 C C . SER A 1 360 ? -2.431 0.785 -10.595 1.00 89.88 360 SER A C 1
ATOM 2740 O O . SER A 1 360 ? -2.544 0.954 -9.383 1.00 89.88 360 SER A O 1
ATOM 2742 N N . ARG A 1 361 ? -1.237 0.624 -11.172 1.00 92.88 361 ARG A N 1
ATOM 2743 C CA . ARG A 1 361 ? 0.014 0.617 -10.404 1.00 92.88 361 ARG A CA 1
ATOM 2744 C C . ARG A 1 361 ? 1.174 1.171 -11.215 1.00 92.88 361 ARG A C 1
ATOM 2746 O O . ARG A 1 361 ? 1.293 0.900 -12.408 1.00 92.88 361 ARG A O 1
ATOM 2753 N N . PHE A 1 362 ? 2.048 1.920 -10.557 1.00 95.88 362 PHE A N 1
ATOM 2754 C CA . PHE A 1 362 ? 3.255 2.492 -11.138 1.00 95.88 362 PHE A CA 1
ATOM 2755 C C . PHE A 1 362 ? 4.494 1.876 -10.502 1.00 95.88 362 PHE A C 1
ATOM 2757 O O . PHE A 1 362 ? 4.670 1.956 -9.291 1.00 95.88 362 PHE A O 1
ATOM 2764 N N . TYR A 1 363 ? 5.390 1.354 -11.335 1.00 94.38 363 TYR A N 1
ATOM 2765 C CA . TYR A 1 363 ? 6.702 0.855 -10.937 1.00 94.38 363 TYR A CA 1
ATOM 2766 C C . TYR A 1 363 ? 7.789 1.761 -11.526 1.00 94.38 363 TYR A C 1
ATOM 2768 O O . TYR A 1 363 ? 8.155 1.609 -12.698 1.00 94.38 363 TYR A O 1
ATOM 2776 N N . PRO A 1 364 ? 8.320 2.731 -10.763 1.00 94.19 364 PRO A N 1
ATOM 2777 C CA . PRO A 1 364 ? 9.430 3.545 -11.225 1.00 94.19 364 PRO A CA 1
ATOM 2778 C C . PRO A 1 364 ? 10.712 2.706 -11.249 1.00 94.19 364 PRO A C 1
ATOM 2780 O O . PRO A 1 364 ? 11.120 2.144 -10.235 1.00 94.19 364 PRO A O 1
ATOM 2783 N N . LEU A 1 365 ? 11.378 2.633 -12.399 1.00 94.81 365 LEU A N 1
ATOM 2784 C CA . LEU A 1 365 ? 12.589 1.831 -12.564 1.00 94.81 365 LEU A CA 1
ATOM 2785 C C . LEU A 1 365 ? 13.817 2.710 -12.777 1.00 94.81 365 LEU A C 1
ATOM 2787 O O . LEU A 1 365 ? 13.839 3.594 -13.638 1.00 94.81 365 LEU A O 1
ATOM 2791 N N . VAL A 1 366 ? 14.868 2.439 -12.008 1.00 91.94 366 VAL A N 1
ATOM 2792 C CA . VAL A 1 366 ? 16.198 3.002 -12.233 1.00 91.94 366 VAL A CA 1
ATOM 2793 C C . VAL A 1 366 ? 16.880 2.159 -13.304 1.00 91.94 366 VAL A C 1
ATOM 2795 O O . VAL A 1 366 ? 17.302 1.031 -13.050 1.00 91.94 366 VAL A O 1
ATOM 2798 N N . THR A 1 367 ? 16.947 2.709 -14.513 1.00 92.44 367 THR A N 1
ATOM 2799 C CA . THR A 1 367 ? 17.640 2.093 -15.655 1.00 92.44 367 THR A CA 1
ATOM 2800 C C . THR A 1 367 ? 19.049 2.664 -15.793 1.00 92.44 367 THR A C 1
ATOM 2802 O O . THR A 1 367 ? 19.336 3.757 -15.297 1.00 92.44 367 THR A O 1
ATOM 2805 N N . GLU A 1 368 ? 19.925 1.974 -16.516 1.00 90.88 368 GLU A N 1
ATOM 2806 C CA . GLU A 1 368 ? 21.306 2.409 -16.759 1.00 90.88 368 GLU A CA 1
ATOM 2807 C C . GLU A 1 368 ? 21.369 3.791 -17.431 1.00 90.88 368 GLU A C 1
ATOM 2809 O O . GLU A 1 368 ? 22.263 4.596 -17.166 1.00 90.88 368 GLU A O 1
ATOM 2814 N N . ARG A 1 369 ? 20.383 4.095 -18.284 1.00 89.81 369 ARG A N 1
ATOM 2815 C CA . ARG A 1 369 ? 20.297 5.359 -19.029 1.00 89.81 369 ARG A CA 1
ATOM 2816 C C . ARG A 1 369 ? 19.332 6.372 -18.413 1.00 89.81 369 ARG A C 1
ATOM 2818 O O . ARG A 1 369 ? 19.068 7.413 -19.021 1.00 89.81 369 ARG A O 1
ATOM 2825 N N . SER A 1 370 ? 18.815 6.106 -17.213 1.00 85.69 370 SER A N 1
ATOM 2826 C CA . SER A 1 370 ? 17.998 7.066 -16.472 1.00 85.69 370 SER A CA 1
ATOM 2827 C C . SER A 1 370 ? 18.856 8.225 -15.964 1.00 85.69 370 SER A C 1
ATOM 2829 O O . SER A 1 370 ? 19.924 8.043 -15.385 1.00 85.69 370 SER A O 1
ATOM 2831 N N . GLN A 1 371 ? 18.353 9.451 -16.107 1.00 76.44 371 GLN A N 1
ATOM 2832 C CA . GLN A 1 371 ? 18.989 10.648 -15.530 1.00 76.44 371 GLN A CA 1
ATOM 2833 C C . GLN A 1 371 ? 18.611 10.864 -14.054 1.00 76.44 371 GLN A C 1
ATOM 2835 O O . GLN A 1 371 ? 18.975 11.870 -13.442 1.00 76.44 371 GLN A O 1
ATOM 2840 N N . PHE A 1 372 ? 17.861 9.930 -13.474 1.00 76.12 372 PHE A N 1
ATOM 2841 C CA . PHE A 1 372 ? 17.375 10.002 -12.109 1.00 76.12 372 PHE A CA 1
ATOM 2842 C C . PHE A 1 372 ? 18.494 9.682 -11.112 1.00 76.12 372 PHE A C 1
ATOM 2844 O O . PHE A 1 372 ? 18.944 8.546 -11.002 1.00 76.12 372 PHE A O 1
ATOM 2851 N N . LYS A 1 373 ? 18.927 10.699 -10.362 1.00 66.56 373 LYS A N 1
ATOM 2852 C CA . LYS A 1 373 ? 19.864 10.570 -9.239 1.00 66.56 373 LYS A CA 1
ATOM 2853 C C . LYS A 1 373 ? 19.268 11.278 -8.029 1.00 66.56 373 LYS A C 1
ATOM 2855 O O . LYS A 1 373 ? 19.450 12.482 -7.860 1.00 66.56 373 LYS A O 1
ATOM 2860 N N . VAL A 1 374 ? 18.496 10.554 -7.225 1.00 64.81 374 VAL A N 1
ATOM 2861 C CA . VAL A 1 374 ? 17.936 11.076 -5.972 1.00 64.81 374 VAL A CA 1
ATOM 2862 C C . VAL A 1 374 ? 18.589 10.321 -4.815 1.00 64.81 374 VAL A C 1
ATOM 2864 O O . VAL A 1 374 ? 18.454 9.103 -4.763 1.00 64.81 374 VAL A O 1
ATOM 2867 N N . PRO A 1 375 ? 19.314 11.006 -3.912 1.00 61.12 375 PRO A N 1
ATOM 2868 C CA . PRO A 1 375 ? 19.837 10.391 -2.693 1.00 61.12 375 PRO A CA 1
ATOM 2869 C C . PRO A 1 375 ? 18.708 9.824 -1.822 1.00 61.12 375 PRO A C 1
ATOM 2871 O O . PRO A 1 375 ? 17.641 10.437 -1.762 1.00 61.12 375 PRO A O 1
ATOM 2874 N N . GLY A 1 376 ? 18.961 8.723 -1.103 1.00 62.00 376 GLY A N 1
ATOM 2875 C CA . GLY A 1 376 ? 17.959 8.024 -0.279 1.00 62.00 376 GLY A CA 1
ATOM 2876 C C . GLY A 1 376 ? 17.157 8.946 0.650 1.00 62.00 376 GLY A C 1
ATOM 2877 O O . GLY A 1 376 ? 15.935 8.946 0.596 1.00 62.00 376 GLY A O 1
ATOM 2878 N N . HIS A 1 377 ? 17.821 9.859 1.368 1.00 59.44 377 HIS A N 1
ATOM 2879 C CA . HIS A 1 377 ? 17.173 10.817 2.284 1.00 59.44 377 HIS A CA 1
ATOM 2880 C C . HIS A 1 377 ? 16.207 11.826 1.617 1.00 59.44 377 HIS A C 1
ATOM 2882 O O . HIS A 1 377 ? 15.461 12.525 2.300 1.00 59.44 377 HIS A O 1
ATOM 2888 N N . LYS A 1 378 ? 16.229 11.974 0.283 1.00 72.19 378 LYS A N 1
ATOM 2889 C CA . LYS A 1 378 ? 15.280 12.820 -0.476 1.00 72.19 378 LYS A CA 1
ATOM 2890 C C . LYS A 1 378 ? 14.188 12.008 -1.162 1.00 72.19 378 LYS A C 1
ATOM 2892 O O . LYS A 1 378 ? 13.308 12.607 -1.784 1.00 72.19 378 LYS A O 1
ATOM 2897 N N . LEU A 1 379 ? 14.260 10.681 -1.091 1.00 76.75 379 LEU A N 1
ATOM 2898 C CA . LEU A 1 379 ? 13.322 9.809 -1.770 1.00 76.75 379 LEU A CA 1
ATOM 2899 C C . LEU A 1 379 ? 11.929 9.917 -1.153 1.00 76.75 379 LEU A C 1
ATOM 2901 O O . LEU A 1 379 ? 10.979 10.100 -1.904 1.00 76.75 379 LEU A O 1
ATOM 2905 N N . ASP A 1 380 ? 11.807 9.926 0.175 1.00 74.38 380 ASP A N 1
ATOM 2906 C CA . ASP A 1 380 ? 10.497 9.951 0.843 1.00 74.38 380 ASP A CA 1
ATOM 2907 C C . ASP A 1 380 ? 9.704 11.221 0.506 1.00 74.38 380 ASP A C 1
ATOM 2909 O O . ASP A 1 380 ? 8.568 11.142 0.049 1.00 74.38 380 ASP A O 1
ATOM 2913 N N . ARG A 1 381 ? 10.344 12.400 0.544 1.00 76.31 381 ARG A N 1
ATOM 2914 C CA . ARG A 1 381 ? 9.717 13.662 0.092 1.00 76.31 381 ARG A CA 1
ATOM 2915 C C . ARG A 1 381 ? 9.277 13.619 -1.371 1.00 76.31 381 ARG A C 1
ATOM 2917 O O . ARG A 1 381 ? 8.333 14.304 -1.767 1.00 76.31 381 ARG A O 1
ATOM 2924 N N . LYS A 1 382 ? 10.001 12.873 -2.208 1.00 83.12 382 LYS A N 1
ATOM 2925 C CA . LYS A 1 382 ? 9.656 12.710 -3.621 1.00 83.12 382 LYS A CA 1
ATOM 2926 C C . LYS A 1 382 ? 8.484 11.742 -3.792 1.00 83.12 382 LYS A C 1
ATOM 2928 O O . LYS A 1 382 ? 7.592 12.051 -4.575 1.00 83.12 382 LYS A O 1
ATOM 2933 N N . MET A 1 383 ? 8.451 10.656 -3.020 1.00 83.25 383 MET A N 1
ATOM 2934 C CA . MET A 1 383 ? 7.323 9.725 -2.945 1.00 83.25 383 MET A CA 1
ATOM 2935 C C . MET A 1 383 ? 6.050 10.437 -2.476 1.00 83.25 383 MET A C 1
ATOM 2937 O O . MET A 1 383 ? 5.030 10.342 -3.146 1.00 83.25 383 MET A O 1
ATOM 2941 N N . GLU A 1 384 ? 6.120 11.253 -1.419 1.00 80.38 384 GLU A N 1
ATOM 2942 C CA . GLU A 1 384 ? 4.992 12.075 -0.951 1.00 80.38 384 GLU A CA 1
ATOM 2943 C C . GLU A 1 384 ? 4.461 13.009 -2.050 1.00 80.38 384 GLU A C 1
ATOM 2945 O O . GLU A 1 384 ? 3.251 13.172 -2.224 1.00 80.38 384 GLU A O 1
ATOM 2950 N N . ARG A 1 385 ? 5.364 13.634 -2.820 1.00 85.56 385 ARG A N 1
ATOM 2951 C CA . ARG A 1 385 ? 4.981 14.486 -3.955 1.00 85.56 385 ARG A CA 1
ATOM 2952 C C . ARG A 1 385 ? 4.283 13.679 -5.051 1.00 85.56 385 ARG A C 1
ATOM 2954 O O . ARG A 1 385 ? 3.276 14.145 -5.575 1.00 85.56 385 ARG A O 1
ATOM 2961 N N . TRP A 1 386 ? 4.800 12.503 -5.397 1.00 89.31 386 TRP A N 1
ATOM 2962 C CA . TRP A 1 386 ? 4.202 11.616 -6.398 1.00 89.31 386 TRP A CA 1
ATOM 2963 C C . TRP A 1 386 ? 2.831 11.103 -5.971 1.00 89.31 386 TRP A C 1
ATOM 2965 O O . TRP A 1 386 ? 1.893 11.175 -6.764 1.00 89.31 386 TRP A O 1
ATOM 2975 N N . GLN A 1 387 ? 2.687 10.696 -4.710 1.00 85.44 387 GLN A N 1
ATOM 2976 C CA . GLN A 1 387 ? 1.403 10.279 -4.157 1.00 85.44 387 GLN A CA 1
ATOM 2977 C C . GLN A 1 387 ? 0.385 11.421 -4.201 1.00 85.44 387 GLN A C 1
ATOM 2979 O O . GLN A 1 387 ? -0.762 11.210 -4.580 1.00 85.44 387 GLN A O 1
ATOM 2984 N N . ARG A 1 388 ? 0.802 12.659 -3.897 1.00 84.69 388 ARG A N 1
ATOM 2985 C CA . ARG A 1 388 ? -0.078 13.832 -4.011 1.00 84.69 388 ARG A CA 1
ATOM 2986 C C . ARG A 1 388 ? -0.570 14.047 -5.443 1.00 84.69 388 ARG A C 1
ATOM 2988 O O . ARG A 1 388 ? -1.757 14.280 -5.630 1.00 84.69 388 ARG A O 1
ATOM 2995 N N . ILE A 1 389 ? 0.315 13.938 -6.437 1.00 89.81 389 ILE A N 1
ATOM 2996 C CA . ILE A 1 389 ? -0.047 14.078 -7.859 1.00 89.81 389 ILE A CA 1
ATOM 2997 C C . ILE A 1 389 ? -1.064 13.010 -8.269 1.00 89.81 389 ILE A C 1
ATOM 2999 O O . ILE A 1 389 ? -2.040 13.325 -8.945 1.00 89.81 389 ILE A O 1
ATOM 3003 N N . VAL A 1 390 ? -0.849 11.763 -7.844 1.00 88.25 390 VAL A N 1
ATOM 3004 C CA . VAL A 1 390 ? -1.779 10.657 -8.092 1.00 88.25 390 VAL A CA 1
ATOM 3005 C C . VAL A 1 390 ? -3.129 10.912 -7.430 1.00 88.25 390 VAL A C 1
ATOM 3007 O O . VAL A 1 390 ? -4.154 10.821 -8.099 1.00 88.25 390 VAL A O 1
ATOM 3010 N N . ASN A 1 391 ? -3.144 11.301 -6.155 1.00 84.81 391 ASN A N 1
ATOM 3011 C CA . ASN A 1 391 ? -4.379 11.591 -5.431 1.00 84.81 391 ASN A CA 1
ATOM 3012 C C . ASN A 1 391 ? -5.150 12.741 -6.097 1.00 84.81 391 ASN A C 1
ATOM 3014 O O . ASN A 1 391 ? -6.350 12.633 -6.317 1.00 84.81 391 ASN A O 1
ATOM 3018 N N . GLU A 1 392 ? -4.477 13.830 -6.478 1.00 87.19 392 GLU A N 1
ATOM 3019 C CA . GLU A 1 392 ? -5.105 14.958 -7.179 1.00 87.19 392 GLU A CA 1
ATOM 3020 C C . GLU A 1 392 ? -5.666 14.554 -8.550 1.00 87.19 392 GLU A C 1
ATOM 3022 O O . GLU A 1 392 ? -6.782 14.945 -8.897 1.00 87.19 392 GLU A O 1
ATOM 3027 N N . ALA A 1 393 ? -4.924 13.749 -9.315 1.00 89.50 393 ALA A N 1
ATOM 3028 C CA . ALA A 1 393 ? -5.370 13.241 -10.609 1.00 89.50 393 ALA A CA 1
ATOM 3029 C C . ALA A 1 393 ? -6.572 12.298 -10.470 1.00 89.50 393 ALA A C 1
ATOM 3031 O O . ALA A 1 393 ? -7.532 12.412 -11.230 1.00 89.50 393 ALA A O 1
ATOM 3032 N N . ALA A 1 394 ? -6.559 11.406 -9.480 1.00 87.25 394 ALA A N 1
ATOM 3033 C CA . ALA A 1 394 ? -7.661 10.494 -9.200 1.00 87.25 394 ALA A CA 1
ATOM 3034 C C . ALA A 1 394 ? -8.923 11.243 -8.757 1.00 87.25 394 ALA A C 1
ATOM 3036 O O . ALA A 1 394 ? -10.002 10.980 -9.281 1.00 87.25 394 ALA A O 1
ATOM 3037 N N . ARG A 1 395 ? -8.789 12.246 -7.878 1.00 83.81 395 ARG A N 1
ATOM 3038 C CA . ARG A 1 395 ? -9.900 13.134 -7.506 1.00 83.81 395 ARG A CA 1
ATOM 3039 C C . ARG A 1 395 ? -10.478 13.828 -8.733 1.00 83.81 395 ARG A C 1
ATOM 3041 O O . ARG A 1 395 ? -11.681 13.779 -8.958 1.00 83.81 395 ARG A O 1
ATOM 3048 N N . GLN A 1 396 ? -9.630 14.431 -9.569 1.00 85.94 396 GLN A N 1
ATOM 3049 C CA . GLN A 1 396 ? -10.074 15.145 -10.769 1.00 85.94 396 GLN A CA 1
ATOM 3050 C C . GLN A 1 396 ? -10.778 14.225 -11.777 1.00 85.94 396 GLN A C 1
ATOM 3052 O O . GLN A 1 396 ? -11.782 14.634 -12.363 1.00 85.94 396 GLN A O 1
ATOM 3057 N N . SER A 1 397 ? -10.270 13.005 -11.955 1.00 85.81 397 SER A N 1
ATOM 3058 C CA . SER A 1 397 ? -10.836 11.984 -12.849 1.00 85.81 397 SER A CA 1
ATOM 3059 C C . SER A 1 397 ? -11.967 11.164 -12.222 1.00 85.81 397 SER A C 1
ATOM 3061 O O . SER A 1 397 ? -12.530 10.307 -12.889 1.00 85.81 397 SER A O 1
ATOM 3063 N N . GLN A 1 398 ? -12.342 11.462 -10.975 1.00 83.25 398 GLN A N 1
ATOM 3064 C CA . GLN A 1 398 ? -13.408 10.787 -10.228 1.00 83.25 398 GLN A CA 1
ATOM 3065 C C . GLN A 1 398 ? -13.194 9.291 -10.026 1.00 83.25 398 GLN A C 1
ATOM 3067 O O . GLN A 1 398 ? -14.131 8.498 -10.013 1.00 83.25 398 GLN A O 1
ATOM 3072 N N . ARG A 1 399 ? -11.938 8.901 -9.840 1.00 83.69 399 ARG A N 1
ATOM 3073 C CA . ARG A 1 399 ? -11.561 7.506 -9.690 1.00 83.69 399 ARG A CA 1
ATOM 3074 C C . ARG A 1 399 ? -11.747 7.045 -8.244 1.00 83.69 399 ARG A C 1
ATOM 3076 O O . ARG A 1 399 ? -11.110 7.581 -7.340 1.00 83.69 399 ARG A O 1
ATOM 3083 N N . ALA A 1 400 ? -12.571 6.017 -8.045 1.00 80.94 400 ALA A N 1
ATOM 3084 C CA . ALA A 1 400 ? -12.788 5.397 -6.733 1.00 80.94 400 ALA A CA 1
ATOM 3085 C C . ALA A 1 400 ? -11.592 4.546 -6.261 1.00 80.94 400 ALA A C 1
ATOM 3087 O O . ALA A 1 400 ? -11.366 4.398 -5.064 1.00 80.94 400 ALA A O 1
ATOM 3088 N N . TRP A 1 401 ? -10.812 4.012 -7.205 1.00 80.75 401 TRP A N 1
ATOM 3089 C CA . TRP A 1 401 ? -9.627 3.192 -6.948 1.00 80.75 401 TRP A CA 1
ATOM 3090 C C . TRP A 1 401 ? -8.351 4.010 -7.154 1.00 80.75 401 TRP A C 1
ATOM 3092 O O . TRP A 1 401 ? -8.028 4.372 -8.287 1.00 80.75 401 TRP A O 1
ATOM 3102 N N . LEU A 1 402 ? -7.608 4.300 -6.087 1.00 84.94 402 LEU A N 1
ATOM 3103 C CA . LEU A 1 402 ? -6.344 5.027 -6.180 1.00 84.94 402 LEU A CA 1
ATOM 3104 C C . LEU A 1 402 ? -5.237 4.099 -6.688 1.00 84.94 402 LEU A C 1
ATOM 3106 O O . LEU A 1 402 ? -5.073 3.001 -6.154 1.00 84.94 402 LEU A O 1
ATOM 3110 N N . PRO A 1 403 ? -4.438 4.515 -7.685 1.00 86.19 403 PRO A N 1
ATOM 3111 C CA . PRO A 1 403 ? -3.311 3.703 -8.089 1.00 86.19 403 PRO A CA 1
ATOM 3112 C C . PRO A 1 403 ? -2.161 3.800 -7.089 1.00 86.19 403 PRO A C 1
ATOM 3114 O O . PRO A 1 403 ? -1.900 4.852 -6.501 1.00 86.19 403 PRO A O 1
ATOM 3117 N N . CYS A 1 404 ? -1.439 2.695 -6.934 1.00 87.19 404 CYS A N 1
ATOM 3118 C CA . CYS A 1 404 ? -0.266 2.634 -6.069 1.00 87.19 404 CYS A CA 1
ATOM 3119 C C . CYS A 1 404 ? 0.994 3.089 -6.826 1.00 87.19 404 CYS A C 1
ATOM 3121 O O . CYS A 1 404 ? 1.162 2.778 -8.009 1.00 87.19 404 CYS A O 1
ATOM 3123 N N . VAL A 1 405 ? 1.888 3.820 -6.151 1.00 88.06 405 VAL A N 1
ATOM 3124 C CA . VAL A 1 405 ? 3.207 4.199 -6.678 1.00 88.06 405 VAL A CA 1
ATOM 3125 C C . VAL A 1 405 ? 4.285 3.509 -5.857 1.00 88.06 405 VAL A C 1
ATOM 3127 O O . VAL A 1 405 ? 4.500 3.848 -4.695 1.00 88.06 405 VAL A O 1
ATOM 3130 N N . GLU A 1 406 ? 4.993 2.575 -6.480 1.00 87.44 406 GLU A N 1
ATOM 3131 C CA . GLU A 1 406 ? 6.061 1.825 -5.828 1.00 87.44 406 GLU A CA 1
ATOM 3132 C C . GLU A 1 406 ? 7.324 2.660 -5.625 1.00 87.44 406 GLU A C 1
ATOM 3134 O O . GLU A 1 406 ? 7.580 3.647 -6.326 1.00 87.44 406 GLU A O 1
ATOM 3139 N N . ARG A 1 407 ? 8.172 2.229 -4.687 1.00 84.94 407 ARG A N 1
ATOM 3140 C CA . ARG A 1 407 ? 9.509 2.813 -4.542 1.00 84.94 407 ARG A CA 1
ATOM 3141 C C . ARG A 1 407 ? 10.356 2.525 -5.794 1.00 84.94 407 ARG A C 1
ATOM 3143 O O . ARG A 1 407 ? 10.286 1.426 -6.344 1.00 84.94 407 ARG A O 1
ATOM 3150 N N . PRO A 1 408 ? 11.203 3.478 -6.232 1.00 88.50 408 PRO A N 1
ATOM 3151 C CA . PRO A 1 408 ? 12.148 3.245 -7.312 1.00 88.50 408 PRO A CA 1
ATOM 3152 C C . PRO A 1 408 ? 13.024 2.017 -7.074 1.00 88.50 408 PRO A C 1
ATOM 3154 O O . PRO A 1 408 ? 13.718 1.938 -6.062 1.00 88.50 408 PRO A O 1
ATOM 3157 N N . ALA A 1 409 ? 13.037 1.102 -8.039 1.00 87.25 409 ALA A N 1
ATOM 3158 C CA . ALA A 1 409 ? 13.795 -0.142 -7.957 1.00 87.25 409 ALA A CA 1
ATOM 3159 C C . ALA A 1 409 ? 14.690 -0.350 -9.184 1.00 87.25 409 ALA A C 1
ATOM 3161 O O . ALA A 1 409 ? 14.485 0.246 -10.244 1.00 87.25 409 ALA A O 1
ATOM 3162 N N . ALA A 1 410 ? 15.685 -1.228 -9.058 1.00 90.12 410 ALA A N 1
ATOM 3163 C CA . ALA A 1 410 ? 16.438 -1.713 -10.210 1.00 90.12 410 ALA A CA 1
ATOM 3164 C C . ALA A 1 410 ? 15.529 -2.537 -11.139 1.00 90.12 410 ALA A C 1
ATOM 3166 O O . ALA A 1 410 ? 14.624 -3.228 -10.668 1.00 90.12 410 ALA A O 1
ATOM 3167 N N . VAL A 1 411 ? 15.805 -2.514 -12.449 1.00 93.56 411 VAL A N 1
ATOM 3168 C CA . VAL A 1 411 ? 14.972 -3.161 -13.484 1.00 93.56 411 VAL A CA 1
ATOM 3169 C C . VAL A 1 411 ? 14.642 -4.619 -13.150 1.00 93.56 411 VAL A C 1
ATOM 3171 O O . VAL A 1 411 ? 13.475 -4.994 -13.156 1.00 93.56 411 VAL A O 1
ATOM 3174 N N . ALA A 1 412 ? 15.644 -5.433 -12.807 1.00 90.00 412 ALA A N 1
ATOM 3175 C CA . ALA A 1 412 ? 15.431 -6.853 -12.521 1.00 90.00 412 ALA A CA 1
ATOM 3176 C C . ALA A 1 412 ? 14.483 -7.088 -11.333 1.00 90.00 412 ALA A C 1
ATOM 3178 O O . ALA A 1 412 ? 13.590 -7.926 -11.425 1.00 90.00 412 ALA A O 1
ATOM 3179 N N . HIS A 1 413 ? 14.658 -6.328 -10.246 1.00 84.25 413 HIS A N 1
ATOM 3180 C CA . HIS A 1 413 ? 13.816 -6.448 -9.058 1.00 84.25 413 HIS A CA 1
ATOM 3181 C C . HIS A 1 413 ? 12.394 -5.957 -9.335 1.00 84.25 413 HIS A C 1
ATOM 3183 O O . HIS A 1 413 ? 11.441 -6.647 -9.002 1.00 84.25 413 HIS A O 1
ATOM 3189 N N . GLY A 1 414 ? 12.245 -4.807 -9.999 1.00 86.12 414 GLY A N 1
ATOM 3190 C CA . GLY A 1 414 ? 10.929 -4.259 -10.311 1.00 86.12 414 GLY A CA 1
ATOM 3191 C C . GLY A 1 414 ? 10.108 -5.189 -11.203 1.00 86.12 414 GLY A C 1
ATOM 3192 O O . GLY A 1 414 ? 8.984 -5.528 -10.856 1.00 86.12 414 GLY A O 1
ATOM 3193 N N . LEU A 1 415 ? 10.677 -5.682 -12.309 1.00 91.81 415 LEU A N 1
ATOM 3194 C CA . LEU A 1 415 ? 9.948 -6.559 -13.238 1.00 91.81 415 LEU A CA 1
ATOM 3195 C C . LEU A 1 415 ? 9.536 -7.907 -12.618 1.00 91.81 415 LEU A C 1
ATOM 3197 O O . LEU A 1 415 ? 8.597 -8.531 -13.114 1.00 91.81 415 LEU A O 1
ATOM 3201 N N . ALA A 1 416 ? 10.219 -8.360 -11.561 1.00 85.88 416 ALA A N 1
ATOM 3202 C CA . ALA A 1 416 ? 9.871 -9.583 -10.837 1.00 85.88 416 ALA A CA 1
ATOM 3203 C C . ALA A 1 416 ? 8.589 -9.447 -9.995 1.00 85.88 416 ALA A C 1
ATOM 3205 O O . ALA A 1 416 ? 7.985 -10.461 -9.670 1.00 85.88 416 ALA A O 1
ATOM 3206 N N . GLN A 1 417 ? 8.153 -8.219 -9.690 1.00 82.50 417 GLN A N 1
ATOM 3207 C CA . GLN A 1 417 ? 6.955 -7.954 -8.884 1.00 82.50 417 GLN A CA 1
ATOM 3208 C C . GLN A 1 417 ? 5.639 -8.131 -9.662 1.00 82.50 417 GLN A C 1
ATOM 3210 O O . GLN A 1 417 ? 4.568 -8.131 -9.067 1.00 82.50 417 GLN A O 1
ATOM 3215 N N . SER A 1 418 ? 5.696 -8.248 -10.994 1.00 86.38 418 SER A N 1
ATOM 3216 C CA . SER A 1 418 ? 4.494 -8.344 -11.828 1.00 86.38 418 SER A CA 1
ATOM 3217 C C . SER A 1 418 ? 3.964 -9.772 -11.931 1.00 86.38 418 SER A C 1
ATOM 3219 O O . SER A 1 418 ? 4.662 -10.660 -12.436 1.00 86.38 418 SER A O 1
ATOM 3221 N N . ASN A 1 419 ? 2.681 -9.948 -11.616 1.00 86.00 419 ASN A N 1
ATOM 3222 C CA . ASN A 1 419 ? 1.918 -11.177 -11.867 1.00 86.00 419 ASN A CA 1
ATOM 3223 C C . ASN A 1 419 ? 0.928 -11.040 -13.040 1.00 86.00 419 ASN A C 1
ATOM 3225 O O . ASN A 1 419 ? 0.086 -11.913 -13.241 1.00 86.00 419 ASN A O 1
ATOM 3229 N N . ALA A 1 420 ? 1.031 -9.966 -13.832 1.00 88.94 420 ALA A N 1
ATOM 3230 C CA . ALA A 1 420 ? 0.139 -9.720 -14.960 1.00 88.94 420 ALA A CA 1
ATOM 3231 C C . ALA A 1 420 ? 0.201 -10.841 -16.014 1.00 88.94 420 ALA A C 1
ATOM 3233 O O . ALA A 1 420 ? 1.282 -11.325 -16.369 1.00 88.94 420 ALA A O 1
ATOM 3234 N N . GLU A 1 421 ? -0.966 -11.200 -16.557 1.00 93.88 421 GLU A N 1
ATOM 3235 C CA . GLU A 1 421 ? -1.116 -12.239 -17.583 1.00 93.88 421 GLU A CA 1
ATOM 3236 C C . GLU A 1 421 ? -0.390 -11.862 -18.882 1.00 93.88 421 GLU A C 1
ATOM 3238 O O . GLU A 1 421 ? 0.297 -12.688 -19.487 1.00 93.88 421 GLU A O 1
ATOM 3243 N N . LEU A 1 422 ? -0.506 -10.598 -19.301 1.00 97.19 422 LEU A N 1
ATOM 3244 C CA . LEU A 1 422 ? 0.161 -10.075 -20.489 1.00 97.19 422 LEU A CA 1
ATOM 3245 C C . LEU A 1 422 ? 1.248 -9.074 -20.098 1.00 97.19 422 LEU A C 1
ATOM 3247 O O . LEU A 1 422 ? 0.971 -8.059 -19.469 1.00 97.19 422 LEU A O 1
ATOM 3251 N N . LYS A 1 423 ? 2.485 -9.313 -20.540 1.00 98.38 423 LYS A N 1
ATOM 3252 C CA . LYS A 1 423 ? 3.633 -8.440 -20.260 1.00 98.38 423 LYS A CA 1
ATOM 3253 C C . LYS A 1 423 ? 4.205 -7.878 -21.560 1.00 98.38 423 LYS A C 1
ATOM 3255 O O . LYS A 1 423 ? 4.660 -8.625 -22.427 1.00 98.38 423 LYS A O 1
ATOM 3260 N N . LEU A 1 424 ? 4.186 -6.559 -21.717 1.00 98.31 424 LEU A N 1
ATOM 3261 C CA . LEU A 1 424 ? 4.567 -5.842 -22.934 1.00 98.31 424 LEU A CA 1
ATOM 3262 C C . LEU A 1 424 ? 5.784 -4.957 -22.680 1.00 98.31 424 LEU A C 1
ATOM 3264 O O . LEU A 1 424 ? 5.784 -4.141 -21.768 1.00 98.31 424 LEU A O 1
ATOM 3268 N N . LEU A 1 425 ? 6.807 -5.066 -23.519 1.00 97.88 425 LEU A N 1
ATOM 3269 C CA . LEU A 1 425 ? 7.966 -4.178 -23.506 1.00 97.88 425 LEU A CA 1
ATOM 3270 C C . LEU A 1 425 ? 7.897 -3.241 -24.713 1.00 97.88 425 LEU A C 1
ATOM 3272 O O . LEU A 1 425 ? 8.029 -3.683 -25.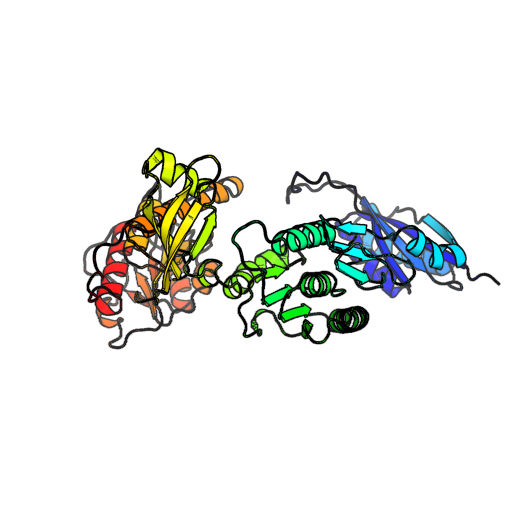853 1.00 97.88 425 LEU A O 1
ATOM 3276 N N . LEU A 1 426 ? 7.721 -1.943 -24.474 1.00 95.69 426 LEU A N 1
ATOM 3277 C CA . LEU A 1 426 ? 7.778 -0.932 -25.525 1.00 95.69 426 LEU A CA 1
ATOM 3278 C C . LEU A 1 426 ? 9.234 -0.573 -25.810 1.00 95.69 426 LEU A C 1
ATOM 3280 O O . LEU A 1 426 ? 9.884 0.107 -25.017 1.00 95.69 426 LEU A O 1
ATOM 3284 N N . TRP A 1 427 ? 9.737 -1.018 -26.959 1.00 92.88 427 TRP A N 1
ATOM 3285 C CA . TRP A 1 427 ? 11.137 -0.831 -27.326 1.00 92.88 427 TRP A CA 1
ATOM 3286 C C . TRP A 1 427 ? 11.284 -0.392 -28.780 1.00 92.88 427 TRP A C 1
ATOM 3288 O O . TRP A 1 427 ? 10.634 -0.937 -29.673 1.00 92.88 427 TRP A O 1
ATOM 3298 N N . GLU A 1 428 ? 12.161 0.580 -29.044 1.00 85.19 428 GLU A N 1
ATOM 3299 C CA . GLU A 1 428 ? 12.344 1.154 -30.380 1.00 85.19 428 GLU A CA 1
ATOM 3300 C C . GLU A 1 428 ? 12.884 0.155 -31.413 1.00 85.19 428 GLU A C 1
ATOM 3302 O O . GLU A 1 428 ? 12.653 0.328 -32.609 1.00 85.19 428 GLU A O 1
ATOM 3307 N N . GLN A 1 429 ? 13.551 -0.913 -30.964 1.00 85.31 429 GLN A N 1
ATOM 3308 C CA . GLN A 1 429 ? 14.010 -2.015 -31.820 1.00 85.31 429 GLN A CA 1
ATOM 3309 C C . GLN A 1 429 ? 13.067 -3.231 -31.768 1.00 85.31 429 GLN A C 1
ATOM 3311 O O . GLN A 1 429 ? 13.394 -4.308 -32.270 1.00 85.31 429 GLN A O 1
ATOM 3316 N N . GLY A 1 430 ? 11.880 -3.075 -31.173 1.00 80.31 430 GLY A N 1
ATOM 3317 C CA . GLY A 1 430 ? 10.850 -4.103 -31.119 1.00 80.31 430 GLY A CA 1
ATOM 3318 C C . GLY A 1 430 ? 10.373 -4.493 -32.520 1.00 80.31 430 GLY A C 1
ATOM 3319 O O . GLY A 1 430 ? 9.857 -3.675 -33.281 1.00 80.31 430 GLY A O 1
ATOM 3320 N N . THR A 1 431 ? 10.510 -5.771 -32.866 1.00 81.19 431 THR A N 1
ATOM 3321 C CA . THR A 1 431 ? 10.200 -6.279 -34.214 1.00 81.19 431 THR A CA 1
ATOM 3322 C C . THR A 1 431 ? 8.738 -6.685 -34.401 1.00 81.19 431 THR A C 1
ATOM 3324 O O . THR A 1 431 ? 8.307 -6.922 -35.528 1.00 81.19 431 THR A O 1
ATOM 3327 N N . ARG A 1 432 ? 7.954 -6.756 -33.318 1.00 93.50 432 ARG A N 1
ATOM 3328 C CA . ARG A 1 432 ? 6.551 -7.192 -33.343 1.00 93.50 432 ARG A CA 1
ATOM 3329 C C . ARG A 1 432 ? 5.607 -5.993 -33.244 1.00 93.50 432 ARG A C 1
ATOM 3331 O O . ARG A 1 432 ? 5.692 -5.253 -32.266 1.00 93.50 432 ARG A O 1
ATOM 3338 N N . PRO A 1 433 ? 4.683 -5.788 -34.195 1.00 94.44 433 PRO A N 1
ATOM 3339 C CA . PRO A 1 433 ? 3.657 -4.761 -34.048 1.00 94.44 433 PRO A CA 1
ATOM 3340 C C . PRO A 1 433 ? 2.739 -5.081 -32.863 1.00 94.44 433 PRO A C 1
ATOM 3342 O O . PRO A 1 433 ? 2.250 -6.209 -32.771 1.00 94.44 433 PRO A O 1
ATOM 3345 N N . LEU A 1 434 ? 2.435 -4.092 -32.014 1.00 94.69 434 LEU A N 1
ATOM 3346 C CA . LEU A 1 434 ? 1.578 -4.254 -30.825 1.00 94.69 434 LEU A CA 1
ATOM 3347 C C . LEU A 1 434 ? 0.288 -5.046 -31.112 1.00 94.69 434 LEU A C 1
ATOM 3349 O O . LEU A 1 434 ? -0.019 -6.010 -30.418 1.00 94.69 434 LEU A O 1
ATOM 3353 N N . LYS A 1 435 ? -0.416 -4.703 -32.200 1.00 93.50 435 LYS A N 1
ATOM 3354 C CA . LYS A 1 435 ? -1.677 -5.345 -32.614 1.00 93.50 435 LYS A CA 1
ATOM 3355 C C . LYS A 1 435 ? -1.583 -6.871 -32.777 1.00 93.50 435 LYS A C 1
ATOM 3357 O O . LYS A 1 435 ? -2.592 -7.548 -32.676 1.00 93.50 435 LYS A O 1
ATOM 3362 N N . THR A 1 436 ? -0.397 -7.407 -33.068 1.00 94.06 436 THR A N 1
ATOM 3363 C CA . THR A 1 436 ? -0.194 -8.855 -33.269 1.00 94.06 436 THR A CA 1
ATOM 3364 C C . THR A 1 436 ? -0.006 -9.632 -31.968 1.00 94.06 436 THR A C 1
ATOM 3366 O O . THR A 1 436 ? -0.095 -10.854 -31.983 1.00 94.06 436 THR A O 1
ATOM 3369 N N . VAL A 1 437 ? 0.277 -8.932 -30.867 1.00 95.06 437 VAL A N 1
ATOM 3370 C CA . VAL A 1 437 ? 0.525 -9.523 -29.543 1.00 95.06 437 VAL A CA 1
ATOM 3371 C C . VAL A 1 437 ? -0.696 -9.385 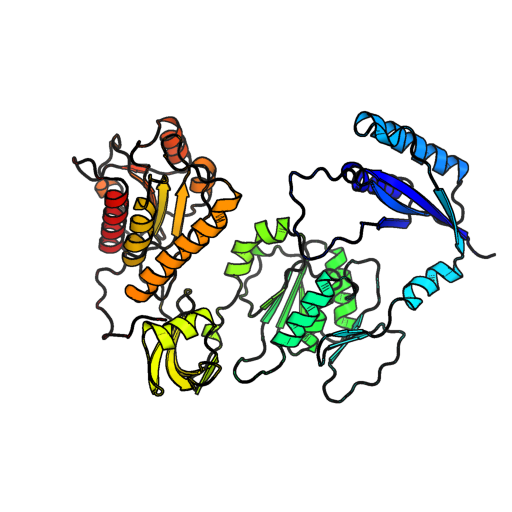-28.635 1.00 95.06 437 VAL A C 1
ATOM 3373 O O . VAL A 1 437 ? -0.888 -10.204 -27.744 1.00 95.06 437 VAL A O 1
ATOM 3376 N N . LEU A 1 438 ? -1.532 -8.372 -28.874 1.00 95.19 438 LEU A N 1
ATOM 3377 C CA . LEU A 1 438 ? -2.774 -8.158 -28.141 1.00 95.19 438 LEU A CA 1
ATOM 3378 C C . LEU A 1 438 ? -3.779 -9.309 -28.397 1.00 95.19 438 LEU A C 1
ATOM 3380 O O . LEU A 1 438 ? -4.114 -9.555 -29.561 1.00 95.19 438 LEU A O 1
ATOM 3384 N N . PRO A 1 439 ? -4.241 -10.025 -27.350 1.00 93.81 439 PRO A N 1
ATOM 3385 C CA . PRO A 1 439 ? -5.201 -11.122 -27.487 1.00 93.81 439 PRO A CA 1
ATOM 3386 C C . PRO A 1 439 ? -6.605 -10.639 -27.887 1.00 93.81 439 PRO A C 1
ATOM 3388 O O . PRO A 1 439 ? -6.937 -9.467 -27.802 1.00 93.81 439 PRO A O 1
ATOM 3391 N N . SER A 1 440 ? -7.468 -11.548 -28.346 1.00 91.69 440 SER A N 1
ATOM 3392 C CA . SER A 1 440 ? -8.879 -11.198 -28.598 1.00 91.69 440 SER A CA 1
ATOM 3393 C C . SER A 1 440 ? -9.725 -11.181 -27.323 1.00 91.69 440 SER A C 1
ATOM 3395 O O . SER A 1 440 ? -10.702 -10.444 -27.262 1.00 91.69 440 SER A O 1
ATOM 3397 N N . ASN A 1 441 ? -9.353 -11.989 -26.328 1.00 92.31 441 ASN A N 1
ATOM 3398 C CA . ASN A 1 441 ? -9.998 -12.008 -25.019 1.00 92.31 441 ASN A CA 1
ATOM 3399 C C . ASN A 1 441 ? -9.332 -10.983 -24.098 1.00 92.31 441 ASN A C 1
ATOM 3401 O O . ASN A 1 441 ? -8.125 -10.762 -24.207 1.00 92.31 441 ASN A O 1
ATOM 3405 N N . THR A 1 442 ? -10.106 -10.411 -23.177 1.00 92.06 442 THR A N 1
ATOM 3406 C CA . THR A 1 442 ? -9.588 -9.512 -22.141 1.00 92.06 442 THR A CA 1
ATOM 3407 C C . THR A 1 442 ? -8.654 -10.273 -21.194 1.00 92.06 442 THR A C 1
ATOM 3409 O O . THR A 1 442 ? -9.104 -11.247 -20.588 1.00 92.06 442 THR A O 1
ATOM 3412 N N . PRO A 1 443 ? -7.375 -9.870 -21.069 1.00 92.81 443 PRO A N 1
ATOM 3413 C CA . PRO A 1 443 ? -6.473 -10.447 -20.077 1.00 92.81 443 PRO A CA 1
ATOM 3414 C C . PRO A 1 443 ? -6.865 -9.997 -18.664 1.00 92.81 443 PRO A C 1
ATOM 3416 O O . PRO A 1 443 ? -7.384 -8.896 -18.490 1.00 92.81 443 PRO A O 1
ATOM 3419 N N . ALA A 1 444 ? -6.548 -10.802 -17.648 1.00 86.56 444 ALA A N 1
ATOM 3420 C CA . ALA A 1 444 ? -6.790 -10.454 -16.242 1.00 86.56 444 ALA A CA 1
ATOM 3421 C C . ALA A 1 444 ? -6.001 -9.211 -15.779 1.00 86.56 444 ALA A C 1
ATOM 3423 O O . ALA A 1 444 ? -6.402 -8.519 -14.848 1.00 86.56 444 ALA A O 1
ATOM 3424 N N . GLY A 1 445 ? -4.883 -8.911 -16.443 1.00 93.12 445 GLY A N 1
ATOM 3425 C CA . GLY A 1 445 ? -4.088 -7.711 -16.212 1.00 93.12 445 GLY A CA 1
ATOM 3426 C C . GLY A 1 445 ? -2.951 -7.585 -17.219 1.00 93.12 445 GLY A C 1
ATOM 3427 O O . GLY A 1 445 ? -2.525 -8.575 -17.828 1.00 93.12 445 GLY A O 1
ATOM 3428 N N . VAL A 1 446 ? -2.459 -6.360 -17.407 1.00 97.75 446 VAL A N 1
ATOM 3429 C CA . VAL A 1 446 ? -1.395 -6.057 -18.370 1.00 97.75 446 VAL A CA 1
ATOM 3430 C C . VAL A 1 446 ? -0.272 -5.272 -17.707 1.00 97.75 446 VAL A C 1
ATOM 3432 O O . VAL A 1 446 ? -0.484 -4.170 -17.212 1.00 97.75 446 VAL A O 1
ATOM 3435 N N . ALA A 1 447 ? 0.948 -5.795 -17.774 1.00 98.38 447 ALA A N 1
ATOM 3436 C CA . ALA A 1 447 ? 2.151 -5.060 -17.414 1.00 98.38 447 ALA A CA 1
ATOM 3437 C C . ALA A 1 447 ? 2.798 -4.448 -18.650 1.00 98.38 447 ALA A C 1
ATOM 3439 O O . ALA A 1 447 ? 2.990 -5.120 -19.665 1.00 98.38 447 ALA A O 1
ATOM 3440 N N . VAL A 1 448 ? 3.183 -3.179 -18.562 1.00 98.50 448 VAL A N 1
ATOM 3441 C CA . VAL A 1 448 ? 3.840 -2.459 -19.652 1.00 98.50 448 VAL A CA 1
ATOM 3442 C C . VAL A 1 448 ? 5.144 -1.854 -19.165 1.00 98.50 448 VAL A C 1
ATOM 3444 O O . VAL A 1 448 ? 5.135 -1.036 -18.254 1.00 98.50 448 VAL A O 1
ATOM 3447 N N . PHE A 1 449 ? 6.258 -2.210 -19.803 1.00 98.25 449 PHE A N 1
ATOM 3448 C CA . PHE A 1 449 ? 7.571 -1.633 -19.535 1.00 98.25 449 PHE A CA 1
ATOM 3449 C C . PHE A 1 449 ? 7.994 -0.647 -20.622 1.00 98.25 449 PHE A C 1
ATOM 3451 O O . PHE A 1 449 ? 8.009 -0.971 -21.811 1.00 98.25 449 PHE A O 1
ATOM 3458 N N . ILE A 1 450 ? 8.345 0.566 -20.193 1.00 96.81 450 ILE A N 1
ATOM 3459 C CA . ILE A 1 450 ? 8.777 1.686 -21.026 1.00 96.81 450 ILE A CA 1
ATOM 3460 C C . ILE A 1 450 ? 10.096 2.226 -20.475 1.00 96.81 450 ILE A C 1
ATOM 3462 O O . ILE A 1 450 ? 10.201 2.524 -19.289 1.00 96.81 450 ILE A O 1
ATOM 3466 N N . GLY A 1 451 ? 11.110 2.374 -21.328 1.00 94.94 451 GLY A N 1
ATOM 3467 C CA . GLY A 1 451 ? 12.395 2.965 -20.939 1.00 94.94 451 GLY A CA 1
ATOM 3468 C C . GLY A 1 451 ? 12.358 4.490 -20.747 1.00 94.94 451 GLY A C 1
ATOM 3469 O O . GLY A 1 451 ? 11.382 5.146 -21.130 1.00 94.94 451 GLY A O 1
ATOM 3470 N N . PRO A 1 452 ? 13.432 5.091 -20.198 1.00 94.00 452 PRO A N 1
ATOM 3471 C CA . PRO A 1 452 ? 13.590 6.545 -20.147 1.00 94.00 452 PRO A CA 1
ATOM 3472 C C . PRO A 1 452 ? 13.906 7.114 -21.544 1.00 94.00 452 PRO A C 1
ATOM 3474 O O . PRO A 1 452 ? 13.979 6.396 -22.539 1.00 94.00 452 PRO A O 1
ATOM 3477 N N . GLU A 1 453 ? 14.186 8.413 -21.637 1.00 90.06 453 GLU A N 1
ATOM 3478 C CA . GLU A 1 453 ? 14.541 9.076 -22.901 1.00 90.06 453 GLU A CA 1
ATOM 3479 C C . GLU A 1 453 ? 15.817 8.529 -23.554 1.00 90.06 453 GLU A C 1
ATOM 3481 O O . GLU A 1 453 ? 15.975 8.639 -24.767 1.00 90.06 453 GLU A O 1
ATOM 3486 N N . GLY A 1 454 ? 16.726 7.952 -22.761 1.00 87.94 454 GLY A N 1
ATOM 3487 C CA . GLY A 1 454 ? 17.933 7.285 -23.256 1.00 87.94 454 GLY A CA 1
ATOM 3488 C C . GLY A 1 454 ? 17.685 5.901 -23.873 1.00 87.94 454 GLY A C 1
ATOM 3489 O O . GLY A 1 454 ? 18.629 5.279 -24.371 1.00 87.94 454 GLY A O 1
ATOM 3490 N N . GLY A 1 455 ? 16.442 5.411 -23.841 1.00 91.25 455 GLY A N 1
ATOM 3491 C CA . GLY A 1 455 ? 16.097 4.040 -24.198 1.00 91.25 455 GLY A CA 1
ATOM 3492 C C . GLY A 1 455 ? 16.653 3.025 -23.199 1.00 91.25 455 GLY A C 1
ATOM 3493 O O . GLY A 1 455 ? 17.206 3.389 -22.160 1.00 91.25 455 GLY A O 1
ATOM 3494 N N . LEU A 1 456 ? 16.510 1.748 -23.536 1.00 93.88 456 LEU A N 1
ATOM 3495 C CA . LEU A 1 456 ? 17.001 0.626 -22.735 1.00 93.88 456 LEU A CA 1
ATOM 3496 C C . LEU A 1 456 ? 18.281 0.049 -23.338 1.00 93.88 456 LEU A C 1
ATOM 3498 O O . LEU A 1 456 ? 18.519 0.141 -24.548 1.00 93.88 456 LEU A O 1
ATOM 3502 N N . THR A 1 457 ? 19.120 -0.553 -22.500 1.00 94.44 457 THR A N 1
ATOM 3503 C CA . THR A 1 457 ? 20.259 -1.341 -22.980 1.00 94.44 457 THR A CA 1
ATOM 3504 C C . THR A 1 457 ? 19.818 -2.745 -23.383 1.00 94.44 457 THR A C 1
ATOM 3506 O O . THR A 1 457 ? 18.785 -3.244 -22.939 1.00 94.44 457 THR A O 1
ATOM 3509 N N . SER A 1 458 ? 20.608 -3.421 -24.222 1.00 93.56 458 SER A N 1
ATOM 3510 C CA . SER A 1 458 ? 20.320 -4.809 -24.605 1.00 93.56 458 SER A CA 1
ATOM 3511 C C . SER A 1 458 ? 20.252 -5.738 -23.389 1.00 93.56 458 SER A C 1
ATOM 3513 O O . SER A 1 458 ? 19.405 -6.619 -23.357 1.00 93.56 458 SER A O 1
ATOM 3515 N N . ALA A 1 459 ? 21.067 -5.492 -22.357 1.00 94.75 459 ALA A N 1
ATOM 3516 C CA . ALA A 1 459 ? 21.029 -6.264 -21.118 1.00 94.75 459 ALA A CA 1
ATOM 3517 C C . ALA A 1 459 ? 19.706 -6.082 -20.351 1.00 94.75 459 ALA A C 1
ATOM 3519 O O . ALA A 1 459 ? 19.152 -7.052 -19.841 1.00 94.75 459 ALA A O 1
ATOM 3520 N N . GLU A 1 460 ? 19.167 -4.861 -20.294 1.00 96.25 460 GLU A N 1
ATOM 3521 C CA . GLU A 1 460 ? 17.868 -4.587 -19.662 1.00 96.25 460 GLU A CA 1
ATOM 3522 C C . GLU A 1 460 ? 16.708 -5.211 -20.446 1.00 96.25 460 GLU A C 1
ATOM 3524 O O . GLU A 1 460 ? 15.781 -5.760 -19.849 1.00 96.25 460 GLU A O 1
ATOM 3529 N N . VAL A 1 461 ? 16.782 -5.178 -21.780 1.00 96.25 461 VAL A N 1
ATOM 3530 C CA . VAL A 1 461 ? 15.821 -5.860 -22.659 1.00 96.25 461 VAL A CA 1
ATOM 3531 C C . VAL A 1 461 ? 15.872 -7.373 -22.438 1.00 96.25 461 VAL A C 1
ATOM 3533 O O . VAL A 1 461 ? 14.823 -7.990 -22.261 1.00 96.25 461 VAL A O 1
ATOM 3536 N N . ASP A 1 462 ? 17.066 -7.966 -22.360 1.00 96.31 462 ASP A N 1
ATOM 3537 C CA . ASP A 1 462 ? 17.240 -9.398 -22.095 1.00 96.31 462 ASP A CA 1
ATOM 3538 C C . ASP A 1 462 ? 16.652 -9.803 -20.735 1.00 96.31 462 ASP A C 1
ATOM 3540 O O . ASP A 1 462 ? 16.006 -10.847 -20.622 1.00 96.31 462 ASP A O 1
ATOM 3544 N N . VAL A 1 463 ? 16.850 -8.983 -19.696 1.00 96.69 463 VAL A N 1
ATOM 3545 C CA . VAL A 1 463 ? 16.236 -9.188 -18.374 1.00 96.69 463 VAL A CA 1
ATOM 3546 C C . VAL A 1 463 ? 14.714 -9.145 -18.481 1.00 96.69 463 VAL A C 1
ATOM 3548 O O . VAL A 1 463 ? 14.047 -10.058 -17.999 1.00 96.69 463 VAL A O 1
ATOM 3551 N N . ALA A 1 464 ? 14.157 -8.146 -19.164 1.00 97.00 464 ALA A N 1
ATOM 3552 C CA . ALA A 1 464 ? 12.714 -8.030 -19.332 1.00 97.00 464 ALA A CA 1
ATOM 3553 C C . ALA A 1 464 ? 12.114 -9.227 -20.081 1.00 97.00 464 ALA A C 1
ATOM 3555 O O . ALA A 1 464 ? 11.098 -9.779 -19.655 1.00 97.00 464 ALA A O 1
ATOM 3556 N N . GLN A 1 465 ? 12.769 -9.688 -21.149 1.00 96.19 465 GLN A N 1
ATOM 3557 C CA . GLN A 1 465 ? 12.334 -10.869 -21.893 1.00 96.19 465 GLN A CA 1
ATOM 3558 C C . GLN A 1 465 ? 12.381 -12.143 -21.046 1.00 96.19 465 GLN A C 1
ATOM 3560 O O . GLN A 1 465 ? 11.462 -12.958 -21.127 1.00 96.19 465 GLN A O 1
ATOM 3565 N N . LYS A 1 466 ? 13.409 -12.309 -20.203 1.00 96.25 466 LYS A N 1
ATOM 3566 C CA . LYS A 1 466 ? 13.484 -13.423 -19.242 1.00 96.25 466 LYS A CA 1
ATOM 3567 C C . LYS A 1 466 ? 12.362 -13.370 -18.203 1.00 96.25 466 LYS A C 1
ATOM 3569 O O . LYS A 1 466 ? 11.874 -14.423 -17.810 1.00 96.25 466 LYS A O 1
ATOM 3574 N N . SER A 1 467 ? 11.907 -12.174 -17.829 1.00 94.06 467 SER A N 1
ATOM 3575 C CA . SER A 1 467 ? 10.736 -11.961 -16.963 1.00 94.06 467 SER A CA 1
ATOM 3576 C C . SER A 1 467 ? 9.387 -12.062 -17.700 1.00 94.06 467 SER A C 1
ATOM 3578 O O . SER A 1 467 ? 8.343 -11.746 -17.127 1.00 94.06 467 SER A O 1
ATOM 3580 N N . GLY A 1 468 ? 9.389 -12.493 -18.967 1.00 96.06 468 GLY A N 1
ATOM 3581 C CA . GLY A 1 468 ? 8.188 -12.740 -19.766 1.00 96.06 468 GLY A CA 1
ATOM 3582 C C . GLY A 1 468 ? 7.675 -11.539 -20.564 1.00 96.06 468 GLY A C 1
ATOM 3583 O O . GLY A 1 468 ? 6.658 -11.667 -21.242 1.00 96.06 468 GLY A O 1
ATOM 3584 N N . PHE A 1 469 ? 8.356 -10.389 -20.535 1.00 97.69 469 PHE A N 1
ATOM 3585 C CA . PHE A 1 469 ? 7.940 -9.222 -21.312 1.00 97.69 469 PHE A CA 1
ATOM 3586 C C . PHE A 1 469 ? 8.210 -9.418 -22.805 1.00 97.69 469 PHE A C 1
ATOM 3588 O O . PHE A 1 469 ? 9.316 -9.754 -23.233 1.00 97.69 469 PHE A O 1
ATOM 3595 N N . ILE A 1 470 ? 7.196 -9.151 -23.622 1.00 96.62 470 ILE A N 1
ATOM 3596 C CA . ILE A 1 470 ? 7.254 -9.307 -25.073 1.00 96.62 470 ILE A CA 1
ATOM 3597 C C . ILE A 1 470 ? 7.633 -7.959 -25.702 1.00 96.62 470 ILE A C 1
ATOM 3599 O O . ILE A 1 470 ? 6.852 -7.013 -25.587 1.00 96.62 470 ILE A O 1
ATOM 3603 N N . PRO A 1 471 ? 8.778 -7.841 -26.405 1.00 96.75 471 PRO A N 1
ATOM 3604 C CA . PRO A 1 471 ? 9.147 -6.605 -27.087 1.00 96.75 471 PRO A CA 1
ATOM 3605 C C . PRO A 1 471 ? 8.185 -6.306 -28.238 1.00 96.75 471 PRO A C 1
ATOM 3607 O O . PRO A 1 471 ? 8.002 -7.132 -29.139 1.00 96.75 471 PRO A O 1
ATOM 3610 N N . VAL A 1 472 ? 7.603 -5.111 -28.232 1.00 95.81 472 VAL A N 1
ATOM 3611 C CA . VAL A 1 472 ? 6.641 -4.645 -29.232 1.00 95.81 472 VAL A CA 1
ATOM 3612 C C . VAL A 1 472 ? 6.944 -3.220 -29.690 1.00 95.81 472 VAL A C 1
ATOM 3614 O O . VAL A 1 472 ? 7.545 -2.424 -28.969 1.00 95.81 472 VAL A O 1
ATOM 3617 N N . SER A 1 473 ? 6.493 -2.890 -30.901 1.00 92.88 473 SER A N 1
ATOM 3618 C CA . SER A 1 473 ? 6.534 -1.540 -31.466 1.00 92.88 473 SER A CA 1
ATOM 3619 C C . SER A 1 473 ? 5.136 -0.936 -31.614 1.00 92.88 473 SER A C 1
ATOM 3621 O O . SER A 1 473 ? 4.160 -1.618 -31.949 1.00 92.88 473 SER A O 1
ATOM 3623 N N . MET A 1 474 ? 5.044 0.383 -31.403 1.00 91.69 474 MET A N 1
ATOM 3624 C CA . MET A 1 474 ? 3.811 1.175 -31.526 1.00 91.69 474 MET A CA 1
ATOM 3625 C C . MET A 1 474 ? 3.834 2.058 -32.778 1.00 91.69 474 MET A C 1
ATOM 3627 O O . MET A 1 474 ? 3.736 3.284 -32.730 1.00 91.69 474 MET A O 1
ATOM 3631 N N . GLY A 1 475 ? 3.965 1.403 -33.930 1.00 87.75 475 GLY A N 1
ATOM 3632 C CA . GLY A 1 475 ? 4.046 2.068 -35.226 1.00 87.75 475 GLY A CA 1
ATOM 3633 C C . GLY A 1 475 ? 5.446 2.605 -35.554 1.00 87.75 475 GLY A C 1
ATOM 3634 O O . GLY A 1 475 ? 6.400 2.378 -34.817 1.00 87.75 475 GLY A O 1
ATOM 3635 N N . PRO A 1 476 ? 5.591 3.303 -36.694 1.00 88.56 476 PRO A N 1
ATOM 3636 C CA . PRO A 1 476 ? 6.902 3.652 -37.251 1.00 88.56 476 PRO A CA 1
ATOM 3637 C C . PRO A 1 476 ? 7.536 4.918 -36.651 1.00 88.56 476 PRO A C 1
ATOM 3639 O O . PRO A 1 476 ? 8.635 5.294 -37.047 1.00 88.56 476 PRO A O 1
ATOM 3642 N N . ARG A 1 477 ? 6.836 5.633 -35.760 1.00 92.44 477 ARG A N 1
ATOM 3643 C CA . ARG A 1 477 ? 7.305 6.898 -35.174 1.00 92.44 477 ARG A CA 1
ATOM 3644 C C . ARG A 1 477 ? 7.796 6.648 -33.758 1.00 92.44 477 ARG A C 1
ATOM 3646 O O . ARG A 1 477 ? 7.070 6.067 -32.958 1.00 92.44 477 ARG A O 1
ATOM 3653 N N . ILE A 1 478 ? 8.985 7.151 -33.444 1.00 89.94 478 ILE A N 1
ATOM 3654 C CA . ILE A 1 478 ? 9.518 7.117 -32.082 1.00 89.94 478 ILE A CA 1
ATOM 3655 C C . ILE A 1 478 ? 8.707 8.099 -31.232 1.00 89.94 478 ILE A C 1
ATOM 3657 O O . ILE A 1 478 ? 8.715 9.306 -31.483 1.00 89.94 478 ILE A O 1
ATOM 3661 N N . LEU A 1 479 ? 7.983 7.571 -30.247 1.00 92.12 479 LEU A N 1
ATOM 3662 C CA . LEU A 1 479 ? 7.273 8.371 -29.255 1.00 92.12 479 LEU A CA 1
ATOM 3663 C C . LEU A 1 479 ? 8.235 8.774 -28.137 1.00 92.12 479 LEU A C 1
ATOM 3665 O O . LEU A 1 479 ? 9.158 8.033 -27.804 1.00 92.12 479 LEU A O 1
ATOM 3669 N N . ARG A 1 480 ? 8.005 9.943 -27.532 1.00 92.50 480 ARG A N 1
ATOM 3670 C CA . ARG A 1 480 ? 8.680 10.286 -26.274 1.00 92.50 480 ARG A CA 1
ATOM 3671 C C . ARG A 1 480 ? 8.214 9.341 -25.171 1.00 92.50 480 ARG A C 1
ATOM 3673 O O . ARG A 1 480 ? 7.093 8.843 -25.243 1.00 92.50 480 ARG A O 1
ATOM 3680 N N . THR A 1 481 ? 9.054 9.131 -24.160 1.00 92.06 481 THR A N 1
ATOM 3681 C CA . THR A 1 481 ? 8.775 8.196 -23.058 1.00 92.06 481 THR A CA 1
ATOM 3682 C C . THR A 1 481 ? 7.430 8.485 -22.383 1.00 92.06 481 THR A C 1
ATOM 3684 O O . THR A 1 481 ? 6.592 7.593 -22.281 1.00 92.06 481 THR A O 1
ATOM 3687 N N . GLU A 1 482 ? 7.139 9.756 -22.083 1.00 93.75 482 GLU A N 1
ATOM 3688 C CA . GLU A 1 482 ? 5.857 10.169 -21.518 1.00 93.75 482 GLU A CA 1
ATOM 3689 C C . GLU A 1 482 ? 4.692 9.873 -22.474 1.00 93.75 482 GLU A C 1
ATOM 3691 O O . GLU A 1 482 ? 3.694 9.271 -22.090 1.00 93.75 482 GLU A O 1
ATOM 3696 N N . THR A 1 483 ? 4.841 10.205 -23.759 1.00 95.12 483 THR A N 1
ATOM 3697 C CA . THR A 1 483 ? 3.808 9.971 -24.775 1.00 95.12 483 THR A CA 1
ATOM 3698 C C . THR A 1 483 ? 3.533 8.484 -24.976 1.00 95.12 483 THR A C 1
ATOM 3700 O O . THR A 1 483 ? 2.382 8.110 -25.188 1.00 95.12 483 THR A O 1
ATOM 3703 N N . ALA A 1 484 ? 4.562 7.638 -24.909 1.00 95.00 484 ALA A N 1
ATOM 3704 C CA . ALA A 1 484 ? 4.419 6.195 -25.031 1.00 95.00 484 ALA A CA 1
ATOM 3705 C C . ALA A 1 484 ? 3.537 5.633 -23.908 1.00 95.00 484 ALA A C 1
ATOM 3707 O O . ALA A 1 484 ? 2.605 4.897 -24.222 1.00 95.00 484 ALA A O 1
ATOM 3708 N N . GLY A 1 485 ? 3.765 6.050 -22.654 1.00 94.38 485 GLY A N 1
ATOM 3709 C CA . GLY A 1 485 ? 2.952 5.650 -21.497 1.00 94.38 485 GLY A CA 1
ATOM 3710 C C . GLY A 1 485 ? 1.481 6.021 -21.650 1.00 94.38 485 GLY A C 1
ATOM 3711 O O . GLY A 1 485 ? 0.612 5.159 -21.586 1.00 94.38 485 GLY A O 1
ATOM 3712 N N . LEU A 1 486 ? 1.204 7.284 -21.981 1.00 96.25 486 LEU A N 1
ATOM 3713 C CA . LEU A 1 486 ? -0.172 7.743 -22.189 1.00 96.25 486 LEU A CA 1
ATOM 3714 C C . LEU A 1 486 ? -0.856 6.988 -23.342 1.00 96.25 486 LEU A C 1
ATOM 3716 O O . LEU A 1 486 ? -2.020 6.608 -23.253 1.00 96.25 486 LEU A O 1
ATOM 3720 N N . THR A 1 487 ? -0.131 6.769 -24.441 1.00 97.12 487 THR A N 1
ATOM 3721 C CA . THR A 1 487 ? -0.695 6.138 -25.641 1.00 97.12 487 THR A CA 1
ATOM 3722 C C . THR A 1 487 ? -1.059 4.680 -25.384 1.00 97.12 487 THR A C 1
ATOM 3724 O O . THR A 1 487 ? -2.136 4.246 -25.785 1.00 97.12 487 THR A O 1
ATOM 3727 N N . ILE A 1 488 ? -0.181 3.915 -24.727 1.00 97.12 488 ILE A N 1
ATOM 3728 C CA . ILE A 1 488 ? -0.444 2.496 -24.473 1.00 97.12 488 ILE A CA 1
ATOM 3729 C C . ILE A 1 488 ? -1.558 2.299 -23.448 1.00 97.12 488 ILE A C 1
ATOM 3731 O O . ILE A 1 488 ? -2.413 1.451 -23.679 1.00 97.12 488 ILE A O 1
ATOM 3735 N N . ALA A 1 489 ? -1.614 3.114 -22.388 1.00 97.06 489 ALA A N 1
ATOM 3736 C CA . ALA A 1 489 ? -2.709 3.067 -21.421 1.00 97.06 489 ALA A CA 1
ATOM 3737 C C . ALA A 1 489 ? -4.061 3.311 -22.108 1.00 97.06 489 ALA A C 1
ATOM 3739 O O . ALA A 1 489 ? -4.970 2.497 -21.981 1.00 97.06 489 ALA A O 1
ATOM 3740 N N . ALA A 1 490 ? -4.157 4.356 -22.939 1.00 96.94 490 ALA A N 1
ATOM 3741 C CA . ALA A 1 490 ? -5.372 4.652 -23.696 1.00 96.94 490 ALA A CA 1
ATOM 3742 C C . ALA A 1 490 ? -5.769 3.521 -24.663 1.00 96.94 490 ALA A C 1
ATOM 3744 O O . ALA A 1 490 ? -6.948 3.206 -24.782 1.00 96.94 490 ALA A O 1
ATOM 3745 N N . ILE A 1 491 ? -4.806 2.893 -25.352 1.00 96.50 491 ILE A N 1
ATOM 3746 C CA . ILE A 1 491 ? -5.082 1.758 -26.250 1.00 96.50 491 ILE A CA 1
ATOM 3747 C C . ILE A 1 491 ? -5.611 0.554 -25.467 1.00 96.50 491 ILE A C 1
ATOM 3749 O O . ILE A 1 491 ? -6.551 -0.094 -25.920 1.00 96.50 491 ILE A O 1
ATOM 3753 N N . LEU A 1 492 ? -5.002 0.239 -24.322 1.00 96.88 492 LEU A N 1
ATOM 3754 C CA . LEU A 1 492 ? -5.391 -0.907 -23.506 1.00 96.88 492 LEU A CA 1
ATOM 3755 C C . LEU A 1 492 ? -6.781 -0.714 -22.896 1.00 96.88 492 LEU A C 1
ATOM 3757 O O . LEU A 1 492 ? -7.602 -1.622 -23.011 1.00 96.88 492 LEU A O 1
ATOM 3761 N N . GLN A 1 493 ? -7.074 0.469 -22.345 1.00 95.19 493 GLN A N 1
ATOM 3762 C CA . GLN A 1 493 ? -8.413 0.760 -21.829 1.00 95.19 493 GLN A CA 1
ATOM 3763 C C . GLN A 1 493 ? -9.463 0.815 -22.941 1.00 95.19 493 GLN A C 1
ATOM 3765 O O . GLN A 1 493 ? -10.551 0.282 -22.775 1.00 95.19 493 GLN A O 1
ATOM 3770 N N . PHE A 1 494 ? -9.133 1.369 -24.113 1.00 95.12 494 PHE A N 1
ATOM 3771 C CA . PHE A 1 494 ? -10.038 1.341 -25.267 1.00 95.12 494 PHE A CA 1
ATOM 3772 C C . PHE A 1 494 ? -10.372 -0.083 -25.728 1.00 95.12 494 PHE A C 1
ATOM 3774 O O . PHE A 1 494 ? -11.481 -0.344 -26.181 1.00 95.12 494 PHE A O 1
ATOM 3781 N N . GLN A 1 495 ? -9.400 -0.994 -25.672 1.00 94.25 495 GLN A N 1
ATOM 3782 C CA . GLN A 1 495 ? -9.555 -2.340 -26.210 1.00 94.25 495 GLN A CA 1
ATOM 3783 C C . GLN A 1 495 ? -10.195 -3.322 -25.219 1.00 94.25 495 GLN A C 1
ATOM 3785 O O . GLN A 1 495 ? -10.877 -4.243 -25.670 1.00 94.25 495 GLN A O 1
ATOM 3790 N N . TYR A 1 496 ? -9.942 -3.168 -23.915 1.00 93.25 496 TYR A N 1
ATOM 3791 C CA . TYR A 1 496 ? -10.341 -4.146 -22.893 1.00 93.25 496 TYR A CA 1
ATOM 3792 C C . TYR A 1 496 ? -10.914 -3.548 -21.606 1.00 93.25 496 TYR A C 1
ATOM 3794 O O . TYR A 1 496 ? -11.352 -4.312 -20.749 1.00 93.25 496 TYR A O 1
ATOM 3802 N N . GLY A 1 497 ? -10.801 -2.235 -21.427 1.00 89.69 497 GLY A N 1
ATOM 3803 C CA . GLY A 1 497 ? -11.200 -1.543 -20.211 1.00 89.69 497 GLY A CA 1
ATOM 3804 C C . GLY A 1 497 ? -12.562 -0.884 -20.340 1.00 89.69 497 GLY A C 1
ATOM 3805 O O . GLY A 1 497 ? -13.459 -1.402 -20.994 1.00 89.69 497 GLY A O 1
ATOM 3806 N N . ASP A 1 498 ? -12.686 0.284 -19.723 1.00 87.38 498 ASP A N 1
ATOM 3807 C CA . ASP A 1 498 ? -13.950 0.962 -19.432 1.00 87.38 498 ASP A CA 1
ATOM 3808 C C . ASP A 1 498 ? -14.266 2.152 -20.353 1.00 87.38 498 ASP A C 1
ATOM 3810 O O . ASP A 1 498 ? -15.185 2.927 -20.096 1.00 87.38 498 ASP A O 1
ATOM 3814 N N . PHE A 1 499 ? -13.527 2.322 -21.451 1.00 88.38 499 PHE A N 1
ATOM 3815 C CA . PHE A 1 499 ? -13.697 3.467 -22.360 1.00 88.38 499 PHE A CA 1
ATOM 3816 C C . PHE A 1 499 ? -14.999 3.434 -23.176 1.00 88.38 499 PHE A C 1
ATOM 3818 O O . PHE A 1 499 ? -15.337 4.426 -23.827 1.00 88.38 499 PHE A O 1
ATOM 3825 N N . ASP A 1 500 ? -15.713 2.312 -23.185 1.00 81.62 500 ASP A N 1
ATOM 3826 C CA . ASP A 1 500 ? -17.038 2.168 -23.786 1.00 81.62 500 ASP A CA 1
ATOM 3827 C C . ASP A 1 500 ? -18.186 2.414 -22.790 1.00 81.62 500 ASP A C 1
ATOM 3829 O O . ASP A 1 500 ? -19.345 2.511 -23.210 1.00 81.62 500 ASP A O 1
ATOM 3833 N N . LEU A 1 501 ? -17.880 2.578 -21.496 1.00 81.31 501 LEU A N 1
ATOM 3834 C CA . LEU A 1 501 ? -18.863 2.898 -20.469 1.00 81.31 501 LEU A CA 1
ATOM 3835 C C . LEU A 1 501 ? -19.294 4.366 -20.558 1.00 81.31 501 LEU A C 1
ATOM 3837 O O . LEU A 1 501 ? -18.514 5.277 -20.848 1.00 81.31 501 LEU A O 1
ATOM 3841 N N . LEU A 1 502 ? -20.580 4.610 -20.306 1.00 72.19 502 LEU A N 1
ATOM 3842 C CA . LEU A 1 502 ? -21.117 5.964 -20.230 1.00 72.19 502 LEU A CA 1
ATOM 3843 C C . LEU A 1 502 ? -20.847 6.546 -18.837 1.00 72.19 502 LEU A C 1
ATOM 3845 O O . LEU A 1 502 ? -21.009 5.828 -17.853 1.00 72.19 502 LEU A O 1
ATOM 3849 N N . PRO A 1 503 ? -20.512 7.845 -18.727 1.00 64.56 503 PRO A N 1
ATOM 3850 C CA . PRO A 1 503 ? -20.413 8.491 -17.428 1.00 64.56 503 PRO A CA 1
ATOM 3851 C C . PRO A 1 503 ? -21.763 8.412 -16.715 1.00 64.56 503 PRO A C 1
ATOM 3853 O O . PRO A 1 503 ? -22.770 8.900 -17.241 1.00 64.56 503 PRO A O 1
ATOM 3856 N N . GLU A 1 504 ? -21.796 7.841 -15.514 1.00 56.78 504 GLU A N 1
ATOM 3857 C CA . GLU A 1 504 ? -22.941 8.028 -14.629 1.00 56.78 504 GLU A CA 1
ATOM 3858 C C . GLU A 1 504 ? -23.036 9.520 -14.253 1.00 56.78 504 GLU A C 1
ATOM 3860 O O . GLU A 1 504 ? -22.028 10.220 -14.135 1.00 56.78 504 GLU A O 1
ATOM 3865 N N . HIS A 1 505 ? -24.258 10.055 -14.193 1.00 43.41 505 HIS A N 1
ATOM 3866 C CA . HIS A 1 505 ? -24.549 11.493 -14.151 1.00 43.41 505 HIS A CA 1
ATOM 3867 C C . HIS A 1 505 ? -23.634 12.313 -13.217 1.00 43.41 505 HIS A C 1
ATOM 3869 O O . HIS A 1 505 ? -23.579 12.048 -12.025 1.00 43.41 505 HIS A O 1
ATOM 3875 N N . HIS A 1 506 ? -23.000 13.354 -13.784 1.00 40.03 506 HIS A N 1
ATOM 3876 C CA . HIS A 1 506 ? -22.202 14.422 -13.153 1.00 40.03 506 HIS A CA 1
ATOM 3877 C C . HIS A 1 506 ? -22.130 14.403 -11.617 1.00 40.03 506 HIS A C 1
ATOM 3879 O O . HIS A 1 506 ? -22.864 15.130 -10.943 1.00 40.03 506 HIS A O 1
ATOM 3885 N N . LEU A 1 507 ? -21.191 13.630 -11.077 1.00 45.75 507 LEU A N 1
ATOM 3886 C CA . LEU A 1 507 ? -20.826 13.692 -9.669 1.00 45.75 507 LEU A CA 1
ATOM 3887 C C . LEU A 1 507 ? -19.795 14.800 -9.443 1.00 45.75 507 LEU A C 1
ATOM 3889 O O . LEU A 1 507 ? -18.965 15.115 -10.304 1.00 45.75 507 LEU A O 1
ATOM 3893 N N . THR A 1 508 ? -19.855 15.425 -8.271 1.00 50.16 508 THR A N 1
ATOM 3894 C CA . THR A 1 508 ? -18.749 16.219 -7.738 1.00 50.16 508 THR A CA 1
ATOM 3895 C C . THR A 1 508 ? -17.543 15.286 -7.594 1.00 50.16 508 THR A C 1
ATOM 3897 O O . THR A 1 508 ? -17.715 14.197 -7.043 1.00 50.16 508 THR A O 1
ATOM 3900 N N . PRO A 1 509 ? -16.341 15.661 -8.073 1.00 52.69 509 PRO A N 1
ATOM 3901 C CA . PRO A 1 509 ? -15.163 14.822 -7.905 1.00 52.69 509 PRO A CA 1
ATOM 3902 C C . PRO A 1 509 ? -14.954 14.465 -6.423 1.00 52.69 509 PRO A C 1
ATOM 3904 O O . PRO A 1 509 ? -15.128 15.347 -5.573 1.00 52.69 509 PRO A O 1
ATOM 3907 N N . PRO A 1 510 ? -14.613 13.201 -6.110 1.00 57.22 510 PRO A N 1
ATOM 3908 C CA . PRO A 1 510 ? -14.367 12.765 -4.748 1.00 57.22 510 PRO A CA 1
ATOM 3909 C C . PRO A 1 510 ? -13.251 13.591 -4.109 1.00 57.22 510 PRO A C 1
ATOM 3911 O O . PRO A 1 510 ? -12.294 13.994 -4.775 1.00 57.22 510 PRO A O 1
ATOM 3914 N N . ILE A 1 511 ? -13.418 13.887 -2.821 1.00 56.59 511 ILE A N 1
ATOM 3915 C CA . ILE A 1 511 ? -12.475 14.598 -1.956 1.00 56.59 511 ILE A CA 1
ATOM 3916 C C . ILE A 1 511 ? -11.699 13.581 -1.135 1.00 56.59 511 ILE A C 1
ATOM 3918 O O . ILE A 1 511 ? -12.323 12.672 -0.556 1.00 56.59 511 ILE A O 1
#